Protein 4UWM (pdb70)

InterPro domains:
  IPR011251 Luciferase-like domain [PF00296] (14-339)
  IPR036661 Luciferase-like domain superfamily [G3DSA:3.20.20.30] (1-376)
  IPR036661 Luciferase-like domain superfamily [SSF51679] (3-373)
  IPR050766 Bacterial Luciferase Oxidoreductase [PTHR30137] (14-372)

Solvent-accessible surface area: 28585 Å² total; per-residue (Å²): 210,42,3,79,4,0,0,6,1,27,1,28,1,77,23,80,35,50,8,79,64,0,0,20,2,0,17,104,3,0,57,22,0,16,80,13,53,3,43,5,0,0,0,4,9,22,14,6,34,38,2,7,18,0,4,4,0,7,0,0,0,1,4,0,0,41,67,4,152,114,1,90,0,0,0,9,13,0,21,0,5,5,15,21,0,0,13,0,0,7,4,0,0,2,1,3,36,1,1,86,29,36,14,15,0,0,3,19,23,21,90,83,75,28,3,1,60,9,5,2,1,96,127,30,115,138,70,68,19,99,47,10,12,128,24,0,6,94,0,0,49,69,10,5,150,71,118,69,31,49,42,130,28,158,40,33,40,0,0,16,5,128,80,144,226,107,122,8,104,100,15,10,74,23,10,2,127,67,45,145,47,16,81,8,0,7,50,2,83,60,111,82,1,89,40,0,95,60,0,0,84,106,61,17,22,0,1,1,54,17,16,1,51,50,14,8,90,58,3,25,78,5,2,22,105,8,0,108,159,53,65,57,122,35,66,79,59,54,3,0,0,4,7,16,1,0,2,10,123,74,66,167,71,0,60,89,44,0,63,144,16,36,1,1,91,2,3,102,65,5,12,10,69,47,38,100,193,125,36,52,4,71,27,11,0,132,54,47,68,63,77,51,121,86,0,73,11,85,18,0,3,62,87,16,7,4,6,2,16,21,102,33,0,18,122,62,0,63,65,22,13,153,47,16,25,4,0,4,9,0,0,0,16,1,3,5,10,44,100,92,38,69,40,0,47,93,0,2,52,17,0,14,115,77,0,3,60,128,2,125,40,139,200,37,4,81,4,0,0,2,2,27,0,27,1,60,32,82,41,51,8,80,60,0,0,22,1,0,16,99,0,0,57,23,0,22,79,10,55,4,41,5,0,0,0,8,8,22,14,7,36,37,2,8,19,0,3,4,0,7,0,0,0,1,4,0,0,41,82,11,163,101,1,91,0,0,0,7,11,0,23,0,4,5,16,22,0,0,13,0,0,6,5,0,0,2,0,4,36,0,1,89,28,37,14,14,0,0,4,18,24,21,91,82,77,27,5,1,58,9,4,3,1,94,133,60,143,66,70,27,103,54,9,14,165,25,0,12,94,0,0,39,64,10,6,137,73,112,80,30,51,45,126,26,164,48,34,34,0,0,15,4,129,93,138,223,119,94,10,104,119,14,10,75,23,8,3,129,68,49,152,48,16,84,9,0,8,53,2,96,62,110,78,2,91,38,0,92,60,0,0,86,106,58,11,23,0,0,2,45,20,18,1,48,52,13,8,104,58,4,27,96,2,1,21,97,6,0,115,144,52,66,57,122,31,61,32,52,50,2,0,0,3,7,17,1,0,1,9,116,76,66,153,68,0,62,105,51,0,60,145,17,25,0,1,94,1,3,102,75,6,12,9,47,50,39,126,196,130,35,57,3,73,26,12,1,152,61,45,69,66,80,54,122,89,6,78,7,84,18,0,4,64,88,18,7,4,7,2,16,22,103,30,0,18,115,65,0,66,60,23,14,158,44,17,14,2,0,3,8,0,1,0,15,1,4,4,5,46,102,76,54,57,27,0,43,108,0,0,66,26,0,14,112,78,0,3,66,132,0,116,34,89,147

Radius of gyration: 27.5 Å; Cα contacts (8 Å, |Δi|>4): 1696; chains: 2; bounding box: 65×52×80 Å

Structure (mmCIF, N/CA/C/O backbone):
data_4UWM
#
_entry.id   4UWM
#
_cell.length_a   72.790
_cell.length_b   82.840
_cell.length_c   149.850
_cell.angle_alpha   90.00
_cell.angle_beta   90.00
_cell.angle_gamma   90.00
#
_symmetry.space_group_name_H-M   'P 21 21 21'
#
loop_
_entity.id
_entity.type
_entity.pdbx_description
1 polymer '3,6-DIKETOCAMPHANE 1,6 MONOOXYGENASE'
2 non-polymer 'FLAVIN MONONUCLEOTIDE'
3 non-polymer 'TETRAETHYLENE GLYCOL'
4 non-polymer DI(HYDROXYETHYL)ETHER
5 non-polymer 'TRIETHYLENE GLYCOL'
6 water water
#
loop_
_atom_site.group_PDB
_atom_site.id
_atom_site.type_symbol
_atom_site.label_atom_id
_atom_site.label_alt_id
_atom_site.label_comp_id
_atom_site.label_asym_id
_atom_site.label_entity_id
_atom_site.label_seq_id
_atom_site.pdbx_PDB_ins_code
_atom_site.Cartn_x
_atom_site.Cartn_y
_atom_site.Cartn_z
_atom_site.occupancy
_atom_site.B_iso_or_equiv
_atom_site.auth_seq_id
_atom_site.auth_comp_id
_atom_site.auth_asym_id
_atom_site.auth_atom_id
_atom_site.pdbx_PDB_model_num
ATOM 1 N N . MET A 1 1 ? -23.221 -21.921 71.088 1.00 104.24 1 MET A N 1
ATOM 2 C CA . MET A 1 1 ? -22.795 -23.218 70.482 1.00 94.79 1 MET A CA 1
ATOM 3 C C . MET A 1 1 ? -21.277 -23.235 70.251 1.00 79.57 1 MET A C 1
ATOM 4 O O . MET A 1 1 ? -20.530 -22.481 70.892 1.00 75.66 1 MET A O 1
ATOM 9 N N . ALA A 1 2 ? -20.828 -24.097 69.340 1.00 62.58 2 ALA A N 1
ATOM 10 C CA . ALA A 1 2 ? -19.405 -24.245 69.042 1.00 55.65 2 ALA A CA 1
ATOM 11 C C . ALA A 1 2 ? -18.867 -23.112 68.158 1.00 49.21 2 ALA A C 1
ATOM 12 O O . ALA A 1 2 ? -19.613 -22.499 67.387 1.00 47.86 2 ALA A O 1
ATOM 14 N N . MET A 1 3 ? -17.575 -22.826 68.302 1.00 45.08 3 MET A N 1
ATOM 15 C CA . MET A 1 3 ? -16.838 -21.968 67.370 1.00 43.34 3 MET A CA 1
ATOM 16 C C . MET A 1 3 ? -16.836 -22.664 66.006 1.00 43.58 3 MET A C 1
ATOM 17 O O . MET A 1 3 ? -16.623 -23.883 65.931 1.00 37.65 3 MET A O 1
ATOM 22 N N . GLU A 1 4 ? -17.106 -21.902 64.942 1.00 38.35 4 GLU A N 1
ATOM 23 C CA . GLU A 1 4 ? -17.132 -22.475 63.593 1.00 35.67 4 GLU A CA 1
ATOM 24 C C . GLU A 1 4 ? -15.737 -22.482 62.980 1.00 33.68 4 GLU A C 1
ATOM 25 O O . GLU A 1 4 ? -14.875 -21.696 63.401 1.00 31.77 4 GLU A O 1
ATOM 31 N N . THR A 1 5 ? -15.520 -23.370 61.999 1.00 29.25 5 THR A N 1
ATOM 32 C CA . THR A 1 5 ? -14.312 -23.335 61.176 1.00 24.97 5 THR A CA 1
ATOM 33 C C . THR A 1 5 ? -14.626 -22.625 59.838 1.00 26.77 5 THR A C 1
ATOM 34 O O . THR A 1 5 ? -15.656 -22.894 59.214 1.00 29.22 5 THR A O 1
ATOM 38 N N . GLY A 1 6 ? -13.742 -21.711 59.436 1.00 30.52 6 GLY A N 1
ATOM 39 C CA . GLY A 1 6 ? -13.822 -21.046 58.126 1.00 28.32 6 GLY A CA 1
ATOM 40 C C . GLY A 1 6 ? -12.526 -21.172 57.348 1.00 26.86 6 GLY A C 1
ATOM 41 O O . GLY A 1 6 ? -11.483 -21.534 57.909 1.00 26.27 6 GLY A O 1
ATOM 42 N N . LEU A 1 7 ? -12.594 -20.908 56.043 1.00 24.04 7 LEU A N 1
ATOM 43 C CA . LEU A 1 7 ? -11.406 -20.903 55.202 1.00 21.18 7 LEU A CA 1
ATOM 44 C C . LEU A 1 7 ? -11.292 -19.516 54.592 1.00 25.16 7 LEU A C 1
ATOM 45 O O . LEU A 1 7 ? -12.303 -18.937 54.202 1.00 23.52 7 LEU A O 1
ATOM 50 N N . ILE A 1 8 ? -10.091 -18.940 54.601 1.00 22.10 8 ILE A N 1
ATOM 51 C CA . ILE A 1 8 ? -9.840 -17.726 53.845 1.00 21.62 8 ILE A CA 1
ATOM 52 C C . ILE A 1 8 ? -8.812 -18.006 52.732 1.00 21.10 8 ILE A C 1
ATOM 53 O O . ILE A 1 8 ? -7.726 -18.523 52.980 1.00 21.93 8 ILE A O 1
ATOM 58 N N . PHE A 1 9 ? -9.206 -17.684 51.506 1.00 17.97 9 PHE A N 1
ATOM 59 C CA . PHE A 1 9 ? -8.451 -17.989 50.291 1.00 15.70 9 PHE A CA 1
ATOM 60 C C . PHE A 1 9 ? -8.038 -16.654 49.689 1.00 18.98 9 PHE A C 1
ATOM 61 O O . PHE A 1 9 ? -8.770 -16.050 48.869 1.00 17.53 9 PHE A O 1
ATOM 69 N N . HIS A 1 10 ? -6.861 -16.191 50.089 1.00 17.36 10 HIS A N 1
ATOM 70 C CA . HIS A 1 10 ? -6.352 -14.907 49.618 1.00 20.37 10 HIS A CA 1
ATOM 71 C C . HIS A 1 10 ? -6.203 -14.676 48.113 1.00 22.94 10 HIS A C 1
ATOM 72 O O . HIS A 1 10 ? -6.550 -13.590 47.640 1.00 25.09 10 HIS A O 1
ATOM 79 N N . PRO A 1 11 ? -5.653 -15.627 47.363 1.00 20.43 11 PRO A N 1
ATOM 80 C CA . PRO A 1 11 ? -4.956 -16.805 47.874 1.00 21.74 11 PRO A CA 1
ATOM 81 C C . PRO A 1 11 ? -3.480 -16.472 48.109 1.00 22.09 11 PRO A C 1
ATOM 82 O O . PRO A 1 11 ? -3.092 -15.297 48.014 1.00 20.65 11 PRO A O 1
ATOM 86 N N . TYR A 1 12 ? -2.672 -17.478 48.445 1.00 17.47 12 TYR A N 1
ATOM 87 C CA . TYR A 1 12 ? -1.216 -17.315 48.393 1.00 18.53 12 TYR A CA 1
ATOM 88 C C . TYR A 1 12 ? -0.653 -18.403 47.471 1.00 19.78 12 TYR A C 1
ATOM 89 O O . TYR A 1 12 ? -0.239 -19.475 47.935 1.00 18.47 12 TYR A O 1
ATOM 98 N N . MET A 1 13 ? -0.687 -18.128 46.178 1.00 15.34 13 MET A N 1
ATOM 99 C CA . MET A 1 13 ? -0.248 -19.078 45.161 1.00 19.15 13 MET A CA 1
ATOM 100 C C . MET A 1 13 ? 1.206 -18.788 44.838 1.00 16.98 13 MET A C 1
ATOM 101 O O . MET A 1 13 ? 1.565 -17.631 44.603 1.00 16.61 13 MET A O 1
ATOM 106 N N . ARG A 1 14 ? 2.045 -19.834 44.774 1.00 20.19 14 ARG A N 1
ATOM 107 C CA A ARG A 1 14 ? 3.460 -19.660 44.397 0.70 18.79 14 ARG A CA 1
ATOM 108 C CA B ARG A 1 14 ? 3.450 -19.636 44.428 0.30 18.77 14 ARG A CA 1
ATOM 109 C C . ARG A 1 14 ? 3.598 -18.906 43.087 1.00 17.30 14 ARG A C 1
ATOM 110 O O . ARG A 1 14 ? 2.895 -19.208 42.114 1.00 19.18 14 ARG A O 1
ATOM 125 N N . PRO A 1 15 ? 4.513 -17.919 43.026 1.00 19.84 15 PRO A N 1
ATOM 126 C CA . PRO A 1 15 ? 4.718 -17.234 41.755 1.00 24.65 15 PRO A CA 1
ATOM 127 C C . PRO A 1 15 ? 5.009 -18.217 40.626 1.00 27.14 15 PRO A C 1
ATOM 128 O O . PRO A 1 15 ? 5.761 -19.172 40.820 1.00 24.58 15 PRO A O 1
ATOM 132 N N . GLY A 1 16 ? 4.367 -18.012 39.479 1.00 22.44 16 GLY A N 1
ATOM 133 C CA . GLY A 1 16 ? 4.436 -18.980 38.386 1.00 24.76 16 GLY A CA 1
ATOM 134 C C . GLY A 1 16 ? 3.204 -19.854 38.167 1.00 25.24 16 GLY A C 1
ATOM 135 O O . GLY A 1 16 ? 3.029 -20.416 37.076 1.00 23.68 16 GLY A O 1
ATOM 136 N N . ARG A 1 17 ? 2.365 -20.008 39.195 1.00 22.41 17 ARG A N 1
ATOM 137 C CA . ARG A 1 17 ? 1.091 -20.702 39.031 1.00 20.44 17 ARG A CA 1
ATOM 138 C C . ARG A 1 17 ? 0.253 -20.007 37.946 1.00 18.98 17 ARG A C 1
ATOM 139 O O . ARG A 1 17 ? 0.221 -18.776 37.869 1.00 19.47 17 ARG A O 1
ATOM 147 N N . SER A 1 18 ? -0.427 -20.788 37.110 1.00 18.54 18 SER A N 1
ATOM 148 C CA . SER A 1 18 ? -1.263 -20.186 36.060 1.00 20.44 18 SER A CA 1
ATOM 149 C C . SER A 1 18 ? -2.634 -19.808 36.630 1.00 14.66 18 SER A C 1
ATOM 150 O O . SER A 1 18 ? -2.981 -20.221 37.730 1.00 16.55 18 SER A O 1
ATOM 153 N N . ALA A 1 19 ? -3.386 -19.019 35.881 1.00 15.99 19 ALA A N 1
ATOM 154 C CA . ALA A 1 19 ? -4.777 -18.720 36.244 1.00 16.22 19 ALA A CA 1
ATOM 155 C C . ALA A 1 19 ? -5.602 -20.008 36.314 1.00 17.74 19 ALA A C 1
ATOM 156 O O . ALA A 1 19 ? -6.378 -20.200 37.247 1.00 14.37 19 ALA A O 1
ATOM 158 N N . ARG A 1 20 ? -5.408 -20.936 35.361 1.00 16.24 20 ARG A N 1
ATOM 159 C CA . ARG A 1 20 ? -6.175 -22.179 35.412 1.00 15.49 20 ARG A CA 1
ATOM 160 C C . ARG A 1 20 ? -5.904 -23.016 36.664 1.00 15.94 20 ARG A C 1
ATOM 161 O O . ARG A 1 20 ? -6.837 -23.557 37.262 1.00 18.03 20 ARG A O 1
ATOM 169 N N . GLN A 1 21 ? -4.634 -23.126 37.052 1.00 15.27 21 GLN A N 1
ATOM 170 C CA . GLN A 1 21 ? -4.259 -23.895 38.241 1.00 16.85 21 GLN A CA 1
ATOM 171 C C . GLN A 1 21 ? -4.846 -23.253 39.503 1.00 15.24 21 GLN A C 1
ATOM 172 O O . GLN A 1 21 ? -5.327 -23.944 40.391 1.00 16.96 21 GLN A O 1
ATOM 178 N N . THR A 1 22 ? -4.796 -21.930 39.569 1.00 16.35 22 THR A N 1
ATOM 179 C CA . THR A 1 22 ? -5.302 -21.197 40.732 1.00 14.67 22 THR A CA 1
ATOM 180 C C . THR A 1 22 ? -6.801 -21.452 40.873 1.00 13.49 22 THR A C 1
ATOM 181 O O . THR A 1 22 ? -7.308 -21.705 41.972 1.00 14.63 22 THR A O 1
ATOM 185 N N . PHE A 1 23 ? -7.502 -21.337 39.752 1.00 14.15 23 PHE A N 1
ATOM 186 C CA . PHE A 1 23 ? -8.961 -21.519 39.694 1.00 14.46 23 PHE A CA 1
ATOM 187 C C . PHE A 1 23 ? -9.347 -22.952 40.083 1.00 15.77 23 PHE A C 1
ATOM 188 O O . PHE A 1 23 ? -10.230 -23.164 40.926 1.00 14.30 23 PHE A O 1
ATOM 196 N N . ASP A 1 24 ? -8.619 -23.933 39.541 1.00 16.10 24 ASP A N 1
ATOM 197 C CA . ASP A 1 24 ? -8.804 -25.348 39.892 1.00 15.89 24 ASP A CA 1
ATOM 198 C C . ASP A 1 24 ? -8.609 -25.613 41.393 1.00 16.12 24 ASP A C 1
ATOM 199 O O . ASP A 1 24 ? -9.451 -26.256 42.033 1.00 16.46 24 ASP A O 1
ATOM 204 N N . TRP A 1 25 ? -7.530 -25.080 41.960 1.00 15.39 25 TRP A N 1
ATOM 205 C CA . TRP A 1 25 ? -7.264 -25.199 43.390 1.00 15.81 25 TRP A CA 1
ATOM 206 C C . TRP A 1 25 ? -8.379 -24.569 44.257 1.00 18.10 25 TRP A C 1
ATOM 207 O O . TRP A 1 25 ? -8.810 -25.148 45.275 1.00 17.63 25 TRP A O 1
ATOM 218 N N . GLY A 1 26 ? -8.850 -23.393 43.847 1.00 17.82 26 GLY A N 1
ATOM 219 C CA . GLY A 1 26 ? -9.983 -22.766 44.540 1.00 15.57 26 GLY A CA 1
ATOM 220 C C . GLY A 1 26 ? -11.236 -23.627 44.575 1.00 13.89 26 GLY A C 1
ATOM 221 O O . GLY A 1 26 ? -11.848 -23.768 45.639 1.00 16.40 26 GLY A O 1
ATOM 222 N N . ILE A 1 27 ? -11.611 -24.202 43.436 1.00 15.09 27 ILE A N 1
ATOM 223 C CA . ILE A 1 27 ? -12.815 -25.050 43.353 1.00 17.82 27 ILE A CA 1
ATOM 224 C C . ILE A 1 27 ? -12.624 -26.333 44.193 1.00 18.78 27 ILE A C 1
ATOM 225 O O . ILE A 1 27 ? -13.504 -26.691 44.982 1.00 18.48 27 ILE A O 1
ATOM 230 N N . LYS A 1 28 ? -11.473 -27.001 44.022 1.00 18.46 28 LYS A N 1
ATOM 231 C CA A LYS A 1 28 ? -11.166 -28.190 44.821 0.60 18.57 28 LYS A CA 1
ATOM 232 C CA B LYS A 1 28 ? -11.100 -28.182 44.828 0.40 18.15 28 LYS A CA 1
ATOM 233 C C . LYS A 1 28 ? -11.185 -27.874 46.311 1.00 19.43 28 LYS A C 1
ATOM 234 O O . LYS A 1 28 ? -11.679 -28.682 47.116 1.00 20.60 28 LYS A O 1
ATOM 245 N N . SER A 1 29 ? -10.697 -26.693 46.670 1.00 16.72 29 SER A N 1
ATOM 246 C CA . SER A 1 29 ? -10.681 -26.227 48.050 1.00 17.78 29 SER A CA 1
ATOM 247 C C . SER A 1 29 ? -12.103 -26.026 48.573 1.00 20.81 29 SER A C 1
ATOM 248 O O . SER A 1 29 ? -12.408 -26.447 49.687 1.00 19.64 29 SER A O 1
ATOM 251 N N . ALA A 1 30 ? -12.975 -25.404 47.761 1.00 19.35 30 ALA A N 1
ATOM 252 C CA . ALA A 1 30 ? -14.358 -25.161 48.177 1.00 17.13 30 ALA A CA 1
ATOM 253 C C . ALA A 1 30 ? -15.114 -26.483 48.417 1.00 19.20 30 ALA A C 1
ATOM 254 O O . ALA A 1 30 ? -15.812 -26.628 49.428 1.00 18.27 30 ALA A O 1
ATOM 256 N N . VAL A 1 31 ? -14.978 -27.421 47.483 1.00 17.59 31 VAL A N 1
ATOM 257 C CA . VAL A 1 31 ? -15.605 -28.753 47.598 1.00 22.42 31 VAL A CA 1
ATOM 258 C C . VAL A 1 31 ? -15.126 -29.502 48.866 1.00 22.83 31 VAL A C 1
ATOM 259 O O . VAL A 1 31 ? -15.946 -30.006 49.636 1.00 23.30 31 VAL A O 1
ATOM 263 N N . GLN A 1 32 ? -13.816 -29.528 49.108 1.00 22.00 32 GLN A N 1
ATOM 264 C CA . GLN A 1 32 ? -13.273 -30.278 50.246 1.00 23.60 32 GLN A CA 1
ATOM 265 C C . GLN A 1 32 ? -13.716 -29.632 51.561 1.00 28.89 32 GLN A C 1
ATOM 266 O O . GLN A 1 32 ? -14.069 -30.343 52.500 1.00 25.53 32 GLN A O 1
ATOM 272 N N . ALA A 1 33 ? -13.704 -28.292 51.627 1.00 21.62 33 ALA A N 1
ATOM 273 C CA . ALA A 1 33 ? -14.114 -27.598 52.847 1.00 20.52 33 ALA A CA 1
ATOM 274 C C . ALA A 1 33 ? -15.583 -27.884 53.144 1.00 26.31 33 ALA A C 1
ATOM 275 O O . ALA A 1 33 ? -15.946 -28.161 54.294 1.00 26.66 33 ALA A O 1
ATOM 277 N N . ASP A 1 34 ? -16.422 -27.838 52.102 1.00 22.10 34 ASP A N 1
ATOM 278 C CA . ASP A 1 34 ? -17.827 -28.195 52.225 1.00 28.70 34 ASP A CA 1
ATOM 279 C C . ASP A 1 34 ? -17.979 -29.639 52.766 1.00 29.19 34 ASP A C 1
ATOM 280 O O . ASP A 1 34 ? -18.779 -29.857 53.670 1.00 30.22 34 ASP A O 1
ATOM 285 N N . SER A 1 35 ? -17.206 -30.586 52.217 1.00 27.28 35 SER A N 1
ATOM 286 C CA A SER A 1 35 ? -17.296 -32.010 52.595 0.75 27.40 35 SER A CA 1
ATOM 287 C CA B SER A 1 35 ? -17.273 -32.007 52.599 0.25 28.20 35 SER A CA 1
ATOM 288 C C . SER A 1 35 ? -16.964 -32.284 54.072 1.00 28.71 35 SER A C 1
ATOM 289 O O . SER A 1 35 ? -17.467 -33.241 54.647 1.00 31.96 35 SER A O 1
ATOM 294 N N . VAL A 1 36 ? -16.127 -31.458 54.683 1.00 25.78 36 VAL A N 1
ATOM 295 C CA . VAL A 1 36 ? -15.737 -31.679 56.080 1.00 25.71 36 VAL A CA 1
ATOM 296 C C . VAL A 1 36 ? -16.388 -30.667 57.025 1.00 33.35 36 VAL A C 1
ATOM 297 O O . VAL A 1 36 ? -15.925 -30.486 58.146 1.00 37.08 36 VAL A O 1
ATOM 301 N N . GLY A 1 37 ? -17.446 -29.999 56.546 1.00 28.07 37 GLY A N 1
ATOM 302 C CA . GLY A 1 37 ? -18.286 -29.133 57.376 1.00 27.49 37 GLY A CA 1
ATOM 303 C C . GLY A 1 37 ? -17.708 -27.788 57.753 1.00 30.58 37 GLY A C 1
ATOM 304 O O . GLY A 1 37 ? -18.105 -27.189 58.762 1.00 28.29 37 GLY A O 1
ATOM 305 N N . ILE A 1 38 ? -16.762 -27.295 56.958 1.00 27.09 38 ILE A N 1
ATOM 306 C CA . ILE A 1 38 ? -16.318 -25.915 57.126 1.00 25.38 38 ILE A CA 1
ATOM 307 C C . ILE A 1 38 ? -17.499 -24.979 56.772 1.00 22.01 38 ILE A C 1
ATOM 308 O O . ILE A 1 38 ? -18.229 -25.210 55.815 1.00 25.25 38 ILE A O 1
ATOM 313 N N . ASP A 1 39 ? -17.719 -23.971 57.611 1.00 22.99 39 ASP A N 1
ATOM 314 C CA . ASP A 1 39 ? -18.932 -23.153 57.566 1.00 22.26 39 ASP A CA 1
ATOM 315 C C . ASP A 1 39 ? -18.929 -22.109 56.419 1.00 21.90 39 ASP A C 1
ATOM 316 O O . ASP A 1 39 ? -19.962 -21.835 55.826 1.00 22.72 39 ASP A O 1
ATOM 321 N N . SER A 1 40 ? -17.774 -21.512 56.167 1.00 20.77 40 SER A N 1
ATOM 322 C CA . SER A 1 40 ? -17.678 -20.418 55.201 1.00 21.04 40 SER A CA 1
ATOM 323 C C . SER A 1 40 ? -16.334 -20.434 54.488 1.00 23.92 40 SER A C 1
ATOM 324 O O . SER A 1 40 ? -15.335 -20.897 55.038 1.00 20.10 40 SER A O 1
ATOM 327 N N . MET A 1 41 ? -16.319 -19.935 53.247 1.00 20.29 41 MET A N 1
ATOM 328 C CA . MET A 1 41 ? -15.067 -19.718 52.535 1.00 16.95 41 MET A CA 1
ATOM 329 C C . MET A 1 41 ? -15.031 -18.281 52.044 1.00 17.00 41 MET A C 1
ATOM 330 O O . MET A 1 41 ? -15.909 -17.876 51.304 1.00 17.70 41 MET A O 1
ATOM 335 N N . MET A 1 42 ? -14.047 -17.525 52.515 1.00 15.02 42 MET A N 1
ATOM 336 C CA . MET A 1 42 ? -13.816 -16.136 52.114 1.00 17.53 42 MET A CA 1
ATOM 337 C C . MET A 1 42 ? -12.790 -16.132 50.976 1.00 17.42 42 MET A C 1
ATOM 338 O O . MET A 1 42 ? -11.782 -16.848 51.054 1.00 16.55 42 MET A O 1
ATOM 343 N N . ILE A 1 43 ? -13.033 -15.329 49.930 1.00 15.41 43 ILE A N 1
ATOM 344 C CA . ILE A 1 43 ? -12.095 -15.244 48.787 1.00 13.86 43 ILE A CA 1
ATOM 345 C C . ILE A 1 43 ? -11.767 -13.800 48.515 1.00 14.70 43 ILE A C 1
ATOM 346 O O . ILE A 1 43 ? -12.680 -12.997 48.277 1.00 15.71 43 ILE A O 1
ATOM 351 N N . SER A 1 44 ? -10.481 -13.468 48.546 1.00 13.29 44 SER A N 1
ATOM 352 C CA A SER A 1 44 ? -10.043 -12.080 48.409 0.60 15.67 44 SER A CA 1
ATOM 353 C CA B SER A 1 44 ? -10.033 -12.089 48.407 0.40 15.05 44 SER A CA 1
ATOM 354 C C . SER A 1 44 ? -9.948 -11.603 46.952 1.00 14.43 44 SER A C 1
ATOM 355 O O . SER A 1 44 ? -10.084 -12.389 46.025 1.00 13.49 44 SER A O 1
ATOM 360 N N . GLU A 1 45 ? -9.701 -10.303 46.796 1.00 12.46 45 GLU A N 1
ATOM 361 C CA . GLU A 1 45 ? -9.681 -9.619 45.503 1.00 13.10 45 GLU A CA 1
ATOM 362 C C . GLU A 1 45 ? -8.486 -8.682 45.385 1.00 13.39 45 GLU A C 1
ATOM 363 O O . GLU A 1 45 ? -8.326 -7.752 46.206 1.00 13.83 45 GLU A O 1
ATOM 369 N N . HIS A 1 46 ? -7.641 -8.922 44.378 1.00 11.84 46 HIS A N 1
ATOM 370 C CA . HIS A 1 46 ? -6.484 -8.067 44.091 1.00 13.96 46 HIS A CA 1
ATOM 371 C C . HIS A 1 46 ? -6.265 -8.059 42.588 1.00 14.42 46 HIS A C 1
ATOM 372 O O . HIS A 1 46 ? -6.305 -9.122 41.974 1.00 14.48 46 HIS A O 1
ATOM 379 N N . ALA A 1 47 ? -5.993 -6.884 42.022 1.00 14.50 47 ALA A N 1
ATOM 380 C CA . ALA A 1 47 ? -5.693 -6.736 40.588 1.00 16.53 47 ALA A CA 1
ATOM 381 C C . ALA A 1 47 ? -4.205 -6.553 40.291 1.00 17.92 47 ALA A C 1
ATOM 382 O O . ALA A 1 47 ? -3.792 -6.703 39.141 1.00 17.22 47 ALA A O 1
ATOM 384 N N . SER A 1 48 ? -3.393 -6.244 41.310 1.00 18.42 48 SER A N 1
ATOM 385 C CA . SER A 1 48 ? -1.962 -5.911 41.051 1.00 15.95 48 SER A CA 1
ATOM 386 C C . SER A 1 48 ? -0.915 -6.835 41.679 1.00 19.18 48 SER A C 1
ATOM 387 O O . SER A 1 48 ? 0.287 -6.622 41.462 1.00 18.49 48 SER A O 1
ATOM 390 N N . GLN A 1 49 ? -1.353 -7.852 42.428 1.00 16.12 49 GLN A N 1
ATOM 391 C CA . GLN A 1 49 ? -0.443 -8.707 43.236 1.00 17.68 49 GLN A CA 1
ATOM 392 C C . GLN A 1 49 ? -0.108 -10.045 42.587 1.00 20.80 49 GLN A C 1
ATOM 393 O O . GLN A 1 49 ? -0.880 -10.550 41.786 1.00 26.33 49 GLN A O 1
ATOM 399 N N . ILE A 1 50 ? 1.011 -10.647 42.983 1.00 20.52 50 ILE A N 1
ATOM 400 C CA . ILE A 1 50 ? 1.442 -11.935 42.408 1.00 19.70 50 ILE A CA 1
ATOM 401 C C . ILE A 1 50 ? 0.931 -13.142 43.175 1.00 18.62 50 ILE A C 1
ATOM 402 O O . ILE A 1 50 ? 0.309 -14.020 42.586 1.00 19.80 50 ILE A O 1
ATOM 407 N N . TRP A 1 51 ? 1.238 -13.208 44.469 1.00 16.08 51 TRP A N 1
ATOM 408 C CA . TRP A 1 51 ? 0.780 -14.301 45.309 1.00 19.96 51 TRP A CA 1
ATOM 409 C C . TRP A 1 51 ? -0.740 -14.269 45.469 1.00 18.33 51 TRP A C 1
ATOM 410 O O . TRP A 1 51 ? -1.391 -15.321 45.416 1.00 16.63 51 TRP A O 1
ATOM 421 N N . GLU A 1 52 ? -1.293 -13.065 45.658 1.00 15.56 52 GLU A N 1
ATOM 422 C CA . GLU A 1 52 ? -2.728 -12.915 45.862 1.00 18.97 52 GLU A CA 1
ATOM 423 C C . GLU A 1 52 ? -3.314 -12.608 44.485 1.00 16.34 52 GLU A C 1
ATOM 424 O O . GLU A 1 52 ? -3.459 -11.455 44.100 1.00 15.42 52 GLU A O 1
ATOM 430 N N . ASN A 1 53 ? -3.609 -13.661 43.733 1.00 14.94 53 ASN A N 1
ATOM 431 C CA . ASN A 1 53 ? -3.773 -13.516 42.284 1.00 15.39 53 ASN A CA 1
ATOM 432 C C . ASN A 1 53 ? -5.205 -13.747 41.784 1.00 15.14 53 ASN A C 1
ATOM 433 O O . ASN A 1 53 ? -5.396 -14.264 40.687 1.00 14.31 53 ASN A O 1
ATOM 438 N N . ILE A 1 54 ? -6.207 -13.371 42.585 1.00 12.93 54 ILE A N 1
ATOM 439 C CA . ILE A 1 54 ? -7.593 -13.487 42.134 1.00 11.31 54 ILE A CA 1
ATOM 440 C C . ILE A 1 54 ? -8.211 -12.081 42.058 1.00 11.42 54 ILE A C 1
ATOM 441 O O . ILE A 1 54 ? -8.472 -11.482 43.100 1.00 11.54 54 ILE A O 1
ATOM 446 N N . PRO A 1 55 ? -8.449 -11.558 40.831 1.00 10.81 55 PRO A N 1
ATOM 447 C CA . PRO A 1 55 ? -9.031 -10.216 40.695 1.00 10.59 55 PRO A CA 1
ATOM 448 C C . PRO A 1 55 ? -10.557 -10.234 40.710 1.00 11.14 55 PRO A C 1
ATOM 449 O O . PRO A 1 55 ? -11.195 -9.166 40.738 1.00 10.18 55 PRO A O 1
ATOM 453 N N . ASN A 1 56 ? -11.146 -11.432 40.640 1.00 9.99 56 ASN A N 1
ATOM 454 C CA . ASN A 1 56 ? -12.601 -11.558 40.595 1.00 10.58 56 ASN A CA 1
ATOM 455 C C . ASN A 1 56 ? -13.086 -12.763 41.423 1.00 11.23 56 ASN A C 1
ATOM 456 O O . ASN A 1 56 ? -13.393 -13.810 40.869 1.00 12.33 56 ASN A O 1
ATOM 461 N N . PRO A 1 57 ? -13.154 -12.618 42.761 1.00 12.43 57 PRO A N 1
ATOM 462 C CA . PRO A 1 57 ? -13.547 -13.736 43.616 1.00 10.67 57 PRO A CA 1
ATOM 463 C C . PRO A 1 57 ? -14.924 -14.290 43.261 1.00 12.25 57 PRO A C 1
ATOM 464 O O . PRO A 1 57 ? -15.164 -15.474 43.477 1.00 11.75 57 PRO A O 1
ATOM 468 N N . GLU A 1 58 ? -15.807 -13.454 42.700 1.00 10.71 58 GLU A N 1
ATOM 469 C CA . GLU A 1 58 ? -17.159 -13.907 42.355 1.00 10.68 58 GLU A CA 1
ATOM 470 C C . GLU A 1 58 ? -17.157 -15.014 41.281 1.00 10.84 58 GLU A C 1
ATOM 471 O O . GLU A 1 58 ? -18.089 -15.853 41.240 1.00 10.57 58 GLU A O 1
ATOM 477 N N . LEU A 1 59 ? -16.139 -15.027 40.399 1.00 10.76 59 LEU A N 1
ATOM 478 C CA . LEU A 1 59 ? -16.036 -16.101 39.394 1.00 12.97 59 LEU A CA 1
ATOM 479 C C . LEU A 1 59 ? -15.821 -17.469 40.045 1.00 10.97 59 LEU A C 1
ATOM 480 O O . LEU A 1 59 ? -16.438 -18.477 39.640 1.00 13.48 59 LEU A O 1
ATOM 485 N N . LEU A 1 60 ? -14.970 -17.495 41.054 1.00 10.51 60 LEU A N 1
ATOM 486 C CA . LEU A 1 60 ? -14.672 -18.735 41.756 1.00 13.18 60 LEU A CA 1
ATOM 487 C C . LEU A 1 60 ? -15.881 -19.173 42.587 1.00 14.00 60 LEU A C 1
ATOM 488 O O . LEU A 1 60 ? -16.248 -20.349 42.600 1.00 14.41 60 LEU A O 1
ATOM 493 N N . ILE A 1 61 ? -16.523 -18.209 43.250 1.00 13.39 61 ILE A N 1
ATOM 494 C CA . ILE A 1 61 ? -17.744 -18.498 44.023 1.00 12.62 61 ILE A CA 1
ATOM 495 C C . ILE A 1 61 ? -18.816 -19.103 43.114 1.00 12.98 61 ILE A C 1
ATOM 496 O O . ILE A 1 61 ? -19.417 -20.138 43.437 1.00 13.44 61 ILE A O 1
ATOM 501 N N . ALA A 1 62 ? -19.049 -18.462 41.969 1.00 14.09 62 ALA A N 1
ATOM 502 C CA . ALA A 1 62 ? -20.006 -18.971 40.992 1.00 13.50 62 ALA A CA 1
ATOM 503 C C . ALA A 1 62 ? -19.663 -20.380 40.485 1.00 15.38 62 ALA A C 1
ATOM 504 O O . ALA A 1 62 ? -20.551 -21.242 40.325 1.00 15.30 62 ALA A O 1
ATOM 506 N N . ALA A 1 63 ? -18.377 -20.615 40.229 1.00 12.30 63 ALA A N 1
ATOM 507 C CA . ALA A 1 63 ? -17.918 -21.938 39.776 1.00 14.19 63 ALA A CA 1
ATOM 508 C C . ALA A 1 63 ? -18.058 -23.060 40.822 1.00 15.88 63 ALA A C 1
ATOM 509 O O . ALA A 1 63 ? -18.206 -24.219 40.461 1.00 19.90 63 ALA A O 1
ATOM 511 N N . ALA A 1 64 ? -17.983 -22.706 42.095 1.00 15.90 64 ALA A N 1
ATOM 512 C CA . ALA A 1 64 ? -18.110 -23.654 43.193 1.00 16.57 64 ALA A CA 1
ATOM 513 C C . ALA A 1 64 ? -19.539 -23.786 43.718 1.00 20.1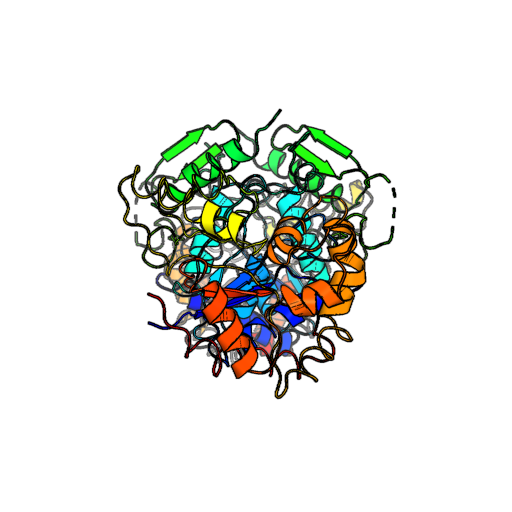5 64 ALA A C 1
ATOM 514 O O . ALA A 1 64 ? -19.810 -24.679 44.534 1.00 18.63 64 ALA A O 1
ATOM 516 N N . ALA A 1 65 ? -20.444 -22.903 43.260 1.00 17.97 65 ALA A N 1
ATOM 517 C CA . ALA A 1 65 ? -21.797 -22.795 43.824 1.00 21.27 65 ALA A CA 1
ATOM 518 C C . ALA A 1 65 ? -22.609 -24.095 43.751 1.00 21.73 65 ALA A C 1
ATOM 519 O O . ALA A 1 65 ? -23.142 -24.555 44.770 1.00 27.13 65 ALA A O 1
ATOM 521 N N . LEU A 1 66 ? -22.708 -24.680 42.561 1.00 19.26 66 LEU A N 1
ATOM 522 C CA . LEU A 1 66 ? -23.539 -25.866 42.402 1.00 25.08 66 LEU A CA 1
ATOM 523 C C . LEU A 1 66 ? -22.747 -27.133 42.733 1.00 27.75 66 LEU A C 1
ATOM 524 O O . LEU A 1 66 ? -23.282 -28.211 42.619 1.00 31.99 66 LEU A O 1
ATOM 529 N N . GLN A 1 67 ? -21.489 -26.975 43.153 1.00 26.97 67 GLN A N 1
ATOM 530 C CA A GLN A 1 67 ? -20.645 -28.124 43.504 0.60 28.13 67 GLN A CA 1
ATOM 531 C CA B GLN A 1 67 ? -20.594 -28.083 43.502 0.40 27.45 67 GLN A CA 1
ATOM 532 C C . GLN A 1 67 ? -20.584 -28.332 45.007 1.00 25.85 67 GLN A C 1
ATOM 533 O O . GLN A 1 67 ? -19.886 -29.217 45.489 1.00 27.06 67 GLN A O 1
ATOM 544 N N . THR A 1 68 ? -21.323 -27.524 45.748 1.00 21.48 68 THR A N 1
ATOM 545 C CA . THR A 1 68 ? -21.275 -27.563 47.196 1.00 20.17 68 THR A CA 1
ATOM 546 C C . THR A 1 68 ? -22.703 -27.498 47.703 1.00 24.58 68 THR A C 1
ATOM 547 O O . THR A 1 68 ? -23.599 -27.043 46.961 1.00 21.42 68 THR A O 1
ATOM 551 N N . LYS A 1 69 ? -22.901 -27.909 48.961 1.00 25.75 69 LYS A N 1
ATOM 552 C CA A LYS A 1 69 ? -24.234 -28.014 49.552 0.60 25.00 69 LYS A CA 1
ATOM 553 C CA B LYS A 1 69 ? -24.238 -28.005 49.545 0.40 23.92 69 LYS A CA 1
ATOM 554 C C . LYS A 1 69 ? -24.476 -27.026 50.687 1.00 23.81 69 LYS A C 1
ATOM 555 O O . LYS A 1 69 ? -25.508 -26.378 50.734 1.00 26.70 69 LYS A O 1
ATOM 566 N N . ASN A 1 70 ? -23.525 -26.918 51.604 1.00 22.74 70 ASN A N 1
ATOM 567 C CA . ASN A 1 70 ? -23.733 -26.128 52.805 1.00 25.16 70 ASN A CA 1
ATOM 568 C C . ASN A 1 70 ? -22.862 -24.917 53.014 1.00 22.83 70 ASN A C 1
ATOM 569 O O . ASN A 1 70 ? -23.287 -23.976 53.672 1.00 23.31 70 ASN A O 1
ATOM 574 N N . ILE A 1 71 ? -21.623 -24.964 52.536 1.00 21.90 71 ILE A N 1
ATOM 575 C CA . ILE A 1 71 ? -20.670 -23.908 52.839 1.00 20.68 71 ILE A CA 1
ATOM 576 C C . ILE A 1 71 ? -21.213 -22.568 52.311 1.00 16.92 71 ILE A C 1
ATOM 577 O O . ILE A 1 71 ? -21.887 -22.539 51.283 1.00 21.62 71 ILE A O 1
ATOM 582 N N . LYS A 1 72 ? -20.950 -21.493 53.053 1.00 19.81 72 LYS A N 1
ATOM 583 C CA . LYS A 1 72 ? -21.307 -20.139 52.659 1.00 21.02 72 LYS A CA 1
ATOM 584 C C . LYS A 1 72 ? -20.077 -19.446 52.043 1.00 20.44 72 LYS A C 1
ATOM 585 O O . LYS A 1 72 ? -18.952 -19.647 52.501 1.00 19.45 72 LYS A O 1
ATOM 591 N N . PHE A 1 73 ? -20.301 -18.607 51.035 1.00 17.83 73 PHE A N 1
ATOM 592 C CA . PHE A 1 73 ? -19.189 -17.898 50.368 1.00 19.62 73 PHE A CA 1
ATOM 593 C C . PHE A 1 73 ? -19.236 -16.401 50.608 1.00 19.24 73 PHE A C 1
ATOM 594 O O . PHE A 1 73 ? -20.317 -15.841 50.733 1.00 16.57 73 PHE A O 1
ATOM 602 N N . ALA A 1 74 ? -18.073 -15.755 50.654 1.00 14.92 74 ALA A N 1
ATOM 603 C CA . ALA A 1 74 ? -18.013 -14.307 50.695 1.00 15.91 74 ALA A CA 1
ATOM 604 C C . ALA A 1 74 ? -16.807 -13.801 49.943 1.00 17.56 74 ALA A C 1
ATOM 605 O O . ALA A 1 74 ? -15.687 -14.266 50.185 1.00 16.30 74 ALA A O 1
ATOM 607 N N . PRO A 1 75 ? -17.014 -12.809 49.056 1.00 14.53 75 PRO A N 1
ATOM 608 C CA . PRO A 1 75 ? -15.855 -12.035 48.644 1.00 14.48 75 PRO A CA 1
ATOM 609 C C . PRO A 1 75 ? -15.339 -11.274 49.856 1.00 16.25 75 PRO A C 1
ATOM 610 O O . PRO A 1 75 ? -16.137 -10.691 50.630 1.00 17.00 75 PRO A O 1
ATOM 614 N N . MET A 1 76 ? -14.027 -11.273 50.044 1.00 14.75 76 MET A N 1
ATOM 615 C CA A MET A 1 76 ? -13.421 -10.640 51.214 0.60 16.29 76 MET A CA 1
ATOM 616 C CA B MET A 1 76 ? -13.436 -10.633 51.217 0.40 16.39 76 MET A CA 1
ATOM 617 C C . MET A 1 76 ? -12.135 -9.910 50.842 1.00 17.35 76 MET A C 1
ATOM 618 O O . MET A 1 76 ? -11.014 -10.407 51.095 1.00 17.72 76 MET A O 1
ATOM 627 N N . ALA A 1 77 ? -12.253 -8.720 50.251 1.00 16.71 77 ALA A N 1
ATOM 628 C CA . ALA A 1 77 ? -13.520 -7.987 50.041 1.00 16.95 77 ALA A CA 1
ATOM 629 C C . ALA A 1 77 ? -13.663 -7.507 48.601 1.00 15.60 77 ALA A C 1
ATOM 630 O O . ALA A 1 77 ? -12.660 -7.251 47.915 1.00 15.25 77 ALA A O 1
ATOM 632 N N . HIS A 1 78 ? -14.896 -7.310 48.142 1.00 15.61 78 HIS A N 1
ATOM 633 C CA . HIS A 1 78 ? -15.064 -6.489 46.933 1.00 13.33 78 HIS A CA 1
ATOM 634 C C . HIS A 1 78 ? -14.579 -5.076 47.213 1.00 13.73 78 HIS A C 1
ATOM 635 O O . HIS A 1 78 ? -14.944 -4.476 48.233 1.00 15.21 78 HIS A O 1
ATOM 642 N N . LEU A 1 79 ? -13.743 -4.553 46.334 1.00 13.77 79 LEU A N 1
ATOM 643 C CA . LEU A 1 79 ? -13.204 -3.215 46.504 1.00 14.33 79 LEU A CA 1
ATOM 644 C C . LEU A 1 79 ? -14.161 -2.235 45.793 1.00 15.63 79 LEU A C 1
ATOM 645 O O . LEU A 1 79 ? -14.116 -2.059 44.580 1.00 14.88 79 LEU A O 1
ATOM 650 N N . LEU A 1 80 ? -15.042 -1.635 46.579 1.00 14.85 80 LEU A N 1
ATOM 651 C CA . LEU A 1 80 ? -16.108 -0.748 46.040 1.00 16.50 80 LEU A CA 1
ATOM 652 C C . LEU A 1 80 ? -15.656 0.397 45.157 1.00 17.44 80 LEU A C 1
ATOM 653 O O . LEU A 1 80 ? -16.359 0.722 44.202 1.00 19.18 80 LEU A O 1
ATOM 658 N N . PRO A 1 81 ? -14.479 1.005 45.434 1.00 18.25 81 PRO A N 1
ATOM 659 C CA . PRO A 1 81 ? -14.037 2.088 44.539 1.00 17.09 81 PRO A CA 1
ATOM 660 C C . PRO A 1 81 ? -13.705 1.667 43.097 1.00 19.79 81 PRO A C 1
ATOM 661 O O . PRO A 1 81 ? -13.552 2.523 42.224 1.00 21.75 81 PRO A O 1
ATOM 665 N N . HIS A 1 82 ? -13.639 0.357 42.828 1.00 16.55 82 HIS A N 1
ATOM 666 C CA . HIS A 1 82 ? -13.140 -0.127 41.542 1.00 14.05 82 HIS A CA 1
ATOM 667 C C . HIS A 1 82 ? -14.242 -0.527 40.521 1.00 15.28 82 HIS A C 1
ATOM 668 O O . HIS A 1 82 ? -13.914 -0.964 39.411 1.00 16.69 82 HIS A O 1
ATOM 675 N N . GLN A 1 83 ? -15.523 -0.408 40.896 1.00 14.60 83 GLN A N 1
ATOM 676 C CA A GLN A 1 83 ? -16.666 -0.907 40.109 0.50 15.62 83 GLN A CA 1
ATOM 677 C CA B GLN A 1 83 ? -16.591 -0.814 39.989 0.50 15.42 83 GLN A CA 1
ATOM 678 C C . GLN A 1 83 ? -17.799 0.103 40.124 1.00 16.53 83 GLN A C 1
ATOM 679 O O . GLN A 1 83 ? -17.971 0.808 41.135 1.00 15.92 83 GLN A O 1
ATOM 690 N N . HIS A 1 84 ? -18.606 0.123 39.063 1.00 15.45 84 HIS A N 1
ATOM 691 C CA . HIS A 1 84 ? -19.882 0.828 39.128 1.00 16.08 84 HIS A CA 1
ATOM 692 C C . HIS A 1 84 ? -20.780 0.125 40.134 1.00 15.30 84 HIS A C 1
ATOM 693 O O . HIS A 1 84 ? -20.997 -1.081 40.028 1.00 16.16 84 HIS A O 1
ATOM 700 N N . PRO A 1 85 ? -21.328 0.868 41.119 1.00 17.64 85 PRO A N 1
ATOM 701 C CA . PRO A 1 85 ? -22.119 0.253 42.179 1.00 14.37 85 PRO A CA 1
ATOM 702 C C . PRO A 1 85 ? -23.402 -0.429 41.731 1.00 15.96 85 PRO A C 1
ATOM 703 O O . PRO A 1 85 ? -23.836 -1.351 42.401 1.00 14.14 85 PRO A O 1
ATOM 707 N N . ALA A 1 86 ? -24.064 0.056 40.674 1.00 16.08 86 ALA A N 1
ATOM 708 C CA . ALA A 1 86 ? -25.257 -0.649 40.168 1.00 14.98 86 ALA A CA 1
ATOM 709 C C . ALA A 1 86 ? -24.893 -2.013 39.544 1.00 13.91 86 ALA A C 1
ATOM 710 O O . ALA A 1 86 ? -25.588 -2.990 39.750 1.00 13.90 86 ALA A O 1
ATOM 712 N N . LYS A 1 87 ? -23.837 -2.038 38.758 1.00 13.92 87 LYS A N 1
ATOM 713 C CA . LYS A 1 87 ? -23.333 -3.308 38.185 1.00 14.10 87 LYS A CA 1
ATOM 714 C C . LYS A 1 87 ? -22.972 -4.301 39.304 1.00 11.83 87 LYS A C 1
ATOM 715 O O . LYS A 1 87 ? -23.324 -5.479 39.239 1.00 14.24 87 LYS A O 1
ATOM 721 N N . LEU A 1 88 ? -22.232 -3.821 40.298 1.00 12.75 88 LEU A N 1
ATOM 722 C CA . LEU A 1 88 ? -21.824 -4.650 41.439 1.00 13.74 88 LEU A CA 1
ATOM 723 C C . LEU A 1 88 ? -23.033 -5.121 42.263 1.00 14.41 88 LEU A C 1
ATOM 724 O O . LEU A 1 88 ? -23.185 -6.313 42.579 1.00 10.97 88 LEU A O 1
ATOM 729 N N . ALA A 1 89 ? -23.949 -4.202 42.565 1.00 13.88 89 ALA A N 1
ATOM 730 C CA . ALA A 1 89 ? -25.143 -4.589 43.333 1.00 12.28 89 ALA A CA 1
ATOM 731 C C . ALA A 1 89 ? -25.940 -5.689 42.647 1.00 12.20 89 ALA A C 1
ATOM 732 O O . ALA A 1 89 ? -26.410 -6.617 43.303 1.00 14.24 89 ALA A O 1
ATOM 734 N N . THR A 1 90 ? -26.115 -5.576 41.329 1.00 13.82 90 THR A N 1
ATOM 735 C CA . THR A 1 90 ? -26.879 -6.556 40.548 1.00 12.54 90 THR A CA 1
ATOM 736 C C . THR A 1 90 ? -26.208 -7.951 40.601 1.00 14.37 90 THR A C 1
ATOM 737 O O . THR A 1 90 ? -26.888 -8.957 40.792 1.00 12.63 90 THR A O 1
ATOM 741 N N . MET A 1 91 ? -24.890 -7.976 40.431 1.00 10.93 91 MET A N 1
ATOM 742 C CA . MET A 1 91 ? -24.119 -9.240 40.461 1.00 12.04 91 MET A CA 1
ATOM 743 C C . MET A 1 91 ? -24.231 -9.891 41.838 1.00 12.57 91 MET A C 1
ATOM 744 O O . MET A 1 91 ? -24.476 -11.094 41.944 1.00 14.86 91 MET A O 1
ATOM 749 N N . ILE A 1 92 ? -24.059 -9.099 42.888 1.00 13.36 92 ILE A N 1
ATOM 750 C CA . ILE A 1 92 ? -24.163 -9.607 44.270 1.00 13.51 92 ILE A CA 1
ATOM 751 C C . ILE A 1 92 ? -25.540 -10.235 44.532 1.00 14.72 92 ILE A C 1
ATOM 752 O O . ILE A 1 92 ? -25.641 -11.334 45.073 1.00 12.72 92 ILE A O 1
ATOM 757 N N . GLY A 1 93 ? -26.606 -9.524 44.159 1.00 14.52 93 GLY A N 1
ATOM 758 C CA . GLY A 1 93 ? -27.957 -10.070 44.338 1.00 14.44 93 GLY A CA 1
ATOM 759 C C . GLY A 1 93 ? -28.199 -11.363 43.566 1.00 16.96 93 GLY A C 1
ATOM 760 O O . GLY A 1 93 ? -28.812 -12.315 44.072 1.00 15.58 93 GLY A O 1
ATOM 761 N N . TRP A 1 94 ? -27.713 -11.416 42.329 1.00 12.22 94 TRP A N 1
ATOM 762 C CA . TRP A 1 94 ? -27.972 -12.568 41.500 1.00 11.92 94 TRP A CA 1
ATOM 763 C C . TRP A 1 94 ? -27.184 -13.775 42.037 1.00 13.14 94 TRP A C 1
ATOM 764 O O . TRP A 1 94 ? -27.701 -14.881 42.083 1.00 14.34 94 TRP A O 1
ATOM 775 N N . LEU A 1 95 ? -25.939 -13.532 42.421 1.00 14.07 95 LEU A N 1
ATOM 776 C CA . LEU A 1 95 ? -25.069 -14.607 42.946 1.00 12.68 95 LEU A CA 1
ATOM 777 C C . LEU A 1 95 ? -25.618 -15.116 44.291 1.00 14.72 95 LEU A C 1
ATOM 778 O O . LEU A 1 95 ? -25.649 -16.319 44.518 1.00 15.41 95 LEU A O 1
ATOM 783 N N . SER A 1 96 ? -26.072 -14.196 45.151 1.00 16.85 96 SER A N 1
ATOM 784 C CA . SER A 1 96 ? -26.783 -14.553 46.398 1.00 15.87 96 SER A CA 1
ATOM 785 C C . SER A 1 96 ? -27.975 -15.448 46.089 1.00 17.08 96 SER A C 1
ATOM 786 O O . SER A 1 96 ? -28.172 -16.470 46.772 1.00 18.07 96 SER A O 1
ATOM 789 N N . GLN A 1 97 ? -28.754 -15.102 45.052 1.00 16.21 97 GLN A N 1
ATOM 790 C CA . GLN A 1 97 ? -29.861 -15.961 44.616 1.00 15.15 97 GLN A CA 1
ATOM 791 C C . GLN A 1 97 ? -29.409 -17.353 44.165 1.00 18.02 97 GLN A C 1
ATOM 792 O O . GLN A 1 97 ? -30.078 -18.347 44.489 1.00 17.74 97 GLN A O 1
ATOM 798 N N . ILE A 1 98 ? -28.332 -17.419 43.363 1.00 14.57 98 ILE A N 1
ATOM 799 C CA A ILE A 1 98 ? -27.845 -18.706 42.837 0.70 14.22 98 ILE A CA 1
ATOM 800 C CA B ILE A 1 98 ? -27.791 -18.690 42.849 0.30 14.82 98 ILE A CA 1
ATOM 801 C C . ILE A 1 98 ? -27.470 -19.621 44.010 1.00 14.34 98 ILE A C 1
ATOM 802 O O . ILE A 1 98 ? -27.745 -20.820 43.971 1.00 18.69 98 ILE A O 1
ATOM 811 N N . LEU A 1 99 ? -26.857 -19.036 45.033 1.00 14.97 99 LEU A N 1
ATOM 812 C CA . LEU A 1 99 ? -26.421 -19.741 46.234 1.00 16.77 99 LEU A CA 1
ATOM 813 C C . LEU A 1 99 ? -27.558 -19.963 47.267 1.00 19.71 99 LEU A C 1
ATOM 814 O O . LEU A 1 99 ? -27.324 -20.521 48.333 1.00 20.07 99 LEU A O 1
ATOM 819 N N . GLU A 1 100 ? -28.754 -19.475 46.966 1.00 20.00 100 GLU A N 1
ATOM 820 C CA . GLU A 1 100 ? -29.880 -19.555 47.904 1.00 23.47 100 GLU A CA 1
ATOM 821 C C . GLU A 1 100 ? -29.509 -19.012 49.284 1.00 22.56 100 GLU A C 1
ATOM 822 O O . GLU A 1 100 ? -29.845 -19.594 50.303 1.00 23.73 100 GLU A O 1
ATOM 828 N N . GLY A 1 101 ? -28.789 -17.892 49.286 1.00 22.02 101 GLY A N 1
ATOM 829 C CA . GLY A 1 101 ? -28.419 -17.186 50.508 1.00 21.85 101 GLY A CA 1
ATOM 830 C C . GLY A 1 101 ? -27.213 -17.703 51.270 1.00 23.04 101 GLY A C 1
ATOM 831 O O . GLY A 1 101 ? -26.891 -17.163 52.332 1.00 24.55 101 GLY A O 1
ATOM 832 N N . ARG A 1 102 ? -26.534 -18.731 50.741 1.00 20.13 102 ARG A N 1
ATOM 833 C CA . ARG A 1 102 ? -25.257 -19.184 51.310 1.00 19.67 102 ARG A CA 1
ATOM 834 C C . ARG A 1 102 ? -24.179 -18.216 50.891 1.00 20.12 102 ARG A C 1
ATOM 835 O O . ARG A 1 102 ? -23.224 -18.611 50.201 1.00 20.67 102 ARG A O 1
ATOM 843 N N . TYR A 1 103 ? -24.308 -16.963 51.331 1.00 19.77 103 TYR A N 1
ATOM 844 C CA . TYR A 1 103 ? -23.501 -15.879 50.787 1.00 18.79 103 TYR A CA 1
ATOM 845 C C . TYR A 1 103 ? -23.455 -14.776 51.807 1.00 20.04 103 TYR A C 1
ATOM 846 O O . TYR A 1 103 ? -24.442 -14.541 52.487 1.00 23.13 103 TYR A O 1
ATOM 855 N N . PHE A 1 104 ? -22.312 -14.111 51.945 1.00 17.71 104 PHE A N 1
ATOM 856 C CA . PHE A 1 104 ? -22.292 -12.798 52.573 1.00 18.50 104 PHE A CA 1
ATOM 857 C C . PHE A 1 104 ? -21.258 -11.936 51.887 1.00 19.25 104 PHE A C 1
ATOM 858 O O . PHE A 1 104 ? -20.456 -12.442 51.100 1.00 17.54 104 PHE A O 1
ATOM 866 N N . LEU A 1 105 ? -21.284 -10.639 52.170 1.00 18.50 105 LEU A N 1
ATOM 867 C CA . LEU A 1 105 ? -20.537 -9.661 51.390 1.00 17.60 105 LEU A CA 1
ATOM 868 C C . LEU A 1 105 ? -19.486 -8.904 52.189 1.00 18.00 105 LEU A C 1
ATOM 869 O O . LEU A 1 105 ? -19.809 -8.095 53.076 1.00 18.44 105 LEU A O 1
ATOM 874 N N . GLY A 1 106 ? -18.219 -9.115 51.837 1.00 16.62 106 GLY A N 1
ATOM 875 C CA . GLY A 1 106 ? -17.154 -8.272 52.363 1.00 15.17 106 GLY A CA 1
ATOM 876 C C . GLY A 1 106 ? -16.981 -7.058 51.480 1.00 16.96 106 GLY A C 1
ATOM 877 O O . GLY A 1 106 ? -16.924 -7.190 50.256 1.00 13.36 106 GLY A O 1
ATOM 878 N N . ILE A 1 107 ? -16.898 -5.873 52.093 1.00 14.92 107 ILE A N 1
ATOM 879 C CA . ILE A 1 107 ? -16.584 -4.636 51.338 1.00 15.35 107 ILE A CA 1
ATOM 880 C C . ILE A 1 107 ? -15.316 -3.982 51.848 1.00 14.39 107 ILE A C 1
ATOM 881 O O . ILE A 1 107 ? -14.971 -4.145 53.007 1.00 21.27 107 ILE A O 1
ATOM 886 N N . GLY A 1 108 ? -14.597 -3.269 50.988 1.00 14.45 108 GLY A N 1
ATOM 887 C CA . GLY A 1 108 ? -13.423 -2.543 51.434 1.00 15.34 108 GLY A CA 1
ATOM 888 C C . GLY A 1 108 ? -12.975 -1.517 50.432 1.00 21.28 108 GLY A C 1
ATOM 889 O O . GLY A 1 108 ? -13.538 -1.428 49.343 1.00 18.79 108 GLY A O 1
ATOM 890 N N . ALA A 1 109 ? -11.947 -0.756 50.804 1.00 18.96 109 ALA A N 1
ATOM 891 C CA . ALA A 1 109 ? -11.410 0.348 50.008 1.00 20.41 109 ALA A CA 1
ATOM 892 C C . ALA A 1 109 ? -10.299 -0.094 49.093 1.00 17.13 109 ALA A C 1
ATOM 893 O O . ALA A 1 109 ? -10.129 0.463 48.015 1.00 21.00 109 ALA A O 1
ATOM 895 N N . GLY A 1 110 ? -9.505 -1.063 49.551 1.00 18.40 110 GLY A N 1
ATOM 896 C CA . GLY A 1 110 ? -8.295 -1.486 48.837 1.00 18.39 110 GLY A CA 1
ATOM 897 C C . GLY A 1 110 ? -7.039 -0.828 49.415 1.00 21.51 110 GLY A C 1
ATOM 898 O O . GLY A 1 110 ? -6.949 0.399 49.498 1.00 23.30 110 GLY A O 1
ATOM 899 N N . ALA A 1 111 ? -6.065 -1.656 49.762 1.00 21.11 111 ALA A N 1
ATOM 900 C CA . ALA A 1 111 ? -4.818 -1.231 50.401 1.00 23.26 111 ALA A CA 1
ATOM 901 C C . ALA A 1 111 ? -3.627 -1.188 49.449 1.00 23.38 111 ALA A C 1
ATOM 902 O O . ALA A 1 111 ? -2.506 -0.948 49.888 1.00 24.17 111 ALA A O 1
ATOM 904 N N . TYR A 1 112 ? -3.850 -1.407 48.151 1.00 19.33 112 TYR A N 1
ATOM 905 C CA . TYR A 1 112 ? -2.747 -1.449 47.190 1.00 17.94 112 TYR A CA 1
ATOM 906 C C . TYR A 1 112 ? -2.852 -0.289 46.194 1.00 22.48 112 TYR A C 1
ATOM 907 O O . TYR A 1 112 ? -3.700 -0.313 45.294 1.00 22.63 112 TYR A O 1
ATOM 916 N N . PRO A 1 113 ? -1.998 0.736 46.343 1.00 22.75 113 PRO A N 1
ATOM 917 C CA A PRO A 1 113 ? -2.063 1.902 45.447 0.50 21.95 113 PRO A CA 1
ATOM 918 C CA B PRO A 1 113 ? -2.117 1.884 45.440 0.50 22.02 113 PRO A CA 1
ATOM 919 C C . PRO A 1 113 ? -1.884 1.601 43.957 1.00 18.88 113 PRO A C 1
ATOM 920 O O . PRO A 1 113 ? -2.415 2.333 43.124 1.00 20.11 113 PRO A O 1
ATOM 927 N N . GLN A 1 114 ? -1.110 0.566 43.612 1.00 19.27 114 GLN A N 1
ATOM 928 C CA A GLN A 1 114 ? -0.922 0.198 42.204 0.60 19.09 114 GLN A CA 1
ATOM 929 C CA B GLN A 1 114 ? -0.927 0.231 42.200 0.40 18.87 114 GLN A CA 1
ATOM 930 C C . GLN A 1 114 ? -2.272 -0.175 41.577 1.00 20.87 114 GLN A C 1
ATOM 931 O O . GLN A 1 114 ? -2.557 0.170 40.436 1.00 20.81 114 GLN A O 1
ATOM 942 N N . ALA A 1 115 ? -3.100 -0.884 42.342 1.00 21.15 115 ALA A N 1
ATOM 943 C CA . ALA A 1 115 ? -4.448 -1.266 41.877 1.00 20.29 115 ALA A CA 1
ATOM 944 C C . ALA A 1 115 ? -5.421 -0.079 41.889 1.00 19.84 115 ALA A C 1
ATOM 945 O O . ALA A 1 115 ? -6.222 0.080 40.969 1.00 17.53 115 ALA A O 1
ATOM 947 N N . SER A 1 116 ? -5.369 0.741 42.941 1.00 18.57 116 SER A N 1
ATOM 948 C CA . SER A 1 116 ? -6.142 1.999 42.987 1.00 17.36 116 SER A CA 1
ATOM 949 C C . SER A 1 116 ? -5.907 2.869 41.744 1.00 19.39 116 SER A C 1
ATOM 950 O O . SER A 1 116 ? -6.864 3.380 41.132 1.00 19.95 116 SER A O 1
ATOM 953 N N . TYR A 1 117 ? -4.627 3.019 41.381 1.00 19.81 117 TYR A N 1
ATOM 954 C CA . TYR A 1 117 ? -4.187 3.764 40.197 1.00 18.35 117 TYR A CA 1
ATOM 955 C C . TYR A 1 117 ? -4.852 3.211 38.907 1.00 19.31 117 TYR A C 1
ATOM 956 O O . TYR A 1 117 ? -5.337 3.980 38.085 1.00 17.68 117 TYR A O 1
ATOM 965 N N . MET A 1 118 ? -4.846 1.891 38.739 1.00 19.99 118 MET A N 1
ATOM 966 C CA A MET A 1 118 ? -5.473 1.252 37.573 0.40 18.31 118 MET A CA 1
ATOM 967 C CA B MET A 1 118 ? -5.471 1.246 37.565 0.60 17.40 118 MET A CA 1
ATOM 968 C C . MET A 1 118 ? -6.920 1.693 37.400 1.00 15.22 118 MET A C 1
ATOM 969 O O . MET A 1 118 ? -7.401 1.884 36.272 1.00 20.17 118 MET A O 1
ATOM 978 N N . HIS A 1 119 ? -7.605 1.852 38.520 1.00 16.06 119 HIS A N 1
ATOM 979 C CA . HIS A 1 119 ? -8.999 2.202 38.534 1.00 16.27 119 HIS A CA 1
ATOM 980 C C . HIS A 1 119 ? -9.251 3.720 38.638 1.00 18.62 119 HIS A C 1
ATOM 981 O O . HIS A 1 119 ? -10.359 4.153 38.946 1.00 16.89 119 HIS A O 1
ATOM 988 N N . GLY A 1 120 ? -8.222 4.511 38.330 1.00 19.28 120 GLY A N 1
ATOM 989 C CA . GLY A 1 120 ? -8.386 5.959 38.204 1.00 18.87 120 GLY A CA 1
ATOM 990 C C . GLY A 1 120 ? -8.218 6.772 39.463 1.00 23.39 120 GLY A C 1
ATOM 991 O O . GLY A 1 120 ? -8.561 7.954 39.468 1.00 25.77 120 GLY A O 1
ATOM 992 N N . ILE A 1 121 ? -7.715 6.144 40.534 1.00 20.45 121 ILE A N 1
ATOM 993 C CA . ILE A 1 121 ? -7.552 6.816 41.812 1.00 22.43 121 ILE A CA 1
ATOM 994 C C . ILE A 1 121 ? -6.061 7.010 42.064 1.00 27.48 121 ILE A C 1
ATOM 995 O O . ILE A 1 121 ? -5.349 6.047 42.367 1.00 28.85 121 ILE A O 1
ATOM 1000 N N . ARG A 1 122 ? -5.590 8.246 41.910 1.00 33.69 122 ARG A N 1
ATOM 1001 C CA A ARG A 1 122 ? -4.167 8.557 42.067 0.60 36.12 122 ARG A CA 1
ATOM 1002 C CA B ARG A 1 122 ? -4.164 8.555 42.069 0.40 36.97 122 ARG A CA 1
ATOM 1003 C C . ARG A 1 122 ? -3.877 9.087 43.466 1.00 38.61 122 ARG A C 1
ATOM 1004 O O . ARG A 1 122 ? -4.744 9.706 44.089 1.00 45.59 122 ARG A O 1
ATOM 1019 N N . ASN A 1 123 ? -2.656 8.844 43.948 1.00 46.17 123 ASN A N 1
ATOM 1020 C CA . ASN A 1 123 ? -2.226 9.231 45.316 1.00 61.83 123 ASN A CA 1
ATOM 1021 C C . ASN A 1 123 ? -3.090 8.597 46.414 1.00 73.15 123 ASN A C 1
ATOM 1022 O O . ASN A 1 123 ? -3.549 9.289 47.332 1.00 80.13 123 ASN A O 1
ATOM 1027 N N . ALA A 1 124 ? -3.289 7.280 46.308 1.00 80.70 124 ALA A N 1
ATOM 1028 C CA . ALA A 1 124 ? -4.256 6.527 47.122 1.00 72.32 124 ALA A CA 1
ATOM 1029 C C . ALA A 1 124 ? -4.068 6.619 48.642 1.00 91.00 124 ALA A C 1
ATOM 1030 O O . ALA A 1 124 ? -5.048 6.772 49.378 1.00 93.98 124 ALA A O 1
ATOM 1032 N N . GLY A 1 125 ? -2.820 6.509 49.100 1.00 88.29 125 GLY A N 1
ATOM 1033 C CA . GLY A 1 125 ? -2.504 6.558 50.528 1.00 95.07 125 GLY A CA 1
ATOM 1034 C C . GLY A 1 125 ? -1.292 7.411 50.842 1.00 92.41 125 GLY A C 1
ATOM 1035 O O . GLY A 1 125 ? -1.314 8.626 50.656 1.00 93.98 125 GLY A O 1
ATOM 1036 N N . THR A 1 136 ? -7.892 15.371 44.605 1.00 80.06 136 THR A N 1
ATOM 1037 C CA . THR A 1 136 ? -7.674 13.936 44.778 1.00 83.40 136 THR A CA 1
ATOM 1038 C C . THR A 1 136 ? -8.969 13.246 45.203 1.00 75.19 136 THR A C 1
ATOM 1039 O O . THR A 1 136 ? -9.840 13.864 45.820 1.00 84.38 136 THR A O 1
ATOM 1043 N N . LYS A 1 137 ? -9.081 11.964 44.871 1.00 51.36 137 LYS A N 1
ATOM 1044 C CA . LYS A 1 137 ? -10.223 11.147 45.264 1.00 44.56 137 LYS A CA 1
ATOM 1045 C C . LYS A 1 137 ? -9.982 10.481 46.622 1.00 36.64 137 LYS A C 1
ATOM 1046 O O . LYS A 1 137 ? -8.851 10.138 46.960 1.00 44.08 137 LYS A O 1
ATOM 1052 N N . ASN A 1 138 ? -11.041 10.278 47.391 1.00 30.07 138 ASN A N 1
ATOM 1053 C CA . ASN A 1 138 ? -10.904 9.640 48.689 1.00 24.61 138 ASN A CA 1
ATOM 1054 C C . ASN A 1 138 ? -11.533 8.241 48.693 1.00 26.26 138 ASN A C 1
ATOM 1055 O O . ASN A 1 138 ? -12.752 8.101 48.549 1.00 24.11 138 ASN A O 1
ATOM 1060 N N . LEU A 1 139 ? -10.714 7.212 48.900 1.00 24.71 139 LEU A N 1
ATOM 1061 C CA . LEU A 1 139 ? -11.199 5.822 48.813 1.00 23.51 139 LEU A CA 1
ATOM 1062 C C . LEU A 1 139 ? -12.326 5.517 49.796 1.00 22.34 139 LEU A C 1
ATOM 1063 O O . LEU A 1 139 ? -13.299 4.889 49.421 1.00 24.88 139 LEU A O 1
ATOM 1068 N N . ASN A 1 140 ? -12.220 5.980 51.039 1.00 20.72 140 ASN A N 1
ATOM 1069 C CA . ASN A 1 140 ? -13.283 5.723 52.038 1.00 21.39 140 ASN A CA 1
ATOM 1070 C C . ASN A 1 140 ? -14.615 6.399 51.703 1.00 25.40 140 ASN A C 1
ATOM 1071 O O . ASN A 1 140 ? -15.683 5.828 51.947 1.00 23.28 140 ASN A O 1
ATOM 1076 N N . ASP A 1 141 ? -14.548 7.608 51.145 1.00 24.46 141 ASP A N 1
ATOM 1077 C CA . ASP A 1 141 ? -15.748 8.298 50.660 1.00 26.59 141 ASP A CA 1
ATOM 1078 C C . ASP A 1 141 ? -16.367 7.529 49.481 1.00 23.24 141 ASP A C 1
ATOM 1079 O O . ASP A 1 141 ? -17.590 7.408 49.383 1.00 22.63 141 ASP A O 1
ATOM 1084 N N . MET A 1 142 ? -15.506 7.025 48.594 1.00 22.83 142 MET A N 1
ATOM 1085 C CA . MET A 1 142 ? -15.936 6.121 47.515 1.00 19.06 142 MET A CA 1
ATOM 1086 C C . MET A 1 142 ? -16.668 4.891 48.049 1.00 21.70 142 MET A C 1
ATOM 1087 O O . MET A 1 142 ? -17.744 4.554 47.543 1.00 20.57 142 MET A O 1
ATOM 1092 N N . VAL A 1 143 ? -16.123 4.250 49.088 1.00 20.83 143 VAL A N 1
ATOM 1093 C CA . VAL A 1 143 ? -16.804 3.108 49.731 1.00 16.78 143 VAL A CA 1
ATOM 1094 C C . VAL A 1 143 ? -18.190 3.481 50.232 1.00 18.77 143 VAL A C 1
ATOM 1095 O O . VAL A 1 143 ? -19.156 2.744 50.023 1.00 19.26 143 VAL A O 1
ATOM 1099 N N . ARG A 1 144 ? -18.299 4.638 50.892 1.00 23.12 144 ARG A N 1
ATOM 1100 C CA A ARG A 1 144 ? -19.574 5.113 51.437 0.50 23.83 144 ARG A CA 1
ATOM 1101 C CA B ARG A 1 144 ? -19.590 5.087 51.436 0.50 23.30 144 ARG A CA 1
ATOM 1102 C C . ARG A 1 144 ? -20.637 5.354 50.357 1.00 20.25 144 ARG A C 1
ATOM 1103 O O . ARG A 1 144 ? -21.778 4.949 50.503 1.00 22.19 144 ARG A O 1
ATOM 1118 N N . GLU A 1 145 ? -20.254 6.037 49.286 1.00 19.51 145 GLU A N 1
ATOM 1119 C CA . GLU A 1 145 ? -21.198 6.358 48.214 1.00 22.11 145 GLU A CA 1
ATOM 1120 C C . GLU A 1 145 ? -21.635 5.081 47.506 1.00 22.24 145 GLU A C 1
ATOM 1121 O O . GLU A 1 145 ? -22.809 4.916 47.191 1.00 20.16 145 GLU A O 1
ATOM 1127 N N . SER A 1 146 ? -20.688 4.170 47.265 1.00 21.95 146 SER A N 1
ATOM 1128 C CA . SER A 1 146 ? -21.056 2.909 46.607 1.00 16.48 146 SER A CA 1
ATOM 1129 C C . SER A 1 146 ? -22.072 2.147 47.447 1.00 14.83 146 SER A C 1
ATOM 1130 O O . SER A 1 146 ? -23.105 1.710 46.953 1.00 18.64 146 SER A O 1
ATOM 1133 N N . LEU A 1 147 ? -21.789 1.991 48.733 1.00 19.26 147 LEU A N 1
ATOM 1134 C CA . LEU A 1 147 ? -22.687 1.237 49.602 1.00 19.62 147 LEU A CA 1
ATOM 1135 C C . LEU A 1 147 ? -24.067 1.913 49.671 1.00 24.31 147 LEU A C 1
ATOM 1136 O O . LEU A 1 147 ? -25.095 1.242 49.642 1.00 21.11 147 LEU A O 1
ATOM 1141 N N . PHE A 1 148 ? -24.068 3.240 49.752 1.00 22.02 148 PHE A N 1
ATOM 1142 C CA . PHE A 1 148 ? -25.325 4.022 49.732 1.00 22.59 148 PHE A CA 1
ATOM 1143 C C . PHE A 1 148 ? -26.156 3.628 48.516 1.00 23.05 148 PHE A C 1
ATOM 1144 O O . PHE A 1 148 ? -27.327 3.282 48.660 1.00 21.92 148 PHE A O 1
ATOM 1152 N N . ILE A 1 149 ? -25.532 3.647 47.330 1.00 20.87 149 ILE A N 1
ATOM 1153 C CA . ILE A 1 149 ? -26.188 3.237 46.072 1.00 19.47 149 ILE A CA 1
ATOM 1154 C C . ILE A 1 149 ? -26.638 1.778 46.055 1.00 22.74 149 ILE A C 1
ATOM 1155 O O . ILE A 1 149 ? -27.796 1.487 45.729 1.00 18.23 149 ILE A O 1
ATOM 1160 N N . MET A 1 150 ? -25.733 0.845 46.402 1.00 20.09 150 MET A N 1
ATOM 1161 C CA . MET A 1 150 ? -26.070 -0.567 46.319 1.00 16.86 150 MET A CA 1
ATOM 1162 C C . MET A 1 150 ? -27.261 -0.949 47.190 1.00 16.03 150 MET A C 1
ATOM 1163 O O . MET A 1 150 ? -28.125 -1.717 46.765 1.00 17.41 150 MET A O 1
ATOM 1168 N N . GLU A 1 151 ? -27.299 -0.447 48.420 1.00 19.63 151 GLU A N 1
ATOM 1169 C CA . GLU A 1 151 ? -28.431 -0.738 49.312 1.00 20.81 151 GLU A CA 1
ATOM 1170 C C . GLU A 1 151 ? -29.758 -0.279 48.699 1.00 20.82 151 GLU A C 1
ATOM 1171 O O . GLU A 1 151 ? -30.782 -0.925 48.881 1.00 19.32 151 GLU A O 1
ATOM 1177 N N . LYS A 1 152 ? -29.733 0.838 47.981 1.00 22.52 152 LYS A N 1
ATOM 1178 C CA . LYS A 1 152 ? -30.968 1.328 47.331 1.00 24.37 152 LYS A CA 1
ATOM 1179 C C . LYS A 1 152 ? -31.342 0.482 46.099 1.00 24.63 152 LYS A C 1
ATOM 1180 O O . LYS A 1 152 ? -32.528 0.212 45.844 1.00 24.29 152 LYS A O 1
ATOM 1186 N N . ILE A 1 153 ? -30.341 0.007 45.359 1.00 20.68 153 ILE A N 1
ATOM 1187 C CA A ILE A 1 153 ? -30.629 -0.893 44.250 0.60 21.83 153 ILE A CA 1
ATOM 1188 C CA B ILE A 1 153 ? -30.583 -0.908 44.242 0.40 21.13 153 ILE A CA 1
ATOM 1189 C C . ILE A 1 153 ? -31.262 -2.182 44.765 1.00 21.46 153 ILE A C 1
ATOM 1190 O O . ILE A 1 153 ? -32.231 -2.657 44.183 1.00 20.32 153 ILE A O 1
ATOM 1199 N N . TRP A 1 154 ? -30.740 -2.728 45.872 1.00 22.07 154 TRP A N 1
ATOM 1200 C CA . TRP A 1 154 ? -31.302 -3.969 46.437 1.00 19.96 154 TRP A CA 1
ATOM 1201 C C . TRP A 1 154 ? -32.754 -3.809 46.892 1.00 24.54 154 TRP A C 1
ATOM 1202 O O . TRP A 1 154 ? -33.523 -4.781 46.862 1.00 24.50 154 TRP A O 1
ATOM 1213 N N . LYS A 1 155 ? -33.102 -2.599 47.345 1.00 25.00 155 LYS A N 1
ATOM 1214 C CA . LYS A 1 155 ? -34.484 -2.277 47.764 1.00 28.97 155 LYS A CA 1
ATOM 1215 C C . LYS A 1 155 ? -35.483 -2.190 46.605 1.00 24.63 155 LYS A C 1
ATOM 1216 O O . LYS A 1 155 ? -36.680 -2.378 46.796 1.00 28.84 155 LYS A O 1
ATOM 1222 N N . ARG A 1 156 ? -34.986 -1.923 45.407 1.00 21.67 156 ARG A N 1
ATOM 1223 C CA . ARG A 1 156 ? -35.819 -1.893 44.204 1.00 23.81 156 ARG A CA 1
ATOM 1224 C C . ARG A 1 156 ? -36.939 -0.824 44.275 1.00 24.23 156 ARG A C 1
ATOM 1225 O O . ARG A 1 156 ? -38.048 -1.057 43.798 1.00 26.18 156 ARG A O 1
ATOM 1233 N N . GLU A 1 157 ? -36.646 0.298 44.924 1.00 26.85 157 GLU A N 1
ATOM 1234 C CA A GLU A 1 157 ? -37.533 1.461 44.913 0.60 26.37 157 GLU A CA 1
ATOM 1235 C CA B GLU A 1 157 ? -37.532 1.452 44.897 0.40 27.13 157 GLU A CA 1
ATOM 1236 C C . GLU A 1 157 ? -36.902 2.523 44.015 1.00 29.19 157 GLU A C 1
ATOM 1237 O O . GLU A 1 157 ? -35.696 2.777 44.108 1.00 26.02 157 GLU A O 1
ATOM 1248 N N . PRO A 1 158 ? -37.714 3.162 43.145 1.00 28.57 158 PRO A N 1
ATOM 1249 C CA . PRO A 1 158 ? -37.128 4.132 42.223 1.00 23.80 158 PRO A CA 1
ATOM 1250 C C . PRO A 1 158 ? -36.360 5.266 42.894 1.00 21.18 158 PRO A C 1
ATOM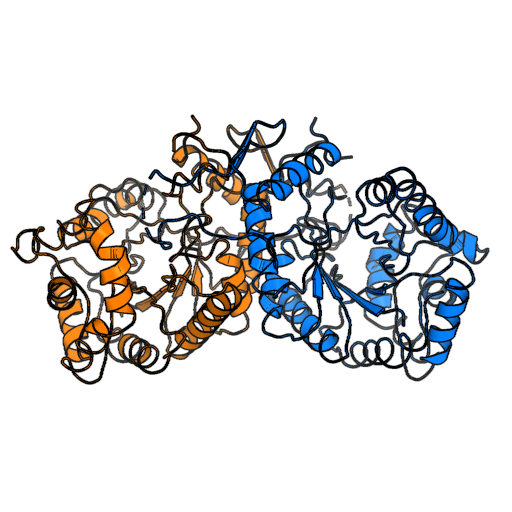 1251 O O . PRO A 1 158 ? -36.768 5.764 43.932 1.00 33.51 158 PRO A O 1
ATOM 1255 N N . PHE A 1 159 ? -35.222 5.616 42.308 1.00 19.21 159 PHE A N 1
ATOM 1256 C CA . PHE A 1 159 ? -34.419 6.772 42.691 1.00 19.12 159 PHE A CA 1
ATOM 1257 C C . PHE A 1 159 ? -33.461 7.058 41.554 1.00 19.97 159 PHE A C 1
ATOM 1258 O O . PHE A 1 159 ? -33.265 6.224 40.654 1.00 26.06 159 PHE A O 1
ATOM 1266 N N . PHE A 1 160 ? -32.862 8.238 41.569 1.00 22.11 160 PHE A N 1
ATOM 1267 C CA . PHE A 1 160 ? -31.683 8.483 40.762 1.00 24.96 160 PHE A CA 1
ATOM 1268 C C . PHE A 1 160 ? -30.713 9.273 41.604 1.00 28.79 160 PHE A C 1
ATOM 1269 O O . PHE A 1 160 ? -31.120 10.156 42.348 1.00 29.46 160 PHE A O 1
ATOM 1277 N N . HIS A 1 161 ? -29.427 8.944 41.502 1.00 25.60 161 HIS A N 1
ATOM 1278 C CA . HIS A 1 161 ? -28.434 9.544 42.361 1.00 25.41 161 HIS A CA 1
ATOM 1279 C C . HIS A 1 161 ? -27.318 10.109 41.510 1.00 29.37 161 HIS A C 1
ATOM 1280 O O . HIS A 1 161 ? -26.716 9.398 40.712 1.00 26.63 161 HIS A O 1
ATOM 1287 N N . GLU A 1 162 ? -27.059 11.404 41.673 1.00 29.46 162 GLU A N 1
ATOM 1288 C CA . GLU A 1 162 ? -25.966 12.080 40.980 1.00 31.33 162 GLU A CA 1
ATOM 1289 C C . GLU A 1 162 ? -24.899 12.342 42.015 1.00 33.76 162 GLU A C 1
ATOM 1290 O O . GLU A 1 162 ? -24.964 13.331 42.730 1.00 32.74 162 GLU A O 1
ATOM 1296 N N . GLY A 1 163 ? -23.931 11.439 42.127 1.00 28.13 163 GLY A N 1
ATOM 1297 C CA . GLY A 1 163 ? -22.997 11.512 43.228 1.00 24.67 163 GLY A CA 1
ATOM 1298 C C . GLY A 1 163 ? -21.690 12.152 42.849 1.00 27.01 163 GLY A C 1
ATOM 1299 O O . GLY A 1 163 ? -21.504 12.586 41.707 1.00 28.36 163 GLY A O 1
ATOM 1300 N N . LYS A 1 164 ? -20.764 12.183 43.801 1.00 26.79 164 LYS A N 1
ATOM 1301 C CA A LYS A 1 164 ? -19.428 12.707 43.551 0.60 29.18 164 LYS A CA 1
ATOM 1302 C CA B LYS A 1 164 ? -19.427 12.712 43.547 0.40 28.88 164 LYS A CA 1
ATOM 1303 C C . LYS A 1 164 ? -18.630 11.755 42.660 1.00 29.09 164 LYS A C 1
ATOM 1304 O O . LYS A 1 164 ? -17.778 12.181 41.853 1.00 24.78 164 LYS A O 1
ATOM 1315 N N . TYR A 1 165 ? -18.909 10.463 42.798 1.00 25.41 165 TYR A N 1
ATOM 1316 C CA . TYR A 1 165 ? -18.108 9.451 42.118 1.00 19.97 165 TYR A CA 1
ATOM 1317 C C . TYR A 1 165 ? -18.867 8.667 41.053 1.00 21.82 165 TYR A C 1
ATOM 1318 O O . TYR A 1 165 ? -18.272 8.236 40.052 1.00 22.13 165 TYR A O 1
ATOM 1327 N N . TRP A 1 166 ? -20.161 8.458 41.267 1.00 20.09 166 TRP A N 1
ATOM 1328 C CA . TRP A 1 166 ? -20.971 7.761 40.265 1.00 21.66 166 TRP A CA 1
ATOM 1329 C C . TRP A 1 166 ? -22.347 8.372 40.064 1.00 19.29 166 TRP A C 1
ATOM 1330 O O . TRP A 1 166 ? -22.914 8.951 40.983 1.00 22.66 166 TRP A O 1
ATOM 1341 N N . ASP A 1 167 ? -22.899 8.159 38.875 1.00 21.83 167 ASP A N 1
ATOM 1342 C CA . ASP A 1 167 ? -24.343 8.290 38.675 1.00 21.73 167 ASP A CA 1
ATOM 1343 C C . ASP A 1 167 ? -24.966 6.894 38.660 1.00 22.35 167 ASP A C 1
ATOM 1344 O O . ASP A 1 167 ? -24.433 5.981 38.031 1.00 20.35 167 ASP A O 1
ATOM 1349 N N . ALA A 1 168 ? -26.092 6.730 39.339 1.00 18.60 168 ALA A N 1
ATOM 1350 C CA . ALA A 1 168 ? -26.763 5.443 39.400 1.00 18.97 168 ALA A CA 1
ATOM 1351 C C . ALA A 1 168 ? -28.214 5.631 39.781 1.00 21.31 168 ALA A C 1
ATOM 1352 O O . ALA A 1 168 ? -28.591 6.671 40.296 1.00 23.66 168 ALA A O 1
ATOM 1354 N N . GLY A 1 169 ? -29.046 4.631 39.528 1.00 22.41 169 GLY A N 1
ATOM 1355 C CA . GLY A 1 169 ? -30.417 4.703 39.984 1.00 23.72 169 GLY A CA 1
ATOM 1356 C C . GLY A 1 169 ? -31.210 3.434 39.813 1.00 27.01 169 GLY A C 1
ATOM 1357 O O . GLY A 1 169 ? -30.662 2.388 39.466 1.00 22.98 169 GLY A O 1
ATOM 1358 N N . TYR A 1 170 ? -32.502 3.511 40.108 1.00 21.24 170 TYR A N 1
ATOM 1359 C CA . TYR A 1 170 ? -33.394 2.375 39.887 1.00 21.96 170 TYR A CA 1
ATOM 1360 C C . TYR A 1 170 ? -34.635 2.906 39.165 1.00 29.07 170 TYR A C 1
ATOM 1361 O O . TYR A 1 170 ? -35.238 3.859 39.646 1.00 25.00 170 TYR A O 1
ATOM 1370 N N . PRO A 1 171 ? -34.995 2.314 37.999 1.00 27.16 171 PRO A N 1
ATOM 1371 C CA . PRO A 1 171 ? -36.042 2.905 37.160 1.00 30.93 171 PRO A CA 1
ATOM 1372 C C . PRO A 1 171 ? -37.461 2.577 37.603 1.00 29.04 171 PRO A C 1
ATOM 1373 O O . PRO A 1 171 ? -37.688 1.604 38.335 1.00 24.00 171 PRO A O 1
ATOM 1377 N N . GLU A 1 172 ? -38.394 3.414 37.162 1.00 30.09 172 GLU A N 1
ATOM 1378 C CA A GLU A 1 172 ? -39.809 3.137 37.346 0.60 31.17 172 GLU A CA 1
ATOM 1379 C CA B GLU A 1 172 ? -39.820 3.168 37.318 0.40 30.87 172 GLU A CA 1
ATOM 1380 C C . GLU A 1 172 ? -40.215 2.090 36.322 1.00 26.61 172 GLU A C 1
ATOM 1381 O O . GLU A 1 172 ? -39.639 2.024 35.231 1.00 29.06 172 GLU A O 1
ATOM 1392 N N . GLU A 1 173 ? -41.187 1.251 36.679 1.00 27.95 173 GLU A N 1
ATOM 1393 C CA . GLU A 1 173 ? -41.772 0.307 35.717 1.00 31.68 173 GLU A CA 1
ATOM 1394 C C . GLU A 1 173 ? -42.370 1.083 34.538 1.00 40.51 173 GLU A C 1
ATOM 1395 O O . GLU A 1 173 ? -42.869 2.196 34.719 1.00 39.97 173 GLU A O 1
ATOM 1401 N N . LEU A 1 174 ? -42.321 0.505 33.338 1.00 50.34 174 LEU A N 1
ATOM 1402 C CA . LEU A 1 174 ? -42.881 1.161 32.151 1.00 54.30 174 LEU A CA 1
ATOM 1403 C C . LEU A 1 174 ? -44.416 1.139 32.166 1.00 56.60 174 LEU A C 1
ATOM 1404 O O . LEU A 1 174 ? -45.024 0.212 32.700 1.00 53.08 174 LEU A O 1
ATOM 1409 N N . GLU A 1 175 ? -45.030 2.172 31.591 1.00 72.33 175 GLU A N 1
ATOM 1410 C CA . GLU A 1 175 ? -46.490 2.316 31.600 1.00 76.90 175 GLU A CA 1
ATOM 1411 C C . GLU A 1 175 ? -47.095 2.026 30.235 1.00 69.81 175 GLU A C 1
ATOM 1412 O O . GLU A 1 175 ? -46.943 0.927 29.712 1.00 70.49 175 GLU A O 1
ATOM 1418 N N . ASP A 1 180 ? -49.099 -8.085 32.818 1.00 99.83 180 ASP A N 1
ATOM 1419 C CA . ASP A 1 180 ? -48.293 -9.196 32.322 1.00 97.32 180 ASP A CA 1
ATOM 1420 C C . ASP A 1 180 ? -46.919 -9.189 32.990 1.00 87.69 180 ASP A C 1
ATOM 1421 O O . ASP A 1 180 ? -46.076 -8.336 32.687 1.00 86.24 180 ASP A O 1
ATOM 1426 N N . GLU A 1 181 ? -46.715 -10.153 33.891 1.00 78.15 181 GLU A N 1
ATOM 1427 C CA A GLU A 1 181 ? -45.477 -10.276 34.672 0.60 73.54 181 GLU A CA 1
ATOM 1428 C CA B GLU A 1 181 ? -45.477 -10.256 34.670 0.40 71.58 181 GLU A CA 1
ATOM 1429 C C . GLU A 1 181 ? -44.208 -10.192 33.813 1.00 64.03 181 GLU A C 1
ATOM 1430 O O . GLU A 1 181 ? -43.231 -9.561 34.206 1.00 64.34 181 GLU A O 1
ATOM 1441 N N . GLN A 1 182 ? -44.242 -10.822 32.638 1.00 56.42 182 GLN A N 1
ATOM 1442 C CA . GLN A 1 182 ? -43.087 -10.914 31.724 1.00 45.95 182 GLN A CA 1
ATOM 1443 C C . GLN A 1 182 ? -42.490 -9.581 31.256 1.00 46.22 182 GLN A C 1
ATOM 1444 O O . GLN A 1 182 ? -41.386 -9.560 30.694 1.00 41.09 182 GLN A O 1
ATOM 1450 N N . HIS A 1 183 ? -43.212 -8.481 31.482 1.00 48.45 183 HIS A N 1
ATOM 1451 C CA . HIS A 1 183 ? -42.739 -7.151 31.075 1.00 51.29 183 HIS A CA 1
ATOM 1452 C C . HIS A 1 183 ? -42.322 -6.236 32.228 1.00 40.15 183 HIS A C 1
ATOM 1453 O O . HIS A 1 183 ? -41.752 -5.173 31.993 1.00 46.18 183 HIS A O 1
ATOM 1460 N N . LYS A 1 184 ? -42.617 -6.647 33.459 1.00 34.97 184 LYS A N 1
ATOM 1461 C CA A LYS A 1 184 ? -42.124 -5.971 34.655 0.60 34.15 184 LYS A CA 1
ATOM 1462 C CA B LYS A 1 184 ? -42.117 -5.951 34.642 0.40 34.20 184 LYS A CA 1
ATOM 1463 C C . LYS A 1 184 ? -40.586 -6.052 34.723 1.00 32.79 184 LYS A C 1
ATOM 1464 O O . LYS A 1 184 ? -39.964 -6.863 34.038 1.00 29.89 184 LYS A O 1
ATOM 1475 N N . LEU A 1 185 ? -39.976 -5.234 35.569 1.00 28.91 185 LEU A N 1
ATOM 1476 C CA . LEU A 1 185 ? -38.519 -5.293 35.770 1.00 23.06 185 LEU A CA 1
ATOM 1477 C C . LEU A 1 185 ? -38.042 -6.621 36.390 1.00 23.89 185 LEU A C 1
ATOM 1478 O O . LEU A 1 185 ? -38.719 -7.194 37.238 1.00 21.68 185 LEU A O 1
ATOM 1483 N N . ALA A 1 186 ? -36.866 -7.097 35.968 1.00 23.37 186 ALA A N 1
ATOM 1484 C CA . ALA A 1 186 ? -36.182 -8.220 36.639 1.00 22.83 186 ALA A CA 1
ATOM 1485 C C . ALA A 1 186 ? -36.005 -7.983 38.136 1.00 22.40 186 ALA A C 1
ATOM 1486 O O . ALA A 1 186 ? -35.902 -6.830 38.600 1.00 23.33 186 ALA A O 1
ATOM 1488 N N . ASP A 1 187 ? -35.955 -9.072 38.897 1.00 20.67 187 ASP A N 1
ATOM 1489 C CA . ASP A 1 187 ? -35.665 -8.971 40.311 1.00 21.41 187 ASP A CA 1
ATOM 1490 C C . ASP A 1 187 ? -34.327 -9.648 40.598 1.00 21.27 187 ASP A C 1
ATOM 1491 O O . ASP A 1 187 ? -34.276 -10.864 40.694 1.00 18.88 187 ASP A O 1
ATOM 1496 N N . PHE A 1 188 ? -33.261 -8.847 40.729 1.00 19.17 188 PHE A N 1
ATOM 1497 C CA . PHE A 1 188 ? -31.936 -9.359 41.132 1.00 21.59 188 PHE A CA 1
ATOM 1498 C C . PHE A 1 188 ? -31.560 -8.957 42.560 1.00 17.42 188 PHE A C 1
ATOM 1499 O O . PHE A 1 188 ? -30.392 -8.695 42.846 1.00 19.25 188 PHE A O 1
ATOM 1507 N N . SER A 1 189 ? -32.565 -8.839 43.447 1.00 19.44 189 SER A N 1
ATOM 1508 C CA . SER A 1 189 ? -32.313 -8.494 44.844 1.00 20.25 189 SER A CA 1
ATOM 1509 C C . SER A 1 189 ? -31.675 -9.740 45.486 1.00 16.13 189 SER A C 1
ATOM 1510 O O . SER A 1 189 ? -31.923 -10.841 45.021 1.00 19.30 189 SER A O 1
ATOM 1513 N N . PRO A 1 190 ? -30.873 -9.558 46.557 1.00 18.75 190 PRO A N 1
ATOM 1514 C CA . PRO A 1 190 ? -30.237 -10.718 47.186 1.00 18.29 190 PRO A CA 1
ATOM 1515 C C . PRO A 1 190 ? -31.294 -11.635 47.826 1.00 22.90 190 PRO A C 1
ATOM 1516 O O . PRO A 1 190 ? -32.452 -11.227 47.970 1.00 24.15 190 PRO A O 1
ATOM 1520 N N . TRP A 1 191 ? -30.898 -12.850 48.194 1.00 22.35 191 TRP A N 1
ATOM 1521 C CA . TRP A 1 191 ? -31.814 -13.887 48.723 1.00 24.08 191 TRP A CA 1
ATOM 1522 C C . TRP A 1 191 ? -32.747 -13.330 49.814 1.00 21.52 191 TRP A C 1
ATOM 1523 O O . TRP A 1 191 ? -32.288 -12.651 50.721 1.00 23.90 191 TRP A O 1
ATOM 1534 N N . GLY A 1 192 ? -34.046 -13.586 49.683 1.00 32.42 192 GLY A N 1
ATOM 1535 C CA . GLY A 1 192 ? -35.056 -13.051 50.615 1.00 34.72 192 GLY A CA 1
ATOM 1536 C C . GLY A 1 192 ? -35.390 -11.576 50.413 1.00 35.90 192 GLY A C 1
ATOM 1537 O O . GLY A 1 192 ? -36.111 -10.982 51.211 1.00 34.11 192 GLY A O 1
ATOM 1538 N N . GLY A 1 193 ? -34.846 -10.971 49.360 1.00 28.24 193 GLY A N 1
ATOM 1539 C CA . GLY A 1 193 ? -35.191 -9.600 48.989 1.00 27.02 193 GLY A CA 1
ATOM 1540 C C . GLY A 1 193 ? -34.533 -8.517 49.812 1.00 32.25 193 GLY A C 1
ATOM 1541 O O . GLY A 1 193 ? -34.902 -7.353 49.703 1.00 41.05 193 GLY A O 1
ATOM 1542 N N . LYS A 1 194 ? -33.559 -8.899 50.630 1.00 30.46 194 LYS A N 1
ATOM 1543 C CA A LYS A 1 194 ? -32.904 -7.975 51.551 0.60 33.16 194 LYS A CA 1
ATOM 1544 C CA B LYS A 1 194 ? -32.903 -7.969 51.546 0.40 32.18 194 LYS A CA 1
ATOM 1545 C C . LYS A 1 194 ? -31.400 -7.945 51.294 1.00 29.77 194 LYS A C 1
ATOM 1546 O O . LYS A 1 194 ? -30.864 -8.875 50.707 1.00 24.87 194 LYS A O 1
ATOM 1557 N N . ALA A 1 195 ? -30.737 -6.877 51.739 1.00 24.09 195 ALA A N 1
ATOM 1558 C CA . ALA A 1 195 ? -29.283 -6.775 51.640 1.00 22.93 195 ALA A CA 1
ATOM 1559 C C . ALA A 1 195 ? -28.637 -8.031 52.232 1.00 23.68 195 ALA A C 1
ATOM 1560 O O . ALA A 1 195 ? -29.189 -8.643 53.162 1.00 23.04 195 ALA A O 1
ATOM 1562 N N . PRO A 1 196 ? -27.479 -8.455 51.676 1.00 24.22 196 PRO A N 1
ATOM 1563 C CA . PRO A 1 196 ? -26.794 -9.556 52.359 1.00 21.73 196 PRO A CA 1
ATOM 1564 C C . PRO A 1 196 ? -26.183 -9.039 53.651 1.00 18.78 196 PRO A C 1
ATOM 1565 O O . PRO A 1 196 ? -25.995 -7.815 53.814 1.00 17.60 196 PRO A O 1
ATOM 1569 N N . GLU A 1 197 ? -25.833 -9.945 54.561 1.00 18.44 197 GLU A N 1
ATOM 1570 C CA . GLU A 1 197 ? -24.998 -9.541 55.679 1.00 20.57 197 GLU A CA 1
ATOM 1571 C C . GLU A 1 197 ? -23.675 -9.009 55.128 1.00 21.23 197 GLU A C 1
ATOM 1572 O O . GLU A 1 197 ? -23.120 -9.604 54.200 1.00 20.70 197 GLU A O 1
ATOM 1578 N N . ILE A 1 198 ? -23.196 -7.900 55.688 1.00 18.84 198 ILE A N 1
ATOM 1579 C CA . ILE A 1 198 ? -22.008 -7.203 55.191 1.00 18.70 198 ILE A CA 1
ATOM 1580 C C . ILE A 1 198 ? -20.884 -7.329 56.216 1.00 26.92 198 ILE A C 1
ATOM 1581 O O . ILE A 1 198 ? -21.128 -7.192 57.421 1.00 24.71 198 ILE A O 1
ATOM 1586 N N . ALA A 1 199 ? -19.674 -7.640 55.732 1.00 22.08 199 ALA A N 1
ATOM 1587 C CA . ALA A 1 199 ? -18.485 -7.763 56.567 1.00 20.16 199 ALA A CA 1
ATOM 1588 C C . ALA A 1 199 ? -17.410 -6.772 56.175 1.00 22.09 199 ALA A C 1
ATOM 1589 O O . ALA A 1 199 ? -17.359 -6.320 55.031 1.00 20.05 199 ALA A O 1
ATOM 1591 N N . VAL A 1 200 ? -16.574 -6.390 57.144 1.00 21.09 200 VAL A N 1
ATOM 1592 C CA A VAL A 1 200 ? -15.397 -5.567 56.857 0.60 23.36 200 VAL A CA 1
ATOM 1593 C CA B VAL A 1 200 ? -15.420 -5.518 56.910 0.40 23.35 200 VAL A CA 1
ATOM 1594 C C . VAL A 1 200 ? -14.213 -6.140 57.637 1.00 25.80 200 VAL A C 1
ATOM 1595 O O . VAL A 1 200 ? -14.390 -6.777 58.670 1.00 30.21 200 VAL A O 1
ATOM 1602 N N . THR A 1 201 ? -13.006 -5.959 57.104 1.00 26.24 201 THR A N 1
ATOM 1603 C CA A THR A 1 201 ? -11.796 -6.465 57.744 0.50 27.83 201 THR A CA 1
ATOM 1604 C CA B THR A 1 201 ? -11.790 -6.473 57.726 0.50 27.41 201 THR A CA 1
ATOM 1605 C C . THR A 1 201 ? -11.040 -5.309 58.364 1.00 28.89 201 THR A C 1
ATOM 1606 O O . THR A 1 201 ? -10.957 -4.238 57.777 1.00 28.60 201 THR A O 1
ATOM 1613 N N . GLY A 1 202 ? -10.503 -5.535 59.561 1.00 32.74 202 GLY A N 1
ATOM 1614 C CA . GLY A 1 202 ? -9.625 -4.559 60.212 1.00 35.96 202 GLY A CA 1
ATOM 1615 C C . GLY A 1 202 ? -8.216 -5.114 60.417 1.00 39.30 202 GLY A C 1
ATOM 1616 O O . GLY A 1 202 ? -8.037 -6.319 60.674 1.00 36.48 202 GLY A O 1
ATOM 1617 N N . PHE A 1 203 ? -7.210 -4.252 60.262 1.00 45.88 203 PHE A N 1
ATOM 1618 C CA A PHE A 1 203 ? -5.848 -4.659 60.606 0.70 53.76 203 PHE A CA 1
ATOM 1619 C CA B PHE A 1 203 ? -5.811 -4.605 60.514 0.30 51.43 203 PHE A CA 1
ATOM 1620 C C . PHE A 1 203 ? -5.186 -3.774 61.652 1.00 55.30 203 PHE A C 1
ATOM 1621 O O . PHE A 1 203 ? -4.565 -4.308 62.577 1.00 53.88 203 PHE A O 1
ATOM 1636 N N . SER A 1 204 ? -5.341 -2.453 61.548 1.00 44.48 204 SER A N 1
ATOM 1637 C CA . SER A 1 204 ? -4.676 -1.541 62.478 1.00 45.08 204 SER A CA 1
ATOM 1638 C C . SER A 1 204 ? -5.216 -1.658 63.910 1.00 44.72 204 SER A C 1
ATOM 1639 O O . SER A 1 204 ? -6.319 -2.172 64.126 1.00 36.76 204 SER A O 1
ATOM 1642 N N . TYR A 1 205 ? -4.403 -1.216 64.875 1.00 47.52 205 TYR A N 1
ATOM 1643 C CA . TYR A 1 205 ? -4.699 -1.342 66.305 1.00 43.76 205 TYR A CA 1
ATOM 1644 C C . TYR A 1 205 ? -6.005 -0.637 66.679 1.00 42.39 205 TYR A C 1
ATOM 1645 O O . TYR A 1 205 ? -6.945 -1.270 67.183 1.00 41.46 205 TYR A O 1
ATOM 1654 N N . ASN A 1 206 ? -6.040 0.673 66.431 1.00 41.65 206 ASN A N 1
ATOM 1655 C CA A ASN A 1 206 ? -7.251 1.471 66.594 0.60 45.77 206 ASN A CA 1
ATOM 1656 C CA B ASN A 1 206 ? -7.249 1.468 66.599 0.40 45.38 206 ASN A CA 1
ATOM 1657 C C . ASN A 1 206 ? -7.977 1.538 65.256 1.00 46.28 206 ASN A C 1
ATOM 1658 O O . ASN A 1 206 ? -7.811 2.490 64.498 1.00 50.73 206 ASN A O 1
ATOM 1667 N N . SER A 1 207 ? -8.776 0.512 64.974 1.00 50.67 207 SER A N 1
ATOM 1668 C CA . SER A 1 207 ? -9.349 0.289 63.639 1.00 45.63 207 SER A CA 1
ATOM 1669 C C . SER A 1 207 ? -10.615 1.092 63.272 1.00 40.21 207 SER A C 1
ATOM 1670 O O . SER A 1 207 ? -11.704 0.846 63.827 1.00 37.03 207 SER A O 1
ATOM 1673 N N . PRO A 1 208 ? -10.485 2.030 62.307 1.00 37.79 208 PRO A N 1
ATOM 1674 C CA . PRO A 1 208 ? -11.643 2.749 61.766 1.00 36.95 208 PRO A CA 1
ATOM 1675 C C . PRO A 1 208 ? -12.657 1.799 61.133 1.00 34.84 208 PRO A C 1
ATOM 1676 O O . PRO A 1 208 ? -13.867 2.056 61.192 1.00 36.79 208 PRO A O 1
ATOM 1680 N N . SER A 1 209 ? -12.160 0.707 60.540 1.00 37.24 209 SER A N 1
ATOM 1681 C CA . SER A 1 209 ? -13.019 -0.343 59.984 1.00 32.70 209 SER A CA 1
ATOM 1682 C C . SER A 1 209 ? -13.832 -1.031 61.076 1.00 29.31 209 SER A C 1
ATOM 1683 O O . SER A 1 209 ? -15.017 -1.298 60.892 1.00 28.51 209 SER A O 1
ATOM 1686 N N . MET A 1 210 ? -13.194 -1.313 62.216 1.00 30.96 210 MET A N 1
ATOM 1687 C CA . MET A 1 210 ? -13.904 -1.903 63.353 1.00 32.45 210 MET A CA 1
ATOM 1688 C C . MET A 1 210 ? -14.991 -0.974 63.889 1.00 29.92 210 MET A C 1
ATOM 1689 O O . MET A 1 210 ? -16.076 -1.439 64.248 1.00 31.23 210 MET A O 1
ATOM 1694 N N . ARG A 1 211 ? -14.704 0.332 63.905 1.00 36.53 211 ARG A N 1
ATOM 1695 C CA A ARG A 1 211 ? -15.666 1.347 64.339 0.50 40.28 211 ARG A CA 1
ATOM 1696 C CA B ARG A 1 211 ? -15.688 1.325 64.349 0.50 39.83 211 ARG A CA 1
ATOM 1697 C C . ARG A 1 211 ? -16.849 1.419 63.368 1.00 37.37 211 ARG A C 1
ATOM 1698 O O . ARG A 1 211 ? -18.003 1.414 63.779 1.00 35.65 211 ARG A O 1
ATOM 1713 N N . LEU A 1 212 ? -16.550 1.481 62.069 1.00 41.50 212 LEU A N 1
ATOM 1714 C CA . LEU A 1 212 ? -17.607 1.520 61.054 1.00 30.42 212 LEU A CA 1
ATOM 1715 C C . LEU A 1 212 ? -18.489 0.276 61.112 1.00 27.84 212 LEU A C 1
ATOM 1716 O O . LEU A 1 212 ? -19.701 0.372 60.953 1.00 37.52 212 LEU A O 1
ATOM 1721 N N . ALA A 1 213 ? -17.870 -0.887 61.319 1.00 29.31 213 ALA A N 1
ATOM 1722 C CA . ALA A 1 213 ? -18.603 -2.149 61.378 1.00 25.94 213 ALA A CA 1
ATOM 1723 C C . ALA A 1 213 ? -19.564 -2.127 62.566 1.00 28.90 213 ALA A C 1
ATOM 1724 O O . ALA A 1 213 ? -20.725 -2.529 62.441 1.00 27.35 213 ALA A O 1
ATOM 1726 N N . GLY A 1 214 ? -19.059 -1.669 63.717 1.00 36.87 214 GLY A N 1
ATOM 1727 C CA . GLY A 1 214 ? -19.871 -1.493 64.934 1.00 32.03 214 GLY A CA 1
ATOM 1728 C C . GLY A 1 214 ? -21.073 -0.590 64.704 1.00 31.51 214 GLY A C 1
ATOM 1729 O O . GLY A 1 214 ? -22.212 -1.000 64.954 1.00 33.97 214 GLY A O 1
ATOM 1730 N N . GLU A 1 215 ? -20.801 0.613 64.184 1.00 35.41 215 GLU A N 1
ATOM 1731 C CA A GLU A 1 215 ? -21.844 1.604 63.885 0.60 36.06 215 GLU A CA 1
ATOM 1732 C CA B GLU A 1 215 ? -21.833 1.610 63.867 0.40 36.40 215 GLU A CA 1
ATOM 1733 C C . GLU A 1 215 ? -22.964 1.025 63.026 1.00 36.01 215 GLU A C 1
ATOM 1734 O O . GLU A 1 215 ? -24.138 1.285 63.288 1.00 34.28 215 GLU A O 1
ATOM 1745 N N . ARG A 1 216 ? -22.593 0.239 62.005 1.00 32.48 216 ARG A N 1
ATOM 1746 C CA A ARG A 1 216 ? -23.555 -0.249 61.009 0.50 31.41 216 ARG A CA 1
ATOM 1747 C CA B ARG A 1 216 ? -23.543 -0.259 61.004 0.50 30.59 216 ARG A CA 1
ATOM 1748 C C . ARG A 1 216 ? -24.046 -1.676 61.282 1.00 27.47 216 ARG A C 1
ATOM 1749 O O . ARG A 1 216 ? -24.854 -2.214 60.537 1.00 29.75 216 ARG A O 1
ATOM 1764 N N . ASN A 1 217 ? -23.562 -2.285 62.354 1.00 28.50 217 ASN A N 1
ATOM 1765 C CA . ASN A 1 217 ? -23.937 -3.645 62.694 1.00 31.19 217 ASN A CA 1
ATOM 1766 C C . ASN A 1 217 ? -23.424 -4.667 61.649 1.00 31.33 217 ASN A C 1
ATOM 1767 O O . ASN A 1 217 ? -24.045 -5.711 61.421 1.00 27.70 217 ASN A O 1
ATOM 1772 N N . PHE A 1 218 ? -22.295 -4.342 61.021 1.00 29.09 218 PHE A N 1
ATOM 1773 C CA . PHE A 1 218 ? -21.622 -5.270 60.091 1.00 29.13 218 PHE A CA 1
ATOM 1774 C C . PHE A 1 218 ? -20.879 -6.381 60.842 1.00 31.53 218 PHE A C 1
ATOM 1775 O O . PHE A 1 218 ? -20.637 -6.276 62.048 1.00 28.31 218 PHE A O 1
ATOM 1783 N N . LYS A 1 219 ? -20.507 -7.437 60.121 1.00 28.02 219 LYS A N 1
ATOM 1784 C CA . LYS A 1 219 ? -19.698 -8.520 60.664 1.00 25.53 219 LYS A CA 1
ATOM 1785 C C . LYS A 1 219 ? -18.228 -8.094 60.708 1.00 29.44 219 LYS A C 1
ATOM 1786 O O . LYS A 1 219 ? -17.675 -7.690 59.686 1.00 26.73 219 LYS A O 1
ATOM 1792 N N . PRO A 1 220 ? -17.582 -8.153 61.902 1.00 27.41 220 PRO A N 1
ATOM 1793 C CA . PRO A 1 220 ? -16.172 -7.785 61.952 1.00 24.77 220 PRO A CA 1
ATOM 1794 C C . PRO A 1 220 ? -15.245 -8.982 61.609 1.00 22.91 220 PRO A C 1
ATOM 1795 O O . PRO A 1 220 ? -15.493 -10.110 62.029 1.00 27.12 220 PRO A O 1
ATOM 1799 N N . VAL A 1 221 ? -14.192 -8.724 60.840 1.00 23.22 221 VAL A N 1
ATOM 1800 C CA . VAL A 1 221 ? -13.211 -9.758 60.479 1.00 20.42 221 VAL A CA 1
ATOM 1801 C C . VAL A 1 221 ? -11.850 -9.190 60.858 1.00 22.19 221 VAL A C 1
ATOM 1802 O O . VAL A 1 221 ? -11.488 -8.110 60.429 1.00 26.20 221 VAL A O 1
ATOM 1806 N N . SER A 1 222 ? -11.098 -9.920 61.679 1.00 25.05 222 SER A N 1
ATOM 1807 C CA . SER A 1 222 ? -9.781 -9.472 62.100 1.00 25.77 222 SER A CA 1
ATOM 1808 C C . SER A 1 222 ? -8.719 -10.461 61.642 1.00 26.85 222 SER A C 1
ATOM 1809 O O . SER A 1 222 ? -8.951 -11.669 61.638 1.00 30.23 222 SER A O 1
ATOM 1812 N N . ILE A 1 223 ?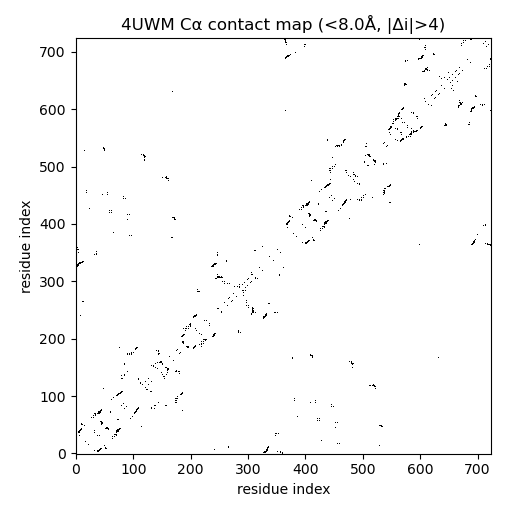 -7.567 -9.938 61.249 1.00 27.30 223 ILE A N 1
ATOM 1813 C CA A ILE A 1 223 ? -6.386 -10.765 61.004 0.25 32.89 223 ILE A CA 1
ATOM 1814 C CA B ILE A 1 223 ? -6.393 -10.768 61.003 0.75 32.85 223 ILE A CA 1
ATOM 1815 C C . ILE A 1 223 ? -5.603 -10.812 62.313 1.00 34.50 223 ILE A C 1
ATOM 1816 O O . ILE A 1 223 ? -5.238 -9.770 62.852 1.00 37.09 223 ILE A O 1
ATOM 1825 N N . PHE A 1 224 ? -5.353 -12.010 62.841 1.00 34.20 224 PHE A N 1
ATOM 1826 C CA . PHE A 1 224 ? -4.683 -12.085 64.149 1.00 36.21 224 PHE A CA 1
ATOM 1827 C C . PHE A 1 224 ? -3.286 -11.517 64.079 1.00 36.89 224 PHE A C 1
ATOM 1828 O O . PHE A 1 224 ? -2.467 -11.972 63.276 1.00 32.17 224 PHE A O 1
ATOM 1836 N N . SER A 1 225 ? -3.032 -10.511 64.913 1.00 35.66 225 SER A N 1
ATOM 1837 C CA . SER A 1 225 ? -1.755 -9.810 64.911 1.00 34.05 225 SER A CA 1
ATOM 1838 C C . SER A 1 225 ? -1.194 -9.595 66.324 1.00 33.25 225 SER A C 1
ATOM 1839 O O . SER A 1 225 ? -0.290 -8.784 66.514 1.00 38.76 225 SER A O 1
ATOM 1842 N N . GLY A 1 226 ? -1.725 -10.338 67.298 1.00 36.77 226 GLY A N 1
ATOM 1843 C CA . GLY A 1 226 ? -1.343 -10.185 68.708 1.00 43.09 226 GLY A CA 1
ATOM 1844 C C . GLY A 1 226 ? -2.549 -9.993 69.619 1.00 51.04 226 GLY A C 1
ATOM 1845 O O . GLY A 1 226 ? -3.625 -9.584 69.161 1.00 40.31 226 GLY A O 1
ATOM 1846 N N . LEU A 1 227 ? -2.371 -10.285 70.910 1.00 48.88 227 LEU A N 1
ATOM 1847 C CA . LEU A 1 227 ? -3.467 -10.252 71.889 1.00 46.09 227 LEU A CA 1
ATOM 1848 C C . LEU A 1 227 ? -4.060 -8.858 72.095 1.00 43.07 227 LEU A C 1
ATOM 1849 O O . LEU A 1 227 ? -5.277 -8.708 72.217 1.00 38.45 227 LEU A O 1
ATOM 1854 N N . ASP A 1 228 ? -3.198 -7.845 72.135 1.00 41.65 228 ASP A N 1
ATOM 1855 C CA . ASP A 1 228 ? -3.637 -6.479 72.400 1.00 48.72 228 ASP A CA 1
ATOM 1856 C C . ASP A 1 228 ? -4.542 -5.957 71.290 1.00 48.45 228 ASP A C 1
ATOM 1857 O O . ASP A 1 228 ? -5.645 -5.471 71.564 1.00 43.21 228 ASP A O 1
ATOM 1862 N N . ALA A 1 229 ? -4.078 -6.082 70.044 1.00 47.40 229 ALA A N 1
ATOM 1863 C CA . ALA A 1 229 ? -4.858 -5.658 68.876 1.00 40.36 229 ALA A CA 1
ATOM 1864 C C . ALA A 1 229 ? -6.178 -6.399 68.808 1.00 32.20 229 ALA A C 1
ATOM 1865 O O . ALA A 1 229 ? -7.201 -5.793 68.499 1.00 41.53 229 ALA A O 1
ATOM 1867 N N . LEU A 1 230 ? -6.171 -7.696 69.112 1.00 30.03 230 LEU A N 1
ATOM 1868 C CA . LEU A 1 230 ? -7.405 -8.458 69.053 1.00 30.96 230 LEU A CA 1
ATOM 1869 C C . LEU A 1 230 ? -8.418 -7.903 70.053 1.00 41.74 230 LEU A C 1
ATOM 1870 O O . LEU A 1 230 ? -9.600 -7.720 69.739 1.00 38.51 230 LEU A O 1
ATOM 1875 N N . LYS A 1 231 ? -7.942 -7.601 71.256 1.00 46.03 231 LYS A N 1
ATOM 1876 C CA . LYS A 1 231 ? -8.807 -7.020 72.272 1.00 41.56 231 LYS A CA 1
ATOM 1877 C C . LYS A 1 231 ? -9.218 -5.597 71.900 1.00 35.16 231 LYS A C 1
ATOM 1878 O O . LYS A 1 231 ? -10.389 -5.248 72.019 1.00 35.97 231 LYS A O 1
ATOM 1884 N N . ARG A 1 232 ? -8.268 -4.788 71.425 1.00 33.52 232 ARG A N 1
ATOM 1885 C CA . ARG A 1 232 ? -8.591 -3.429 70.956 1.00 33.38 232 ARG A CA 1
ATOM 1886 C C . ARG A 1 232 ? -9.656 -3.426 69.844 1.00 38.47 232 ARG A C 1
ATOM 1887 O O . ARG A 1 232 ? -10.547 -2.572 69.820 1.00 42.39 232 ARG A O 1
ATOM 1895 N N . HIS A 1 233 ? -9.560 -4.385 68.925 1.00 43.63 233 HIS A N 1
ATOM 1896 C CA . HIS A 1 233 ? -10.550 -4.536 67.854 1.00 38.11 233 HIS A CA 1
ATOM 1897 C C . HIS A 1 233 ? -11.946 -4.705 68.428 1.00 33.56 233 HIS A C 1
ATOM 1898 O O . HIS A 1 233 ? -12.870 -3.992 68.023 1.00 32.31 233 HIS A O 1
ATOM 1905 N N . TRP A 1 234 ? -12.098 -5.629 69.377 1.00 35.61 234 TRP A N 1
ATOM 1906 C CA . TRP A 1 234 ? -13.409 -5.854 69.977 1.00 36.76 234 TRP A CA 1
ATOM 1907 C C . TRP A 1 234 ? -13.902 -4.660 70.821 1.00 35.88 234 TRP A C 1
ATOM 1908 O O . TRP A 1 234 ? -15.091 -4.351 70.787 1.00 36.44 234 TRP A O 1
ATOM 1919 N N . GLU A 1 235 ? -12.988 -4.003 71.546 1.00 37.32 235 GLU A N 1
ATOM 1920 C CA A GLU A 1 235 ? -13.298 -2.758 72.259 0.70 40.92 235 GLU A CA 1
ATOM 1921 C CA B GLU A 1 235 ? -13.301 -2.763 72.257 0.30 40.94 235 GLU A CA 1
ATOM 1922 C C . GLU A 1 235 ? -13.925 -1.731 71.315 1.00 44.56 235 GLU A C 1
ATOM 1923 O O . GLU A 1 235 ? -15.027 -1.245 71.568 1.00 37.23 235 GLU A O 1
ATOM 1934 N N . VAL A 1 236 ? -13.213 -1.415 70.224 1.00 38.14 236 VAL A N 1
ATOM 1935 C CA . VAL A 1 236 ? -13.640 -0.394 69.271 1.00 33.88 236 VAL A CA 1
ATOM 1936 C C . VAL A 1 236 ? -14.980 -0.758 68.636 1.00 33.82 236 VAL A C 1
ATOM 1937 O O . VAL A 1 236 ? -15.873 0.084 68.545 1.00 40.32 236 VAL A O 1
ATOM 1941 N N . TYR A 1 237 ? -15.122 -2.021 68.233 1.00 34.99 237 TYR A N 1
ATOM 1942 C CA . TYR A 1 237 ? -16.352 -2.512 67.604 1.00 35.79 237 TYR A CA 1
ATOM 1943 C C . TYR A 1 237 ? -17.558 -2.425 68.523 1.00 34.67 237 TYR A C 1
ATOM 1944 O O . TYR A 1 237 ? -18.609 -1.933 68.105 1.00 32.07 237 TYR A O 1
ATOM 1953 N N . SER A 1 238 ? -17.415 -2.965 69.740 1.00 35.12 238 SER A N 1
ATOM 1954 C CA A SER A 1 238 ? -18.531 -3.024 70.688 0.60 36.05 238 SER A CA 1
ATOM 1955 C CA B SER A 1 238 ? -18.524 -3.019 70.701 0.40 36.34 238 SER A CA 1
ATOM 1956 C C . SER A 1 238 ? -18.977 -1.633 71.123 1.00 33.14 238 SER A C 1
ATOM 1957 O O . SER A 1 238 ? -20.171 -1.384 71.241 1.00 35.98 238 SER A O 1
ATOM 1962 N N . GLU A 1 239 ? -18.010 -0.736 71.344 1.00 40.69 239 GLU A N 1
ATOM 1963 C CA A GLU A 1 239 ? -18.323 0.628 71.754 0.60 45.04 239 GLU A CA 1
ATOM 1964 C CA B GLU A 1 239 ? -18.288 0.654 71.732 0.40 45.14 239 GLU A CA 1
ATOM 1965 C C . GLU A 1 239 ? -19.125 1.354 70.666 1.00 48.60 239 GLU A C 1
ATOM 1966 O O . GLU A 1 239 ? -20.124 2.019 70.968 1.00 44.66 239 GLU A O 1
ATOM 1977 N N . ALA A 1 240 ? -18.707 1.199 69.407 1.00 46.25 240 ALA A N 1
ATOM 1978 C CA . ALA A 1 240 ? -19.447 1.753 68.268 1.00 41.93 240 ALA A CA 1
ATOM 1979 C C . ALA A 1 240 ? -20.823 1.118 68.150 1.00 34.37 240 ALA A C 1
ATOM 1980 O O . ALA A 1 240 ? -21.812 1.820 67.969 1.00 38.59 240 ALA A O 1
ATOM 1982 N N . ALA A 1 241 ? -20.894 -0.204 68.302 1.00 32.63 241 ALA A N 1
ATOM 1983 C CA . ALA A 1 241 ? -22.175 -0.916 68.246 1.00 32.23 241 ALA A CA 1
ATOM 1984 C C . ALA A 1 241 ? -23.181 -0.451 69.317 1.00 40.62 241 ALA A C 1
ATOM 1985 O O . ALA A 1 241 ? -24.322 -0.119 68.997 1.00 35.64 241 ALA A O 1
ATOM 1987 N N . ILE A 1 242 ? -22.755 -0.433 70.584 1.00 43.84 242 ILE A N 1
ATOM 1988 C CA A ILE A 1 242 ? -23.628 -0.003 71.684 0.40 41.47 242 ILE A CA 1
ATOM 1989 C CA B ILE A 1 242 ? -23.631 -0.005 71.682 0.60 41.59 242 ILE A CA 1
ATOM 1990 C C . ILE A 1 242 ? -24.077 1.451 71.480 1.00 37.76 242 ILE A C 1
ATOM 1991 O O . ILE A 1 242 ? -25.255 1.771 71.607 1.00 44.87 242 ILE A O 1
ATOM 2000 N N . GLU A 1 243 ? -23.137 2.322 71.129 1.00 37.26 243 GLU A N 1
ATOM 2001 C CA . GLU A 1 243 ? -23.428 3.729 70.880 1.00 42.11 243 GLU A CA 1
ATOM 2002 C C . GLU A 1 243 ? -24.475 3.947 69.775 1.00 55.22 243 GLU A C 1
ATOM 2003 O O . GLU A 1 243 ? -25.312 4.845 69.878 1.00 54.57 243 GLU A O 1
ATOM 2009 N N . ALA A 1 244 ? -24.421 3.125 68.727 1.00 52.54 244 ALA A N 1
ATOM 2010 C CA . ALA A 1 244 ? -25.395 3.176 67.636 1.00 40.83 244 ALA A CA 1
ATOM 2011 C C . ALA A 1 244 ? -26.662 2.398 67.973 1.00 46.45 244 ALA A C 1
ATOM 2012 O O . ALA A 1 244 ? -27.645 2.451 67.235 1.00 49.34 244 ALA A O 1
ATOM 2014 N N . GLY A 1 245 ? -26.637 1.664 69.082 1.00 49.83 245 GLY A N 1
ATOM 2015 C CA . GLY A 1 245 ? -27.828 0.980 69.564 1.00 47.14 245 GLY A CA 1
ATOM 2016 C C . GLY A 1 245 ? -28.022 -0.454 69.118 1.00 46.51 245 GLY A C 1
ATOM 2017 O O . GLY A 1 245 ? -29.152 -0.918 69.048 1.00 45.00 245 GLY A O 1
ATOM 2018 N N . HIS A 1 246 ? -26.932 -1.160 68.820 1.00 44.90 246 HIS A N 1
ATOM 2019 C CA . HIS A 1 246 ? -27.005 -2.596 68.513 1.00 40.62 246 HIS A CA 1
ATOM 2020 C C . HIS A 1 246 ? -26.381 -3.382 69.655 1.00 40.67 246 HIS A C 1
ATOM 2021 O O . HIS A 1 246 ? -25.557 -2.859 70.408 1.00 45.49 246 HIS A O 1
ATOM 2028 N N . THR A 1 247 ? -26.750 -4.649 69.767 1.00 43.69 247 THR A N 1
ATOM 2029 C CA A THR A 1 247 ? -26.127 -5.530 70.746 0.50 48.54 247 THR A CA 1
ATOM 2030 C CA B THR A 1 247 ? -26.122 -5.523 70.746 0.50 48.00 247 THR A CA 1
ATOM 2031 C C . THR A 1 247 ? -24.952 -6.282 70.102 1.00 47.13 247 THR A C 1
ATOM 2032 O O . THR A 1 247 ? -25.160 -7.140 69.235 1.00 50.54 247 THR A O 1
ATOM 2039 N N . PRO A 1 248 ? -23.703 -5.968 70.522 1.00 47.27 248 PRO A N 1
ATOM 2040 C CA . PRO A 1 248 ? -22.569 -6.648 69.876 1.00 47.00 248 PRO A CA 1
ATOM 2041 C C . PRO A 1 248 ? -22.582 -8.154 70.155 1.00 48.22 248 PRO A C 1
ATOM 2042 O O . PRO A 1 248 ? -22.791 -8.562 71.298 1.00 50.12 248 PRO A O 1
ATOM 2046 N N . ASP A 1 249 ? -22.364 -8.956 69.112 1.00 40.40 249 ASP A N 1
ATOM 2047 C CA . ASP A 1 249 ? -22.387 -10.417 69.186 1.00 33.03 249 ASP A CA 1
ATOM 2048 C C . ASP A 1 249 ? -21.021 -11.014 68.796 1.00 42.54 249 ASP A C 1
ATOM 2049 O O . ASP A 1 249 ? -20.640 -10.992 67.619 1.00 39.10 249 ASP A O 1
ATOM 2054 N N . ARG A 1 250 ? -20.306 -11.555 69.786 1.00 39.75 250 ARG A N 1
ATOM 2055 C CA A ARG A 1 250 ? -18.975 -12.127 69.572 0.60 38.83 250 ARG A CA 1
ATOM 2056 C CA B ARG A 1 250 ? -18.977 -12.124 69.580 0.40 38.97 250 ARG A CA 1
ATOM 2057 C C . ARG A 1 250 ? -18.956 -13.258 68.557 1.00 38.17 250 ARG A C 1
ATOM 2058 O O . ARG A 1 250 ? -17.951 -13.453 67.874 1.00 41.57 250 ARG A O 1
ATOM 2073 N N . SER A 1 251 ? -20.057 -14.004 68.460 1.00 35.52 251 SER A N 1
ATOM 2074 C CA . SER A 1 251 ? -20.110 -15.153 67.555 1.00 35.68 251 SER A CA 1
ATOM 2075 C C . SER A 1 251 ? -20.062 -14.751 66.067 1.00 35.68 251 SER A C 1
ATOM 2076 O O . SER A 1 251 ? -19.843 -15.587 65.206 1.00 29.19 251 SER A O 1
ATOM 2079 N N . ARG A 1 252 ? -20.264 -13.470 65.783 1.00 38.40 252 ARG A N 1
ATOM 2080 C CA . ARG A 1 252 ? -20.176 -12.953 64.420 1.00 38.61 252 ARG A CA 1
ATOM 2081 C C . ARG A 1 252 ? -18.734 -12.558 64.074 1.00 39.02 252 ARG A C 1
ATOM 2082 O O . ARG A 1 252 ? -18.386 -12.419 62.896 1.00 37.57 252 ARG A O 1
ATOM 2090 N N . HIS A 1 253 ? -17.900 -12.379 65.100 1.00 32.45 253 HIS A N 1
ATOM 2091 C CA . HIS A 1 253 ? -16.496 -12.035 64.909 1.00 30.21 253 HIS A CA 1
ATOM 2092 C C . HIS A 1 253 ? -15.739 -13.201 64.270 1.00 29.55 253 HIS A C 1
ATOM 2093 O O . HIS A 1 253 ? -15.802 -14.331 64.759 1.00 31.55 253 HIS A O 1
ATOM 2100 N N . ALA A 1 254 ? -15.071 -12.927 63.147 1.00 26.25 254 ALA A N 1
ATOM 2101 C CA . ALA A 1 254 ? -14.223 -13.920 62.482 1.00 25.26 254 ALA A CA 1
ATOM 2102 C C . ALA A 1 254 ? -12.775 -13.492 62.590 1.00 23.45 254 ALA A C 1
ATOM 2103 O O . ALA A 1 254 ? -12.446 -12.319 62.395 1.00 24.55 254 ALA A O 1
ATOM 2105 N N . VAL A 1 255 ? -11.912 -14.435 62.952 1.00 26.44 255 VAL A N 1
ATOM 2106 C CA . VAL A 1 255 ? -10.508 -14.123 63.190 1.00 25.67 255 VAL A CA 1
ATOM 2107 C C . VAL A 1 255 ? -9.658 -15.079 62.376 1.00 25.11 255 VAL A C 1
ATOM 2108 O O . VAL A 1 255 ? -9.794 -16.301 62.497 1.00 28.14 255 VAL A O 1
ATOM 2112 N N . SER A 1 256 ? -8.782 -14.509 61.551 1.00 24.22 256 SER A N 1
ATOM 2113 C CA A SER A 1 256 ? -7.926 -15.276 60.653 0.50 25.41 256 SER A CA 1
ATOM 2114 C CA B SER A 1 256 ? -7.955 -15.333 60.686 0.50 24.79 256 SER A CA 1
ATOM 2115 C C . SER A 1 256 ? -6.609 -15.660 61.337 1.00 24.99 256 SER A C 1
ATOM 2116 O O . SER A 1 256 ? -5.939 -14.797 61.912 1.00 30.31 256 SER A O 1
ATOM 2121 N N . HIS A 1 257 ? -6.256 -16.935 61.259 1.00 27.08 257 HIS A N 1
ATOM 2122 C CA . HIS A 1 257 ? -5.049 -17.489 61.862 1.00 30.35 257 HIS A CA 1
ATOM 2123 C C . HIS A 1 257 ? -4.396 -18.409 60.847 1.00 28.71 257 HIS A C 1
ATOM 2124 O O . HIS A 1 257 ? -5.087 -19.012 60.010 1.00 28.51 257 HIS A O 1
ATOM 2131 N N . THR A 1 258 ? -3.078 -18.546 60.954 1.00 26.46 258 THR A N 1
ATOM 2132 C CA . THR A 1 258 ? -2.352 -19.617 60.282 1.00 27.03 258 THR A CA 1
ATOM 2133 C C . THR A 1 258 ? -2.471 -20.856 61.182 1.00 34.62 258 THR A C 1
ATOM 2134 O O . THR A 1 258 ? -2.104 -20.806 62.361 1.00 30.89 258 THR A O 1
ATOM 2138 N N . VAL A 1 259 ? -3.031 -21.934 60.633 1.00 29.75 259 VAL A N 1
ATOM 2139 C CA . VAL A 1 259 ? -3.469 -23.093 61.407 1.00 31.33 259 VAL A CA 1
ATOM 2140 C C . VAL A 1 259 ? -3.075 -24.361 60.676 1.00 34.32 259 VAL A C 1
ATOM 2141 O O . VAL A 1 259 ? -3.391 -24.533 59.502 1.00 32.47 259 VAL A O 1
ATOM 2145 N N . PHE A 1 260 ? -2.370 -25.254 61.371 1.00 40.48 260 PHE A N 1
ATOM 2146 C CA . PHE A 1 260 ? -2.071 -26.564 60.804 1.00 32.40 260 PHE A CA 1
ATOM 2147 C C . PHE A 1 260 ? -2.113 -27.653 61.878 1.00 39.54 260 PHE A C 1
ATOM 2148 O O . PHE A 1 260 ? -1.551 -27.497 62.971 1.00 39.19 260 PHE A O 1
ATOM 2156 N N . CYS A 1 261 ? -2.806 -28.737 61.546 1.00 39.58 261 CYS A N 1
ATOM 2157 C CA A CYS A 1 261 ? -3.039 -29.834 62.472 0.60 44.97 261 CYS A CA 1
ATOM 2158 C CA B CYS A 1 261 ? -3.010 -29.848 62.474 0.40 43.06 261 CYS A CA 1
ATOM 2159 C C . CYS A 1 261 ? -2.572 -31.171 61.893 1.00 44.87 261 CYS A C 1
ATOM 2160 O O . CYS A 1 261 ? -2.758 -31.430 60.711 1.00 40.09 261 CYS A O 1
ATOM 2165 N N . ALA A 1 262 ? -1.975 -32.003 62.742 1.00 43.49 262 ALA A N 1
ATOM 2166 C CA . ALA A 1 262 ? -1.568 -33.352 62.372 1.00 44.46 262 ALA A CA 1
ATOM 2167 C C . ALA A 1 262 ? -1.709 -34.275 63.592 1.00 53.43 262 ALA A C 1
ATOM 2168 O O . ALA A 1 262 ? -2.153 -33.830 64.663 1.00 53.03 262 ALA A O 1
ATOM 2170 N N . ASP A 1 263 ? -1.347 -35.549 63.422 1.00 53.26 263 ASP A N 1
ATOM 2171 C CA A ASP A 1 263 ? -1.458 -36.541 64.498 0.50 51.31 263 ASP A CA 1
ATOM 2172 C CA B ASP A 1 263 ? -1.440 -36.554 64.492 0.50 51.10 263 ASP A CA 1
ATOM 2173 C C . ASP A 1 263 ? -0.641 -36.183 65.742 1.00 46.15 263 ASP A C 1
ATOM 2174 O O . ASP A 1 263 ? -1.121 -36.342 66.864 1.00 53.64 263 ASP A O 1
ATOM 2183 N N . THR A 1 264 ? 0.577 -35.679 65.538 1.00 48.24 264 THR A N 1
ATOM 2184 C CA . THR A 1 264 ? 1.455 -35.266 66.640 1.00 53.08 264 THR A CA 1
ATOM 2185 C C . THR A 1 264 ? 2.012 -33.858 66.441 1.00 52.11 264 THR A C 1
ATOM 2186 O O . THR A 1 264 ? 2.140 -33.384 65.313 1.00 56.33 264 THR A O 1
ATOM 2190 N N . ASP A 1 265 ? 2.367 -33.215 67.549 1.00 51.32 265 ASP A N 1
ATOM 2191 C CA . ASP A 1 265 ? 3.007 -31.902 67.543 1.00 50.84 265 ASP A CA 1
ATOM 2192 C C . ASP A 1 265 ? 4.266 -31.854 66.692 1.00 55.96 265 ASP A C 1
ATOM 2193 O O . ASP A 1 265 ? 4.545 -30.842 66.040 1.00 56.72 265 ASP A O 1
ATOM 2198 N N . LYS A 1 266 ? 5.006 -32.957 66.697 1.00 56.57 266 LYS A N 1
ATOM 2199 C CA A LYS A 1 266 ? 6.273 -33.034 65.988 0.50 57.30 266 LYS A CA 1
ATOM 2200 C CA B LYS A 1 266 ? 6.276 -33.050 65.983 0.50 56.88 266 LYS A CA 1
ATOM 2201 C C . LYS A 1 266 ? 6.071 -32.981 64.471 1.00 49.17 266 LYS A C 1
ATOM 2202 O O . LYS A 1 266 ? 6.770 -32.247 63.779 1.00 47.20 266 LYS A O 1
ATOM 2213 N N . GLU A 1 267 ? 5.116 -33.746 63.946 1.00 45.71 267 GLU A N 1
ATOM 2214 C CA A GLU A 1 267 ? 4.929 -33.737 62.498 0.70 49.52 267 GLU A CA 1
ATOM 2215 C CA B GLU A 1 267 ? 4.896 -33.759 62.497 0.30 45.68 267 GLU A CA 1
ATOM 2216 C C . GLU A 1 267 ? 4.160 -32.504 61.995 1.00 44.71 267 GLU A C 1
ATOM 2217 O O . GLU A 1 267 ? 4.393 -32.047 60.882 1.00 44.56 267 GLU A O 1
ATOM 2228 N N . ALA A 1 268 ? 3.279 -31.957 62.823 1.00 40.74 268 ALA A N 1
ATOM 2229 C CA . ALA A 1 268 ? 2.587 -30.709 62.482 1.00 41.84 268 ALA A CA 1
ATOM 2230 C C . ALA A 1 268 ? 3.599 -29.578 62.292 1.00 45.80 268 ALA A C 1
ATOM 2231 O O . ALA A 1 268 ? 3.593 -28.901 61.264 1.00 52.61 268 ALA A O 1
ATOM 2233 N N . LYS A 1 269 ? 4.482 -29.390 63.272 1.00 44.86 269 LYS A N 1
ATOM 2234 C CA . LYS A 1 269 ? 5.546 -28.398 63.159 1.00 39.77 269 LYS A CA 1
ATOM 2235 C C . LYS A 1 269 ? 6.417 -28.638 61.924 1.00 37.95 269 LYS A C 1
ATOM 2236 O O . LYS A 1 269 ? 6.733 -27.690 61.203 1.00 40.71 269 LYS A O 1
ATOM 2242 N N . ARG A 1 270 ? 6.796 -29.897 61.689 1.00 42.34 270 ARG A N 1
ATOM 2243 C CA A ARG A 1 270 ? 7.663 -30.274 60.567 0.30 39.95 270 ARG A CA 1
ATOM 2244 C CA B ARG A 1 270 ? 7.679 -30.231 60.571 0.70 41.84 270 ARG A CA 1
ATOM 2245 C C . ARG A 1 270 ? 7.014 -29.943 59.223 1.00 37.68 270 ARG A C 1
ATOM 2246 O O . ARG A 1 270 ? 7.649 -29.401 58.323 1.00 36.99 270 ARG A O 1
ATOM 2261 N N . LEU A 1 271 ? 5.740 -30.298 59.095 1.00 38.84 271 LEU A N 1
ATOM 2262 C CA . LEU A 1 271 ? 4.991 -30.057 57.864 1.00 38.56 271 LEU A CA 1
ATOM 2263 C C . LEU A 1 271 ? 4.859 -28.559 57.544 1.00 35.79 271 LEU A C 1
ATOM 2264 O O . LEU A 1 271 ? 4.928 -28.161 56.378 1.00 31.18 271 LEU A O 1
ATOM 2269 N N . VAL A 1 272 ? 4.694 -27.749 58.589 1.00 33.95 272 VAL A N 1
ATOM 2270 C CA . VAL A 1 272 ? 4.674 -26.292 58.463 1.00 31.20 272 VAL A CA 1
ATOM 2271 C C . VAL A 1 272 ? 6.043 -25.773 58.052 1.00 34.57 272 VAL A C 1
ATOM 2272 O O . VAL A 1 272 ? 6.167 -25.064 57.056 1.00 32.35 272 VAL A O 1
ATOM 2276 N N . MET A 1 273 ? 7.076 -26.135 58.813 1.00 38.30 273 MET A N 1
ATOM 2277 C CA A MET A 1 273 ? 8.436 -25.655 58.553 0.70 33.48 273 MET A CA 1
ATOM 2278 C CA B MET A 1 273 ? 8.433 -25.661 58.561 0.30 34.78 273 MET A CA 1
ATOM 2279 C C . MET A 1 273 ? 8.932 -26.036 57.165 1.00 32.01 273 MET A C 1
ATOM 2280 O O . MET A 1 273 ? 9.608 -25.244 56.492 1.00 34.16 273 MET A O 1
ATOM 2289 N N . GLU A 1 274 ? 8.616 -27.252 56.743 1.00 38.66 274 GLU A N 1
ATOM 2290 C CA . GLU A 1 274 ? 9.164 -27.795 55.505 1.00 35.26 274 GLU A CA 1
ATOM 2291 C C . GLU A 1 274 ? 8.207 -27.724 54.319 1.00 42.26 274 GLU A C 1
ATOM 2292 O O . GLU A 1 274 ? 8.607 -28.034 53.197 1.00 42.23 274 GLU A O 1
ATOM 2298 N N . GLY A 1 275 ? 6.960 -27.307 54.552 1.00 36.19 275 GLY A N 1
ATOM 2299 C CA . GLY A 1 275 ? 5.955 -27.280 53.481 1.00 36.46 275 GLY A CA 1
ATOM 2300 C C . GLY A 1 275 ? 5.590 -25.906 52.911 1.00 34.12 275 GLY A C 1
ATOM 2301 O O . GLY A 1 275 ? 6.316 -24.933 53.117 1.00 30.59 275 GLY A O 1
ATOM 2302 N N . PRO A 1 276 ? 4.468 -25.833 52.163 1.00 34.95 276 PRO A N 1
ATOM 2303 C CA . PRO A 1 276 ? 3.948 -24.607 51.525 1.00 27.21 276 PRO A CA 1
ATOM 2304 C C . PRO A 1 276 ? 3.852 -23.393 52.461 1.00 23.37 276 PRO A C 1
ATOM 2305 O O . PRO A 1 276 ? 4.189 -22.293 52.048 1.00 25.01 276 PRO A O 1
ATOM 2309 N N . ILE A 1 277 ? 3.395 -23.600 53.691 1.00 24.63 277 ILE A N 1
ATOM 2310 C CA . ILE A 1 277 ? 3.245 -22.505 54.670 1.00 24.98 277 ILE A CA 1
ATOM 2311 C C . ILE A 1 277 ? 4.597 -21.872 55.011 1.00 29.83 277 ILE A C 1
ATOM 2312 O O . ILE A 1 277 ? 4.791 -20.673 54.831 1.00 24.65 277 ILE A O 1
ATOM 2317 N N . GLY A 1 278 ? 5.557 -22.691 55.448 1.00 31.40 278 GLY A N 1
ATOM 2318 C CA . GLY A 1 278 ? 6.891 -22.182 55.737 1.00 23.48 278 GLY A CA 1
ATOM 2319 C C . GLY A 1 278 ? 7.534 -21.529 54.542 1.00 21.64 278 GLY A C 1
ATOM 2320 O O . GLY A 1 278 ? 8.224 -20.528 54.692 1.00 25.62 278 GLY A O 1
ATOM 2321 N N . TYR A 1 279 ? 7.306 -22.089 53.350 1.00 24.02 279 TYR A N 1
ATOM 2322 C CA . TYR A 1 279 ? 7.835 -21.516 52.108 1.00 24.55 279 TYR A CA 1
ATOM 2323 C C . TYR A 1 279 ? 7.316 -20.087 51.840 1.00 27.59 279 TYR A C 1
ATOM 2324 O O . TYR A 1 279 ? 8.090 -19.169 51.526 1.00 26.51 279 TYR A O 1
ATOM 2333 N N . CYS A 1 280 ? 6.001 -19.916 51.959 1.00 27.25 280 CYS A N 1
ATOM 2334 C CA . CYS A 1 280 ? 5.366 -18.615 51.695 1.00 23.80 280 CYS A CA 1
ATOM 2335 C C . CYS A 1 280 ? 5.871 -17.581 52.705 1.00 22.62 280 CYS A C 1
ATOM 2336 O O . CYS A 1 280 ? 6.316 -16.495 52.330 1.00 25.30 280 CYS A O 1
ATOM 2339 N N . PHE A 1 281 ? 5.826 -17.942 53.984 1.00 26.13 281 PHE A N 1
ATOM 2340 C CA . PHE A 1 281 ? 6.316 -17.059 55.049 1.00 27.91 281 PHE A CA 1
ATOM 2341 C C . PHE A 1 281 ? 7.770 -16.667 54.896 1.00 28.02 281 PHE A C 1
ATOM 2342 O O . PHE A 1 281 ? 8.094 -15.491 54.975 1.00 29.48 281 PHE A O 1
ATOM 2350 N N . GLU A 1 282 ? 8.639 -17.644 54.654 1.00 35.76 282 GLU A N 1
ATOM 2351 C CA . GLU A 1 282 ? 10.074 -17.381 54.464 1.00 32.54 282 GLU A CA 1
ATOM 2352 C C . GLU A 1 282 ? 10.370 -16.516 53.254 1.00 30.98 282 GLU A C 1
ATOM 2353 O O . GLU A 1 282 ? 11.189 -15.596 53.329 1.00 30.52 282 GLU A O 1
ATOM 2359 N N . ARG A 1 283 ? 9.726 -16.813 52.125 1.00 27.52 283 ARG A N 1
ATOM 2360 C CA . ARG A 1 283 ? 10.046 -16.108 50.890 1.00 25.80 283 ARG A CA 1
ATOM 2361 C C . ARG A 1 283 ? 9.356 -14.761 50.755 1.00 26.72 283 ARG A C 1
ATOM 2362 O O . ARG A 1 283 ? 9.915 -13.830 50.163 1.00 30.32 283 ARG A O 1
ATOM 2370 N N . TYR A 1 284 ? 8.139 -14.667 51.283 1.00 26.69 284 TYR A N 1
ATOM 2371 C CA . TYR A 1 284 ? 7.246 -13.561 50.935 1.00 26.64 284 TYR A CA 1
ATOM 2372 C C . TYR A 1 284 ? 6.807 -12.759 52.154 1.00 23.54 284 TYR A C 1
ATOM 2373 O O . TYR A 1 284 ? 7.088 -11.569 52.240 1.00 30.01 284 TYR A O 1
ATOM 2382 N N . LEU A 1 285 ? 6.119 -13.409 53.088 1.00 24.05 285 LEU A N 1
ATOM 2383 C CA . LEU A 1 285 ? 5.452 -12.683 54.171 1.00 24.56 285 LEU A CA 1
ATOM 2384 C C . LEU A 1 285 ? 6.374 -12.096 55.240 1.00 27.83 285 LEU A C 1
ATOM 2385 O O . LEU A 1 285 ? 6.189 -10.942 55.649 1.00 29.97 285 LEU A O 1
ATOM 2390 N N . ILE A 1 286 ? 7.327 -12.897 55.721 1.00 30.01 286 ILE A N 1
ATOM 2391 C CA . ILE A 1 286 ? 8.194 -12.449 56.816 1.00 31.46 286 ILE A CA 1
ATOM 2392 C C . ILE A 1 286 ? 8.964 -11.189 56.433 1.00 30.83 286 ILE A C 1
ATOM 2393 O O . ILE A 1 286 ? 8.903 -10.215 57.182 1.00 36.17 286 ILE A O 1
ATOM 2398 N N . PRO A 1 287 ? 9.635 -11.165 55.255 1.00 32.45 287 PRO A N 1
ATOM 2399 C CA . PRO A 1 287 ? 10.353 -9.933 54.912 1.00 28.35 287 PRO A CA 1
ATOM 2400 C C . PRO A 1 287 ? 9.457 -8.686 54.890 1.00 39.35 287 PRO A C 1
ATOM 2401 O O . PRO A 1 287 ? 9.912 -7.606 55.265 1.00 32.72 287 PRO A O 1
ATOM 2405 N N . ILE A 1 288 ? 8.198 -8.838 54.458 1.00 34.92 288 ILE A N 1
ATOM 2406 C CA . ILE A 1 288 ? 7.242 -7.734 54.454 1.00 34.57 288 ILE A CA 1
ATOM 2407 C C . ILE A 1 288 ? 6.868 -7.346 55.885 1.00 32.35 288 ILE A C 1
ATOM 2408 O O . ILE A 1 288 ? 6.979 -6.182 56.268 1.00 37.73 288 ILE A O 1
ATOM 2413 N N . TRP A 1 289 ? 6.427 -8.333 56.665 1.00 32.85 289 TRP A N 1
ATOM 2414 C CA . TRP A 1 289 ? 6.009 -8.117 58.038 1.00 34.11 289 TRP A CA 1
ATOM 2415 C C . TRP A 1 289 ? 7.120 -7.470 58.873 1.00 42.73 289 TRP A C 1
ATOM 2416 O O . TRP A 1 289 ? 6.851 -6.568 59.676 1.00 39.46 289 TRP A O 1
ATOM 2427 N N . ARG A 1 290 ? 8.358 -7.923 58.675 1.00 45.33 290 ARG A N 1
ATOM 2428 C CA A ARG A 1 290 ? 9.493 -7.341 59.385 0.60 47.02 290 ARG A CA 1
ATOM 2429 C CA B ARG A 1 290 ? 9.519 -7.356 59.361 0.40 47.27 290 ARG A CA 1
ATOM 2430 C C . ARG A 1 290 ? 9.732 -5.891 58.973 1.00 45.96 290 ARG A C 1
ATOM 2431 O O . ARG A 1 290 ? 9.958 -5.039 59.829 1.00 52.85 290 ARG A O 1
ATOM 2446 N N . ARG A 1 291 ? 9.659 -5.605 57.674 1.00 45.72 291 ARG A N 1
ATOM 2447 C CA . ARG A 1 291 ? 9.865 -4.244 57.176 1.00 43.70 291 ARG A CA 1
ATOM 2448 C C . ARG A 1 291 ? 8.867 -3.228 57.751 1.00 52.02 291 ARG A C 1
ATOM 2449 O O . ARG A 1 291 ? 9.217 -2.068 57.959 1.00 60.66 291 ARG A O 1
ATOM 2457 N N . PHE A 1 292 ? 7.635 -3.663 58.003 1.00 44.30 292 PHE A N 1
ATOM 2458 C CA . PHE A 1 292 ? 6.591 -2.760 58.480 1.00 44.25 292 PHE A CA 1
ATOM 2459 C C . PHE A 1 292 ? 6.222 -3.027 59.937 1.00 45.81 292 PHE A C 1
ATOM 2460 O O . PHE A 1 292 ? 5.111 -2.711 60.375 1.00 41.97 292 PHE A O 1
ATOM 2468 N N . GLY A 1 293 ? 7.159 -3.626 60.671 1.00 46.56 293 GLY A N 1
ATOM 2469 C CA . GLY A 1 293 ? 7.013 -3.910 62.097 1.00 49.14 293 GLY A CA 1
ATOM 2470 C C . GLY A 1 293 ? 5.736 -4.618 62.479 1.00 50.35 293 GLY A C 1
ATOM 2471 O O . GLY A 1 293 ? 5.194 -4.396 63.559 1.00 52.41 293 GLY A O 1
ATOM 2472 N N . MET A 1 294 ? 5.259 -5.488 61.596 1.00 45.26 294 MET A N 1
ATOM 2473 C CA . MET A 1 294 ? 3.985 -6.167 61.807 1.00 39.23 294 MET A CA 1
ATOM 2474 C C . MET A 1 294 ? 4.048 -7.362 62.754 1.00 40.50 294 MET A C 1
ATOM 2475 O O . MET A 1 294 ? 3.019 -7.960 63.077 1.00 41.69 294 MET A O 1
ATOM 2480 N N . MET A 1 295 ? 5.249 -7.706 63.212 1.00 40.62 295 MET A N 1
ATOM 2481 C CA . MET A 1 295 ? 5.385 -8.784 64.202 1.00 44.79 295 MET A CA 1
ATOM 2482 C C . MET A 1 295 ? 5.622 -8.288 65.639 1.00 42.13 295 MET A C 1
ATOM 2483 O O . MET A 1 295 ? 5.945 -9.074 66.531 1.00 45.47 295 MET A O 1
ATOM 2488 N N . ASP A 1 296 ? 5.433 -6.988 65.848 1.00 46.97 296 ASP A N 1
ATOM 2489 C CA . ASP A 1 296 ? 5.637 -6.351 67.153 1.00 47.26 296 ASP A CA 1
ATOM 2490 C C . ASP A 1 296 ? 4.641 -6.810 68.211 1.00 49.17 296 ASP A C 1
ATOM 2491 O O . ASP A 1 296 ? 5.006 -6.986 69.373 1.00 55.08 296 ASP A O 1
ATOM 2496 N N . GLY A 1 297 ? 3.386 -7.001 67.814 1.00 40.81 297 GLY A N 1
ATOM 2497 C CA . GLY A 1 297 ? 2.375 -7.561 68.703 1.00 34.69 297 GLY A CA 1
ATOM 2498 C C . GLY A 1 297 ? 2.739 -8.969 69.135 1.00 43.41 297 GLY A C 1
ATOM 2499 O O . GLY A 1 297 ? 2.588 -9.327 70.307 1.00 42.78 297 GLY A O 1
ATOM 2500 N N . TYR A 1 298 ? 3.226 -9.771 68.187 1.00 40.46 298 TYR A N 1
ATOM 2501 C CA . TYR A 1 298 ? 3.651 -11.142 68.485 1.00 44.06 298 TYR A CA 1
ATOM 2502 C C . TYR A 1 298 ? 4.874 -11.150 69.417 1.00 43.94 298 TYR A C 1
ATOM 2503 O O . TYR A 1 298 ? 4.953 -11.968 70.327 1.00 44.06 298 TYR A O 1
ATOM 2512 N N . ALA A 1 299 ? 5.819 -10.246 69.155 1.00 39.10 299 ALA A N 1
ATOM 2513 C CA . ALA A 1 299 ? 7.039 -10.112 69.944 1.00 48.05 299 ALA A CA 1
ATOM 2514 C C . ALA A 1 299 ? 6.717 -9.653 71.365 1.00 54.87 299 ALA A C 1
ATOM 2515 O O . ALA A 1 299 ? 7.191 -10.247 72.341 1.00 55.87 299 ALA A O 1
ATOM 2517 N N . LYS A 1 300 ? 5.892 -8.611 71.467 1.00 50.28 300 LYS A N 1
ATOM 2518 C CA . LYS A 1 300 ? 5.402 -8.124 72.751 1.00 50.94 300 LYS A CA 1
ATOM 2519 C C . LYS A 1 300 ? 4.776 -9.266 73.538 1.00 53.68 300 LYS A C 1
ATOM 2520 O O . LYS A 1 300 ? 5.064 -9.434 74.717 1.00 57.11 300 LYS A O 1
ATOM 2526 N N . ASP A 1 301 ? 3.944 -10.063 72.871 1.00 53.22 301 ASP A N 1
ATOM 2527 C CA . ASP A 1 301 ? 3.225 -11.167 73.514 1.00 50.75 301 ASP A CA 1
ATOM 2528 C C . ASP A 1 301 ? 4.138 -12.227 74.116 1.00 51.17 301 ASP A C 1
ATOM 2529 O O . ASP A 1 301 ? 3.867 -12.721 75.205 1.00 55.97 301 ASP A O 1
ATOM 2534 N N . ALA A 1 302 ? 5.203 -12.583 73.403 1.00 52.18 302 ALA A N 1
ATOM 2535 C CA . ALA A 1 302 ? 6.080 -13.666 73.834 1.00 56.31 302 ALA A CA 1
ATOM 2536 C C . ALA A 1 302 ? 7.322 -13.147 74.572 1.00 57.66 302 ALA A C 1
ATOM 2537 O O . ALA A 1 302 ? 8.168 -13.925 75.007 1.00 55.02 302 ALA A O 1
ATOM 2539 N N . GLY A 1 303 ? 7.420 -11.828 74.692 1.00 55.10 303 GLY A N 1
ATOM 2540 C CA . GLY A 1 303 ? 8.467 -11.187 75.477 1.00 60.33 303 GLY A CA 1
ATOM 2541 C C . GLY A 1 303 ? 9.805 -11.052 74.779 1.00 66.47 303 GLY A C 1
ATOM 2542 O O . GLY A 1 303 ? 10.753 -10.528 75.365 1.00 75.30 303 GLY A O 1
ATOM 2543 N N . ILE A 1 304 ? 9.892 -11.522 73.534 1.00 59.64 304 ILE A N 1
ATOM 2544 C CA . ILE A 1 304 ? 11.128 -11.413 72.762 1.00 50.29 304 ILE A CA 1
ATOM 2545 C C . ILE A 1 304 ? 11.222 -10.056 72.066 1.00 47.26 304 ILE A C 1
ATOM 2546 O O . ILE A 1 304 ? 10.296 -9.247 72.133 1.00 54.54 304 ILE A O 1
ATOM 2551 N N . ASP A 1 305 ? 1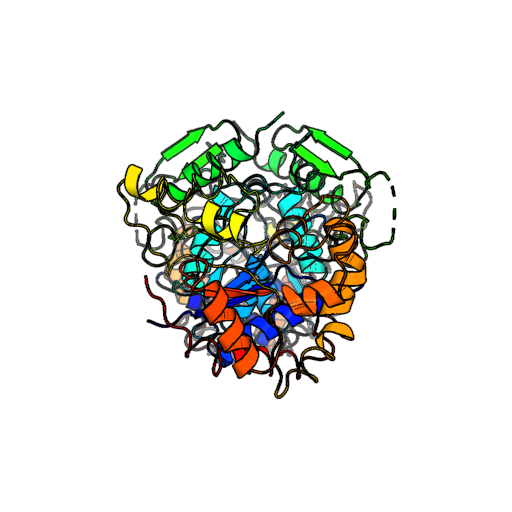2.350 -9.820 71.408 1.00 50.66 305 ASP A N 1
ATOM 2552 C CA . ASP A 1 305 ? 12.555 -8.636 70.583 1.00 58.38 305 ASP A CA 1
ATOM 2553 C C . ASP A 1 305 ? 12.108 -8.950 69.154 1.00 62.87 305 ASP A C 1
ATOM 2554 O O . ASP A 1 305 ? 12.410 -10.030 68.646 1.00 61.39 305 ASP A O 1
ATOM 2559 N N . PRO A 1 306 ? 11.389 -8.012 68.501 1.00 63.24 306 PRO A N 1
ATOM 2560 C CA . PRO A 1 306 ? 10.937 -8.151 67.103 1.00 59.41 306 PRO A CA 1
ATOM 2561 C C . PRO A 1 306 ? 12.029 -8.598 66.122 1.00 60.32 306 PRO A C 1
ATOM 2562 O O . PRO A 1 306 ? 11.752 -9.390 65.217 1.00 56.87 306 PRO A O 1
ATOM 2566 N N . VAL A 1 307 ? 13.252 -8.098 66.319 1.00 60.17 307 VAL A N 1
ATOM 2567 C CA A VAL A 1 307 ? 14.398 -8.467 65.481 0.50 56.77 307 VAL A CA 1
ATOM 2568 C CA B VAL A 1 307 ? 14.398 -8.468 65.487 0.50 56.28 307 VAL A CA 1
ATOM 2569 C C . VAL A 1 307 ? 14.633 -9.986 65.488 1.00 50.06 307 VAL A C 1
ATOM 2570 O O . VAL A 1 307 ? 15.207 -10.535 64.548 1.00 55.30 307 VAL A O 1
ATOM 2577 N N . ASP A 1 308 ? 14.166 -10.662 66.539 1.00 53.17 308 ASP A N 1
ATOM 2578 C CA A ASP A 1 308 ? 14.340 -12.109 66.692 0.50 55.33 308 ASP A CA 1
ATOM 2579 C CA B ASP A 1 308 ? 14.335 -12.113 66.663 0.50 56.07 308 ASP A CA 1
ATOM 2580 C C . ASP A 1 308 ? 13.130 -12.916 66.185 1.00 56.65 308 ASP A C 1
ATOM 2581 O O . ASP A 1 308 ? 13.074 -14.141 66.360 1.00 60.22 308 ASP A O 1
ATOM 2590 N N . ALA A 1 309 ? 12.163 -12.236 65.568 1.00 57.17 309 ALA A N 1
ATOM 2591 C CA . ALA A 1 309 ? 10.983 -12.923 65.030 1.00 51.67 309 ALA A CA 1
ATOM 2592 C C . ALA A 1 309 ? 11.295 -13.547 63.669 1.00 47.64 309 ALA A C 1
ATOM 2593 O O . ALA A 1 309 ? 11.468 -12.842 62.670 1.00 48.98 309 ALA A O 1
ATOM 2595 N N . ASP A 1 310 ? 11.387 -14.872 63.651 1.00 42.07 310 ASP A N 1
ATOM 2596 C CA . ASP A 1 310 ? 11.615 -15.622 62.422 1.00 42.08 310 ASP A CA 1
ATOM 2597 C C . ASP A 1 310 ? 10.574 -16.736 62.312 1.00 37.30 310 ASP A C 1
ATOM 2598 O O . ASP A 1 310 ? 9.652 -16.814 63.126 1.00 41.25 310 ASP A O 1
ATOM 2603 N N . LEU A 1 311 ? 10.730 -17.599 61.316 1.00 37.78 311 LEU A N 1
ATOM 2604 C CA . LEU A 1 311 ? 9.736 -18.626 61.029 1.00 40.67 311 LEU A CA 1
ATOM 2605 C C . LEU A 1 311 ? 9.442 -19.511 62.237 1.00 45.32 311 LEU A C 1
ATOM 2606 O O . LEU A 1 311 ? 8.284 -19.672 62.622 1.00 38.30 311 LEU A O 1
ATOM 2611 N N . GLU A 1 312 ? 10.493 -20.064 62.844 1.00 45.04 312 GLU A N 1
ATOM 2612 C CA . GLU A 1 312 ? 10.327 -20.962 63.978 1.00 36.80 312 GLU A CA 1
ATOM 2613 C C . GLU A 1 312 ? 9.667 -20.279 65.169 1.00 32.03 312 GLU A C 1
ATOM 2614 O O . GLU A 1 312 ? 8.852 -20.890 65.862 1.00 37.57 312 GLU A O 1
ATOM 2620 N N . PHE A 1 313 ? 9.998 -19.010 65.397 1.00 34.89 313 PHE A N 1
ATOM 2621 C CA . PHE A 1 313 ? 9.304 -18.248 66.422 1.00 36.42 313 PHE A CA 1
ATOM 2622 C C . PHE A 1 313 ? 7.788 -18.235 66.172 1.00 39.55 313 PHE A C 1
ATOM 2623 O O . PHE A 1 313 ? 6.992 -18.485 67.086 1.00 40.71 313 PHE A O 1
ATOM 2631 N N . LEU A 1 314 ? 7.405 -17.935 64.931 1.00 42.45 314 LEU A N 1
ATOM 2632 C CA . LEU A 1 314 ? 5.994 -17.890 64.531 1.00 36.82 314 LEU A CA 1
ATOM 2633 C C . LEU A 1 314 ? 5.340 -19.256 64.703 1.00 33.26 314 LEU A C 1
ATOM 2634 O O . LEU A 1 314 ? 4.273 -19.367 65.297 1.00 35.59 314 LEU A O 1
ATOM 2639 N N . VAL A 1 315 ? 6.003 -20.300 64.220 1.00 36.95 315 VAL A N 1
ATOM 2640 C CA . VAL A 1 315 ? 5.476 -21.661 64.352 1.00 36.59 315 VAL A CA 1
ATOM 2641 C C . VAL A 1 315 ? 5.276 -22.079 65.810 1.00 40.95 315 VAL A C 1
ATOM 2642 O O . VAL A 1 315 ? 4.274 -22.718 66.144 1.00 41.71 315 VAL A O 1
ATOM 2646 N N . ASP A 1 316 ? 6.210 -21.689 66.677 1.00 46.84 316 ASP A N 1
ATOM 2647 C CA . ASP A 1 316 ? 6.181 -22.082 68.093 1.00 46.71 316 ASP A CA 1
ATOM 2648 C C . ASP A 1 316 ? 5.233 -21.271 68.988 1.00 48.49 316 ASP A C 1
ATOM 2649 O O . ASP A 1 316 ? 4.671 -21.804 69.947 1.00 57.47 316 ASP A O 1
ATOM 2654 N N . ASN A 1 317 ? 5.063 -19.989 68.683 1.00 41.13 317 ASN A N 1
ATOM 2655 C CA . ASN A 1 317 ? 4.397 -19.065 69.607 1.00 40.90 317 ASN A CA 1
ATOM 2656 C C . ASN A 1 317 ? 3.160 -18.346 69.061 1.00 41.50 317 ASN A C 1
ATOM 2657 O O . ASN A 1 317 ? 2.360 -17.823 69.835 1.00 41.76 317 ASN A O 1
ATOM 2662 N N . VAL A 1 318 ? 3.023 -18.301 67.735 1.00 41.66 318 VAL A N 1
ATOM 2663 C CA . VAL A 1 318 ? 1.943 -17.536 67.084 1.00 39.00 318 VAL A CA 1
ATOM 2664 C C . VAL A 1 318 ? 0.944 -18.449 66.364 1.00 41.00 318 VAL A C 1
ATOM 2665 O O . VAL A 1 318 ? -0.244 -18.471 66.712 1.00 39.60 318 VAL A O 1
ATOM 2669 N N . PHE A 1 319 ? 1.430 -19.215 65.388 1.00 34.43 319 PHE A N 1
ATOM 2670 C CA . PHE A 1 319 ? 0.566 -20.087 64.593 1.00 32.84 319 PHE A CA 1
ATOM 2671 C C . PHE A 1 319 ? -0.126 -21.072 65.490 1.00 40.20 319 PHE A C 1
ATOM 2672 O O . PHE A 1 319 ? 0.412 -21.466 66.518 1.00 45.73 319 PHE A O 1
ATOM 2680 N N . LEU A 1 320 ? -1.322 -21.473 65.094 1.00 34.88 320 LEU A N 1
ATOM 2681 C CA . LEU A 1 320 ? -2.059 -22.477 65.820 1.00 35.12 320 LEU A CA 1
ATOM 2682 C C . LEU A 1 320 ? -1.708 -23.832 65.215 1.00 35.00 320 LEU A C 1
ATOM 2683 O O . LEU A 1 320 ? -2.451 -24.362 64.392 1.00 37.04 320 LEU A O 1
ATOM 2688 N N . VAL A 1 321 ? -0.561 -24.376 65.639 1.00 36.88 321 VAL A N 1
ATOM 2689 C CA . VAL A 1 321 ? 0.025 -25.610 65.087 1.00 36.30 321 VAL A CA 1
ATOM 2690 C C . VAL A 1 321 ? 0.249 -26.707 66.155 1.00 43.14 321 VAL A C 1
ATOM 2691 O O . VAL A 1 321 ? 0.634 -26.414 67.287 1.00 47.65 321 VAL A O 1
ATOM 2695 N N . GLY A 1 322 ? 0.005 -27.962 65.782 1.00 44.50 322 GLY A N 1
ATOM 2696 C CA . GLY A 1 322 ? 0.214 -29.102 66.677 1.00 48.99 322 GLY A CA 1
ATOM 2697 C C . GLY A 1 322 ? -0.765 -30.231 66.423 1.00 54.06 322 GLY A C 1
ATOM 2698 O O . GLY A 1 322 ? -1.349 -30.326 65.349 1.00 49.80 322 GLY A O 1
ATOM 2699 N N . SER A 1 323 ? -0.936 -31.097 67.417 1.00 47.83 323 SER A N 1
ATOM 2700 C CA . SER A 1 323 ? -1.936 -32.157 67.363 1.00 43.67 323 SER A CA 1
ATOM 2701 C C . SER A 1 323 ? -3.290 -31.542 67.685 1.00 36.41 323 SER A C 1
ATOM 2702 O O . SER A 1 323 ? -3.341 -30.417 68.181 1.00 45.24 323 SER A O 1
ATOM 2705 N N . PRO A 1 324 ? -4.388 -32.281 67.436 1.00 35.60 324 PRO A N 1
ATOM 2706 C CA . PRO A 1 324 ? -5.709 -31.784 67.798 1.00 41.76 324 PRO A CA 1
ATOM 2707 C C . PRO A 1 324 ? -5.811 -31.240 69.223 1.00 51.81 324 PRO A C 1
ATOM 2708 O O . PRO A 1 324 ? -6.419 -30.185 69.424 1.00 49.23 324 PRO A O 1
ATOM 2712 N N . ASP A 1 325 ? -5.213 -31.937 70.194 1.00 54.60 325 ASP A N 1
ATOM 2713 C CA . ASP A 1 325 ? -5.253 -31.488 71.589 1.00 46.29 325 ASP A CA 1
ATOM 2714 C C . ASP A 1 325 ? -4.426 -30.224 71.815 1.00 36.47 325 ASP A C 1
ATOM 2715 O O . ASP A 1 325 ? -4.901 -29.278 72.452 1.00 45.30 325 ASP A O 1
ATOM 2720 N N . THR A 1 326 ? -3.200 -30.202 71.290 1.00 38.50 326 THR A N 1
ATOM 2721 C CA . THR A 1 326 ? -2.331 -29.014 71.375 1.00 44.04 326 THR A CA 1
ATOM 2722 C C . THR A 1 326 ? -3.000 -27.755 70.793 1.00 49.73 326 THR A C 1
ATOM 2723 O O . THR A 1 326 ? -2.944 -26.670 71.385 1.00 50.84 326 THR A O 1
ATOM 2727 N N . VAL A 1 327 ? -3.639 -27.909 69.635 1.00 50.58 327 VAL A N 1
ATOM 2728 C CA . VAL A 1 327 ? -4.332 -26.790 68.999 1.00 46.13 327 VAL A CA 1
ATOM 2729 C C . VAL A 1 327 ? -5.556 -26.373 69.816 1.00 43.63 327 VAL A C 1
ATOM 2730 O O . VAL A 1 327 ? -5.780 -25.171 70.026 1.00 41.21 327 VAL A O 1
ATOM 2734 N N . THR A 1 328 ? -6.314 -27.357 70.305 1.00 46.01 328 THR A N 1
ATOM 2735 C CA . THR A 1 328 ? -7.477 -27.089 71.159 1.00 47.14 328 THR A CA 1
ATOM 2736 C C . THR A 1 328 ? -7.088 -26.287 72.410 1.00 51.29 328 THR A C 1
ATOM 2737 O O . THR A 1 328 ? -7.763 -25.316 72.776 1.00 49.35 328 THR A O 1
ATOM 2741 N N . GLU A 1 329 ? -5.991 -26.685 73.048 1.00 49.67 329 GLU A N 1
ATOM 2742 C CA . GLU A 1 329 ? -5.530 -25.996 74.247 1.00 56.25 329 GLU A CA 1
ATOM 2743 C C . GLU A 1 329 ? -5.042 -24.593 73.922 1.00 49.50 329 GLU A C 1
ATOM 2744 O O . GLU A 1 329 ? -5.351 -23.648 74.653 1.00 49.10 329 GLU A O 1
ATOM 2750 N N . LYS A 1 330 ? -4.305 -24.458 72.816 1.00 46.12 330 LYS A N 1
ATOM 2751 C CA . LYS A 1 330 ? -3.847 -23.146 72.332 1.00 45.44 330 LYS A CA 1
ATOM 2752 C C . LYS A 1 330 ? -5.003 -22.174 72.056 1.00 40.83 330 LYS A C 1
ATOM 2753 O O . LYS A 1 330 ? -4.891 -20.976 72.333 1.00 42.20 330 LYS A O 1
ATOM 2759 N N . ILE A 1 331 ? -6.112 -22.690 71.531 1.00 40.88 331 ILE A N 1
ATOM 2760 C CA . ILE A 1 331 ? -7.288 -21.854 71.271 1.00 41.15 331 ILE A CA 1
ATOM 2761 C C . ILE A 1 331 ? -7.935 -21.428 72.591 1.00 45.80 331 ILE A C 1
ATOM 2762 O O . ILE A 1 331 ? -8.314 -20.258 72.757 1.00 43.92 331 ILE A O 1
ATOM 2767 N N . ASN A 1 332 ? -8.028 -22.369 73.531 1.00 49.41 332 ASN A N 1
ATOM 2768 C CA . ASN A 1 332 ? -8.565 -22.092 74.871 1.00 46.07 332 ASN A CA 1
ATOM 2769 C C . ASN A 1 332 ? -7.818 -20.973 75.603 1.00 42.34 332 ASN A C 1
ATOM 2770 O O . ASN A 1 332 ? -8.452 -20.058 76.149 1.00 43.80 332 ASN A O 1
ATOM 2775 N N . ALA A 1 333 ? -6.484 -21.039 75.583 1.00 38.32 333 ALA A N 1
ATOM 2776 C CA . ALA A 1 333 ? -5.637 -19.972 76.114 1.00 39.87 333 ALA A CA 1
ATOM 2777 C C . ALA A 1 333 ? -5.973 -18.611 75.506 1.00 44.19 333 ALA A C 1
ATOM 2778 O O . ALA A 1 333 ? -6.093 -17.620 76.228 1.00 42.96 333 ALA A O 1
ATOM 2780 N N . LEU A 1 334 ? -6.142 -18.562 74.182 1.00 50.87 334 LEU A N 1
ATOM 2781 C CA . LEU A 1 334 ? -6.518 -17.316 73.509 1.00 38.46 334 LEU A CA 1
ATOM 2782 C C . LEU A 1 334 ? -7.891 -16.843 73.933 1.00 34.33 334 LEU A C 1
ATOM 2783 O O . LEU A 1 334 ? -8.086 -15.647 74.169 1.00 40.40 334 LEU A O 1
ATOM 2788 N N . PHE A 1 335 ? -8.830 -17.784 74.029 1.00 37.02 335 PHE A N 1
ATOM 2789 C CA . PHE A 1 335 ? -10.201 -17.493 74.452 1.00 42.64 335 PHE A CA 1
ATOM 2790 C C . PHE A 1 335 ? -10.257 -16.924 75.862 1.00 49.55 335 PHE A C 1
ATOM 2791 O O . PHE A 1 335 ? -10.977 -15.954 76.111 1.00 49.36 335 PHE A O 1
ATOM 2799 N N . GLU A 1 336 ? -9.498 -17.530 76.775 1.00 55.21 336 GLU A N 1
ATOM 2800 C CA A GLU A 1 336 ? -9.392 -17.016 78.140 0.50 54.34 336 GLU A CA 1
ATOM 2801 C CA B GLU A 1 336 ? -9.375 -17.027 78.145 0.50 53.42 336 GLU A CA 1
ATOM 2802 C C . GLU A 1 336 ? -8.768 -15.624 78.148 1.00 50.74 336 GLU A C 1
ATOM 2803 O O . GLU A 1 336 ? -9.188 -14.755 78.911 1.00 53.64 336 GLU A O 1
ATOM 2814 N N . ALA A 1 337 ? -7.786 -15.402 77.276 1.00 44.93 337 ALA A N 1
ATOM 2815 C CA . ALA A 1 337 ? -7.083 -14.122 77.233 1.00 44.22 337 ALA A CA 1
ATOM 2816 C C . ALA A 1 337 ? -7.849 -12.967 76.566 1.00 52.04 337 ALA A C 1
ATOM 2817 O O . ALA A 1 337 ? -7.612 -11.805 76.904 1.00 54.59 337 ALA A O 1
ATOM 2819 N N . THR A 1 338 ? -8.761 -13.277 75.639 1.00 49.49 338 THR A N 1
ATOM 2820 C CA . THR A 1 338 ? -9.422 -12.235 74.820 1.00 44.62 338 THR A CA 1
ATOM 2821 C C . THR A 1 338 ? -10.952 -12.242 74.875 1.00 37.95 338 THR A C 1
ATOM 2822 O O . THR A 1 338 ? -11.589 -11.247 74.528 1.00 45.87 338 THR A O 1
ATOM 2826 N N . GLY A 1 339 ? -11.537 -13.370 75.265 1.00 41.83 339 GLY A N 1
ATOM 2827 C CA . GLY A 1 339 ? -12.991 -13.550 75.226 1.00 40.84 339 GLY A CA 1
ATOM 2828 C C . GLY A 1 339 ? -13.430 -14.458 74.087 1.00 46.16 339 GLY A C 1
ATOM 2829 O O . GLY A 1 339 ? -14.531 -15.014 74.113 1.00 53.01 339 GLY A O 1
ATOM 2830 N N . GLY A 1 340 ? -12.573 -14.598 73.077 1.00 46.60 340 GLY A N 1
ATOM 2831 C CA . GLY A 1 340 ? -12.848 -15.483 71.940 1.00 51.87 340 GLY A CA 1
ATOM 2832 C C . GLY A 1 340 ? -13.489 -14.823 70.722 1.00 43.54 340 GLY A C 1
ATOM 2833 O O . GLY A 1 340 ? -13.506 -13.593 70.593 1.00 44.62 340 GLY A O 1
ATOM 2834 N N . TRP A 1 341 ? -14.012 -15.661 69.829 1.00 42.40 341 TRP A N 1
ATOM 2835 C CA . TRP A 1 341 ? -14.581 -15.231 68.546 1.00 37.76 341 TRP A CA 1
ATOM 2836 C C . TRP A 1 341 ? -15.483 -16.335 68.042 1.00 34.34 341 TRP A C 1
ATOM 2837 O O . TRP A 1 341 ? -15.441 -17.455 68.551 1.00 36.36 341 TRP A O 1
ATOM 2848 N N . GLY A 1 342 ? -16.290 -16.028 67.031 1.00 31.14 342 GLY A N 1
ATOM 2849 C CA . GLY A 1 342 ? -17.212 -17.008 66.485 1.00 31.89 342 GLY A CA 1
ATOM 2850 C C . GLY A 1 342 ? -16.665 -17.949 65.416 1.00 31.38 342 GLY A C 1
ATOM 2851 O O . GLY A 1 342 ? -17.104 -19.094 65.329 1.00 29.15 342 GLY A O 1
ATOM 2852 N N . THR A 1 343 ? -15.745 -17.462 64.574 1.00 29.69 343 THR A N 1
ATOM 2853 C CA . THR A 1 343 ? -15.213 -18.290 63.470 1.00 25.35 343 THR A CA 1
ATOM 2854 C C . THR A 1 343 ? -13.704 -18.226 63.420 1.00 23.57 343 THR A C 1
ATOM 2855 O O . THR A 1 343 ? -13.109 -17.130 63.405 1.00 28.12 343 THR A O 1
ATOM 2859 N N . LEU A 1 344 ? -13.086 -19.400 63.385 1.00 24.97 344 LEU A N 1
ATOM 2860 C CA . LEU A 1 344 ? -11.653 -19.485 63.198 1.00 28.62 344 LEU A CA 1
ATOM 2861 C C . LEU A 1 344 ? -11.425 -19.562 61.689 1.00 25.33 344 LEU A C 1
ATOM 2862 O O . LEU A 1 344 ? -11.741 -20.583 61.051 1.00 25.95 344 LEU A O 1
ATOM 2867 N N . GLN A 1 345 ? -10.885 -18.483 61.130 1.00 24.21 345 GLN A N 1
ATOM 2868 C CA . GLN A 1 345 ? -10.794 -18.383 59.679 1.00 24.03 345 GLN A CA 1
ATOM 2869 C C . GLN A 1 345 ? -9.419 -18.856 59.268 1.00 20.68 345 GLN A C 1
ATOM 2870 O O . GLN A 1 345 ? -8.445 -18.132 59.404 1.00 25.62 345 GLN A O 1
ATOM 2876 N N . VAL A 1 346 ? -9.352 -20.079 58.758 1.00 19.68 346 VAL A N 1
ATOM 2877 C CA . VAL A 1 346 ? -8.069 -20.697 58.425 1.00 20.80 346 VAL A CA 1
ATOM 2878 C C . VAL A 1 346 ? -7.500 -20.234 57.083 1.00 22.50 346 VAL A C 1
ATOM 2879 O O . VAL A 1 346 ? -8.160 -20.358 56.052 1.00 25.65 346 VAL A O 1
ATOM 2883 N N . GLU A 1 347 ? -6.275 -19.718 57.104 1.00 22.45 347 GLU A N 1
ATOM 2884 C CA . GLU A 1 347 ? -5.604 -19.237 55.891 1.00 23.78 347 GLU A CA 1
ATOM 2885 C C . GLU A 1 347 ? -5.222 -20.395 54.982 1.00 30.07 347 GLU A C 1
ATOM 2886 O O . GLU A 1 347 ? -4.499 -21.308 55.399 1.00 28.05 347 GLU A O 1
ATOM 2892 N N . ALA A 1 348 ? -5.702 -20.363 53.738 1.00 25.87 348 ALA A N 1
ATOM 2893 C CA . ALA A 1 348 ? -5.395 -21.422 52.783 1.00 23.94 348 ALA A CA 1
ATOM 2894 C C . ALA A 1 348 ? -4.046 -21.163 52.130 1.00 29.55 348 ALA A C 1
ATOM 2895 O O . ALA A 1 348 ? -3.734 -20.026 51.742 1.00 30.49 348 ALA A O 1
ATOM 2897 N N . HIS A 1 349 ? -3.224 -22.208 52.033 1.00 24.04 349 HIS A N 1
ATOM 2898 C CA . HIS A 1 349 ? -1.935 -22.072 51.362 1.00 21.30 349 HIS A CA 1
ATOM 2899 C C . HIS A 1 349 ? -1.811 -22.953 50.119 1.00 18.43 349 HIS A C 1
ATOM 2900 O O . HIS A 1 349 ? -2.679 -23.762 49.849 1.00 20.69 349 HIS A O 1
ATOM 2907 N N . ASP A 1 350 ? -0.741 -22.779 49.355 1.00 18.13 350 ASP A N 1
ATOM 2908 C CA . ASP A 1 350 ? -0.629 -23.450 48.068 1.00 17.05 350 ASP A CA 1
ATOM 2909 C C . ASP A 1 350 ? -0.219 -24.925 48.228 1.00 23.93 350 ASP A C 1
ATOM 2910 O O . ASP A 1 350 ? 0.964 -25.262 48.104 1.00 23.00 350 ASP A O 1
ATOM 2915 N N . TYR A 1 351 ? -1.222 -25.763 48.479 1.00 22.02 351 TYR A N 1
ATOM 2916 C CA . TYR A 1 351 ? -1.097 -27.217 48.574 1.00 27.15 351 TYR A CA 1
ATOM 2917 C C . TYR A 1 351 ? -1.660 -27.937 47.358 1.00 25.50 351 TYR A C 1
ATOM 2918 O O . TYR A 1 351 ? -1.953 -29.148 47.395 1.00 24.40 351 TYR A O 1
ATOM 2927 N N . TYR A 1 352 ? -1.792 -27.193 46.268 1.00 21.08 352 TYR A N 1
ATOM 2928 C CA . TYR A 1 352 ? -2.402 -27.710 45.060 1.00 20.63 352 TYR A CA 1
ATOM 2929 C C . TYR A 1 352 ? -1.691 -28.972 44.533 1.00 22.98 352 TYR A C 1
ATOM 2930 O O . TYR A 1 352 ? -2.366 -29.881 44.049 1.00 22.07 352 TYR A O 1
ATOM 2939 N N . ASP A 1 353 ? -0.357 -29.015 44.630 1.00 25.82 353 ASP A N 1
ATOM 2940 C CA . ASP A 1 353 ? 0.420 -30.200 44.133 1.00 26.00 353 ASP A CA 1
ATOM 2941 C C . ASP A 1 353 ? 0.222 -31.471 44.938 1.00 23.87 353 ASP A C 1
ATOM 2942 O O . ASP A 1 353 ? 0.308 -32.574 44.389 1.00 30.52 353 ASP A O 1
ATOM 2947 N N . ASP A 1 354 ? -0.038 -31.332 46.231 1.00 24.23 354 ASP A N 1
ATOM 2948 C CA . ASP A 1 354 ? -0.061 -32.459 47.120 1.00 28.71 354 ASP A CA 1
ATOM 2949 C C . ASP A 1 354 ? -0.942 -32.109 48.314 1.00 28.89 354 ASP A C 1
ATOM 2950 O O . ASP A 1 354 ? -0.445 -31.789 49.388 1.00 26.12 354 ASP A O 1
ATOM 2955 N N . PRO A 1 355 ? -2.270 -32.162 48.121 1.00 29.29 355 PRO A N 1
ATOM 2956 C CA . PRO A 1 355 ? -3.167 -31.637 49.160 1.00 33.30 355 PRO A CA 1
ATOM 2957 C C . PRO A 1 355 ? -3.506 -32.545 50.331 1.00 32.34 355 PRO A C 1
ATOM 2958 O O . PRO A 1 355 ? -4.061 -32.056 51.315 1.00 32.04 355 PRO A O 1
ATOM 2962 N N . ALA A 1 356 ? -3.156 -33.833 50.250 1.00 31.74 356 ALA A N 1
ATOM 2963 C CA . ALA A 1 356 ? -3.500 -34.794 51.312 1.00 29.75 356 ALA A CA 1
ATOM 2964 C C . ALA A 1 356 ? -3.257 -34.341 52.772 1.00 27.33 356 ALA A C 1
ATOM 2965 O O . ALA A 1 356 ? -4.186 -34.412 53.592 1.00 34.55 356 ALA A O 1
ATOM 2967 N N . PRO A 1 357 ? -2.028 -33.871 53.106 1.00 29.71 357 PRO A N 1
ATOM 2968 C CA . PRO A 1 357 ? -1.803 -33.451 54.490 1.00 30.80 357 PRO A CA 1
ATOM 2969 C C . PRO A 1 357 ? -2.571 -32.175 54.882 1.00 31.82 357 PRO A C 1
ATOM 2970 O O . PRO A 1 357 ? -2.921 -31.989 56.054 1.00 29.70 357 PRO A O 1
ATOM 2974 N N . TRP A 1 358 ? -2.843 -31.321 53.899 1.00 32.67 358 TRP A N 1
ATOM 2975 C CA . TRP A 1 358 ? -3.626 -30.092 54.116 1.00 31.07 358 TRP A CA 1
ATOM 2976 C C . TRP A 1 358 ? -5.124 -30.411 54.332 1.00 23.25 358 TRP A C 1
ATOM 2977 O O . TRP A 1 358 ? -5.748 -29.956 55.298 1.00 27.90 358 TRP A O 1
ATOM 2988 N N . PHE A 1 359 ? -5.691 -31.219 53.450 1.00 23.75 359 PHE A N 1
ATOM 2989 C CA . PHE A 1 359 ? -7.048 -31.732 53.627 1.00 25.40 359 PHE A CA 1
ATOM 2990 C C . PHE A 1 359 ? -7.297 -32.457 54.974 1.00 31.01 359 PHE A C 1
ATOM 2991 O O . PHE A 1 359 ? -8.333 -32.235 55.626 1.00 27.95 359 PHE A O 1
ATOM 2999 N N . GLN A 1 360 ? -6.340 -33.305 55.382 1.00 35.51 360 GLN A N 1
ATOM 3000 C CA A GLN A 1 360 ? -6.395 -34.010 56.671 0.50 31.49 360 GLN A CA 1
ATOM 3001 C CA B GLN A 1 360 ? -6.420 -34.002 56.661 0.50 30.76 360 GLN A CA 1
ATOM 3002 C C . GLN A 1 360 ? -6.410 -33.003 57.817 1.00 30.25 360 GLN A C 1
ATOM 3003 O O . GLN A 1 360 ? -7.238 -33.105 58.731 1.00 33.73 360 GLN A O 1
ATOM 3014 N N . SER A 1 361 ? -5.488 -32.034 57.760 1.00 28.60 361 SER A N 1
ATOM 3015 C CA . SER A 1 361 ? -5.420 -30.928 58.723 1.00 29.70 361 SER A CA 1
ATOM 3016 C C . SER A 1 361 ? -6.771 -30.220 58.863 1.00 30.31 361 SER A C 1
ATOM 3017 O O . SER A 1 361 ? -7.258 -30.020 59.975 1.00 32.85 361 SER A O 1
ATOM 3020 N N . LEU A 1 362 ? -7.375 -29.846 57.734 1.00 35.44 362 LEU A N 1
ATOM 3021 C CA . LEU A 1 362 ? -8.670 -29.163 57.751 1.00 27.77 362 LEU A CA 1
ATOM 3022 C C . LEU A 1 362 ? -9.765 -30.048 58.337 1.00 30.56 362 LEU A C 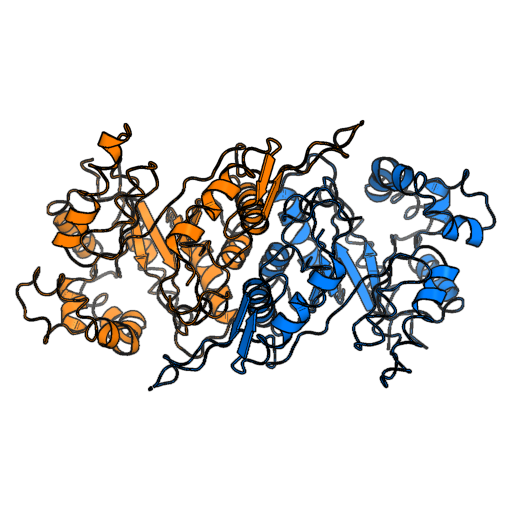1
ATOM 3023 O O . LEU A 1 362 ? -10.595 -29.559 59.119 1.00 29.75 362 LEU A O 1
ATOM 3028 N N . GLU A 1 363 ? -9.762 -31.340 57.980 1.00 30.45 363 GLU A N 1
ATOM 3029 C CA A GLU A 1 363 ? -10.687 -32.274 58.614 0.70 29.78 363 GLU A CA 1
ATOM 3030 C CA B GLU A 1 363 ? -10.643 -32.341 58.612 0.30 30.84 363 GLU A CA 1
ATOM 3031 C C . GLU A 1 363 ? -10.509 -32.327 60.135 1.00 31.00 363 GLU A C 1
ATOM 3032 O O . GLU A 1 363 ? -11.502 -32.355 60.862 1.00 31.42 363 GLU A O 1
ATOM 3043 N N . LEU A 1 364 ? -9.264 -32.312 60.609 1.00 34.64 364 LEU A N 1
ATOM 3044 C CA . LEU A 1 364 ? -8.992 -32.376 62.044 1.00 37.16 364 LEU A CA 1
ATOM 3045 C C . LEU A 1 364 ? -9.486 -31.132 62.783 1.00 41.94 364 LEU A C 1
ATOM 3046 O O . LEU A 1 364 ? -10.123 -31.240 63.838 1.00 33.07 364 LEU A O 1
ATOM 3051 N N . ILE A 1 365 ? -9.206 -29.962 62.207 1.00 32.03 365 ILE A N 1
ATOM 3052 C CA . ILE A 1 365 ? -9.636 -28.683 62.765 1.00 29.00 365 ILE A CA 1
ATOM 3053 C C . ILE A 1 365 ? -11.162 -28.631 62.857 1.00 32.98 365 ILE A C 1
ATOM 3054 O O . ILE A 1 365 ? -11.721 -28.341 63.920 1.00 37.53 365 ILE A O 1
ATOM 3059 N N . SER A 1 366 ? -11.828 -28.962 61.756 1.00 34.57 366 SER A N 1
ATOM 3060 C CA . SER A 1 366 ? -13.279 -28.817 61.638 1.00 35.60 366 SER A CA 1
ATOM 3061 C C . SER A 1 366 ? -14.068 -29.836 62.472 1.00 39.92 366 SER A C 1
ATOM 3062 O O . SER A 1 366 ? -15.081 -29.475 63.089 1.00 32.39 366 SER A O 1
ATOM 3065 N N . LYS A 1 367 ? -13.599 -31.091 62.476 1.00 40.85 367 LYS A N 1
ATOM 3066 C CA A LYS A 1 367 ? -14.288 -32.191 63.162 0.50 41.88 367 LYS A CA 1
ATOM 3067 C CA B LYS A 1 367 ? -14.289 -32.192 63.161 0.50 42.87 367 LYS A CA 1
ATOM 3068 C C . LYS A 1 367 ? -13.810 -32.461 64.597 1.00 43.88 367 LYS A C 1
ATOM 3069 O O . LYS A 1 367 ? -14.614 -32.815 65.460 1.00 45.91 367 LYS A O 1
ATOM 3080 N N . GLU A 1 368 ? -12.508 -32.305 64.849 1.00 48.06 368 GLU A N 1
ATOM 3081 C CA A GLU A 1 368 ? -11.913 -32.680 66.141 0.60 50.30 368 GLU A CA 1
ATOM 3082 C CA B GLU A 1 368 ? -11.932 -32.678 66.146 0.40 49.84 368 GLU A CA 1
ATOM 3083 C C . GLU A 1 368 ? -11.536 -31.504 67.038 1.00 53.79 368 GLU A C 1
ATOM 3084 O O . GLU A 1 368 ? -11.563 -31.621 68.261 1.00 61.85 368 GLU A O 1
ATOM 3095 N N . VAL A 1 369 ? -11.171 -30.372 66.441 1.00 45.07 369 VAL A N 1
ATOM 3096 C CA . VAL A 1 369 ? -10.747 -29.228 67.251 1.00 40.75 369 VAL A CA 1
ATOM 3097 C C . VAL A 1 369 ? -11.905 -28.280 67.572 1.00 47.73 369 VAL A C 1
ATOM 3098 O O . VAL A 1 369 ? -12.259 -28.086 68.742 1.00 45.89 369 VAL A O 1
ATOM 3102 N N . ALA A 1 370 ? -12.504 -27.706 66.530 1.00 42.80 370 ALA A N 1
ATOM 3103 C CA . ALA A 1 370 ? -13.480 -26.638 66.714 1.00 38.01 370 ALA A CA 1
ATOM 3104 C C . ALA A 1 370 ? -14.755 -27.041 67.467 1.00 35.81 370 ALA A C 1
ATOM 3105 O O . ALA A 1 370 ? -15.262 -26.238 68.250 1.00 38.71 370 ALA A O 1
ATOM 3107 N N . PRO A 1 371 ? -15.282 -28.263 67.241 1.00 36.54 371 PRO A N 1
ATOM 3108 C CA . PRO A 1 371 ? -16.474 -28.654 68.006 1.00 47.68 371 PRO A CA 1
ATOM 3109 C C . PRO A 1 371 ? -16.290 -28.597 69.532 1.00 49.59 371 PRO A C 1
ATOM 3110 O O . PRO A 1 371 ? -17.268 -28.463 70.262 1.00 51.37 371 PRO A O 1
ATOM 3114 N N . LYS A 1 372 ? -15.044 -28.671 69.992 1.00 51.43 372 LYS A N 1
ATOM 3115 C CA A LYS A 1 372 ? -14.745 -28.646 71.422 0.60 53.40 372 LYS A CA 1
ATOM 3116 C CA B LYS A 1 372 ? -14.745 -28.654 71.421 0.40 52.24 372 LYS A CA 1
ATOM 3117 C C . LYS A 1 372 ? -14.658 -27.241 71.989 1.00 54.61 372 LYS A C 1
ATOM 3118 O O . LYS A 1 372 ? -14.820 -27.046 73.187 1.00 53.86 372 LYS A O 1
ATOM 3129 N N . ILE A 1 373 ? -14.404 -26.256 71.131 1.00 51.47 373 ILE A N 1
ATOM 3130 C CA . ILE A 1 373 ? -14.302 -24.867 71.585 1.00 48.69 373 ILE A CA 1
ATOM 3131 C C . ILE A 1 373 ? -15.684 -24.218 71.594 1.00 52.99 373 ILE A C 1
ATOM 3132 O O . ILE A 1 373 ? -16.277 -23.988 70.539 1.00 50.56 373 ILE A O 1
ATOM 3137 N N . LEU A 1 374 ? -16.203 -23.945 72.788 1.00 64.04 374 LEU A N 1
ATOM 3138 C CA . LEU A 1 374 ? -17.513 -23.299 72.932 1.00 71.94 374 LEU A CA 1
ATOM 3139 C C . LEU A 1 374 ? -17.331 -21.806 73.173 1.00 71.29 374 LEU A C 1
ATOM 3140 O O . LEU A 1 374 ? -16.295 -21.378 73.688 1.00 78.50 374 LEU A O 1
ATOM 3145 N N . LEU A 1 375 ? -18.330 -21.012 72.802 1.00 75.93 375 LEU A N 1
ATOM 3146 C CA . LEU A 1 375 ? -18.229 -19.568 72.983 1.00 90.77 375 LEU A CA 1
ATOM 3147 C C . LEU A 1 375 ? -18.974 -19.067 74.225 1.00 103.24 375 LEU A C 1
ATOM 3148 O O . LEU A 1 375 ? -20.200 -19.199 74.308 1.00 102.60 375 LEU A O 1
ATOM 3153 N N . PRO A 1 376 ? -18.229 -18.489 75.193 1.00 111.35 376 PRO A N 1
ATOM 3154 C CA . PRO A 1 376 ? -18.832 -17.852 76.366 1.00 110.76 376 PRO A CA 1
ATOM 3155 C C . PRO A 1 376 ? -19.565 -16.568 75.987 1.00 98.08 376 PRO A C 1
ATOM 3156 O O . PRO A 1 376 ? -20.464 -16.135 76.705 1.00 89.83 376 PRO A O 1
ATOM 3160 N N . MET B 1 1 ? -13.148 -25.548 5.932 1.00 100.50 1 MET B N 1
ATOM 3161 C CA . MET B 1 1 ? -14.219 -26.058 5.024 1.00 91.67 1 MET B CA 1
ATOM 3162 C C . MET B 1 1 ? -15.634 -25.850 5.586 1.00 83.99 1 MET B C 1
ATOM 3163 O O . MET B 1 1 ? -16.338 -24.926 5.166 1.00 83.77 1 MET B O 1
ATOM 3168 N N . ALA B 1 2 ? -16.030 -26.691 6.545 1.00 65.54 2 ALA B N 1
ATOM 3169 C CA . ALA B 1 2 ? -17.423 -26.759 7.007 1.00 53.48 2 ALA B CA 1
ATOM 3170 C C . ALA B 1 2 ? -17.863 -25.614 7.931 1.00 49.20 2 ALA B C 1
ATOM 3171 O O . ALA B 1 2 ? -17.071 -25.073 8.707 1.00 47.42 2 ALA B O 1
ATOM 3173 N N . MET B 1 3 ? -19.137 -25.250 7.806 1.00 39.69 3 MET B N 1
ATOM 3174 C CA . MET B 1 3 ? -19.809 -24.305 8.685 1.00 34.89 3 MET B CA 1
ATOM 3175 C C . MET B 1 3 ? -19.851 -24.933 10.086 1.00 39.13 3 MET B C 1
ATOM 3176 O O . MET B 1 3 ? -20.166 -26.123 10.219 1.00 32.77 3 MET B O 1
ATOM 3181 N N . GLU B 1 4 ? -19.498 -24.158 11.120 1.00 33.55 4 GLU B N 1
ATOM 3182 C CA . GLU B 1 4 ? -19.561 -24.651 12.510 1.00 27.97 4 GLU B CA 1
ATOM 3183 C C . GLU B 1 4 ? -20.951 -24.469 13.096 1.00 27.66 4 GLU B C 1
ATOM 3184 O O . GLU B 1 4 ? -21.748 -23.665 12.604 1.00 23.13 4 GLU B O 1
ATOM 3190 N N . THR B 1 5 ? -21.235 -25.217 14.166 1.00 28.69 5 THR B N 1
ATOM 3191 C CA . THR B 1 5 ? -22.423 -25.010 14.970 1.00 23.36 5 THR B CA 1
ATOM 3192 C C . THR B 1 5 ? -22.034 -24.198 16.231 1.00 25.00 5 THR B C 1
ATOM 3193 O O . THR B 1 5 ? -20.989 -24.441 16.842 1.00 25.87 5 THR B O 1
ATOM 3197 N N . GLY B 1 6 ? -22.874 -23.237 16.599 1.00 27.74 6 GLY B N 1
ATOM 3198 C CA . GLY B 1 6 ? -22.712 -22.507 17.858 1.00 23.58 6 GLY B CA 1
ATOM 3199 C C . GLY B 1 6 ? -24.005 -22.501 18.631 1.00 28.34 6 GLY B C 1
ATOM 3200 O O . GLY B 1 6 ? -25.059 -22.890 18.106 1.00 24.20 6 GLY B O 1
ATOM 3201 N N . LEU B 1 7 ? -23.925 -22.066 19.886 1.00 19.88 7 LEU B N 1
ATOM 3202 C CA . LEU B 1 7 ? -25.095 -21.873 20.723 1.00 17.55 7 LEU B CA 1
ATOM 3203 C C . LEU B 1 7 ? -25.113 -20.399 21.142 1.00 20.34 7 LEU B C 1
ATOM 3204 O O . LEU B 1 7 ? -24.057 -19.830 21.431 1.00 19.01 7 LEU B O 1
ATOM 3209 N N . ILE B 1 8 ? -26.272 -19.751 21.078 1.00 19.11 8 ILE B N 1
ATOM 3210 C CA . ILE B 1 8 ? -26.444 -18.451 21.718 1.00 20.06 8 ILE B CA 1
ATOM 3211 C C . ILE B 1 8 ? -27.476 -18.599 22.840 1.00 21.96 8 ILE B C 1
ATOM 3212 O O . ILE B 1 8 ? -28.600 -19.054 22.623 1.00 21.05 8 ILE B O 1
ATOM 3217 N N . PHE B 1 9 ? -27.040 -18.269 24.052 1.00 18.34 9 PHE B N 1
ATOM 3218 C CA . PHE B 1 9 ? -27.830 -18.383 25.272 1.00 19.17 9 PHE B CA 1
ATOM 3219 C C . PHE B 1 9 ? -28.183 -16.950 25.706 1.00 22.28 9 PHE B C 1
ATOM 3220 O O . PHE B 1 9 ? -27.418 -16.289 26.428 1.00 20.81 9 PHE B O 1
ATOM 3228 N N . HIS B 1 10 ? -29.325 -16.454 25.238 1.00 20.43 10 HIS B N 1
ATOM 3229 C CA . HIS B 1 10 ? -29.782 -15.115 25.615 1.00 20.12 10 HIS B CA 1
ATOM 3230 C C . HIS B 1 10 ? -29.913 -14.793 27.104 1.00 21.22 10 HIS B C 1
ATOM 3231 O O . HIS B 1 10 ? -29.523 -13.683 27.494 1.00 24.82 10 HIS B O 1
ATOM 3238 N N . PRO B 1 11 ? -30.476 -15.683 27.931 1.00 19.12 11 PRO B N 1
ATOM 3239 C CA . PRO B 1 11 ? -31.259 -16.858 27.521 1.00 20.89 11 PRO B CA 1
ATOM 3240 C C . PRO B 1 11 ? -32.713 -16.447 27.261 1.00 24.27 11 PRO B C 1
ATOM 3241 O O . PRO B 1 11 ? -33.018 -15.247 27.283 1.00 21.63 11 PRO B O 1
ATOM 3245 N N . TYR B 1 12 ? -33.591 -17.431 27.009 1.00 20.10 12 TYR B N 1
ATOM 3246 C CA . TYR B 1 12 ? -35.036 -17.199 27.046 1.00 18.88 12 TYR B CA 1
ATOM 3247 C C . TYR B 1 12 ? -35.635 -18.201 28.061 1.00 19.83 12 TYR B C 1
ATOM 3248 O O . TYR B 1 12 ? -36.066 -19.289 27.681 1.00 21.02 12 TYR B O 1
ATOM 3257 N N . MET B 1 13 ? -35.588 -17.837 29.341 1.00 17.99 13 MET B N 1
ATOM 3258 C CA A MET B 1 13 ? -36.085 -18.692 30.415 0.70 19.43 13 MET B CA 1
ATOM 3259 C CA B MET B 1 13 ? -36.083 -18.677 30.433 0.30 20.47 13 MET B CA 1
ATOM 3260 C C . MET B 1 13 ? -37.523 -18.290 30.729 1.00 20.79 13 MET B C 1
ATOM 3261 O O . MET B 1 13 ? -37.822 -17.101 30.853 1.00 20.60 13 MET B O 1
ATOM 3270 N N . ARG B 1 14 ? -38.419 -19.273 30.880 1.00 24.30 14 ARG B N 1
ATOM 3271 C CA A ARG B 1 14 ? -39.800 -18.937 31.241 0.55 22.48 14 ARG B CA 1
ATOM 3272 C CA B ARG B 1 14 ? -39.815 -18.997 31.294 0.45 22.75 14 ARG B CA 1
ATOM 3273 C C . ARG B 1 14 ? -39.891 -18.105 32.527 1.00 21.72 14 ARG B C 1
ATOM 3274 O O . ARG B 1 14 ? -39.173 -18.342 33.509 1.00 23.19 14 ARG B O 1
ATOM 3289 N N . PRO B 1 15 ? -40.774 -17.076 32.519 1.00 24.40 15 PRO B N 1
ATOM 3290 C CA . PRO B 1 15 ? -40.947 -16.281 33.718 1.00 23.84 15 PRO B CA 1
ATOM 3291 C C . PRO B 1 15 ? -41.262 -17.181 34.896 1.00 26.69 15 PRO B C 1
ATOM 3292 O O . PRO B 1 15 ? -42.064 -18.105 34.759 1.00 26.85 15 PRO B O 1
ATOM 3296 N N . GLY B 1 16 ? -40.617 -16.935 36.032 1.00 23.98 16 GLY B N 1
ATOM 3297 C CA . GLY B 1 16 ? -40.785 -17.818 37.189 1.00 26.64 16 GLY B CA 1
ATOM 3298 C C . GLY B 1 16 ? -39.584 -18.716 37.474 1.00 27.92 16 GLY B C 1
ATOM 3299 O O . GLY B 1 16 ? -39.416 -19.193 38.596 1.00 26.84 16 GLY B O 1
ATOM 3300 N N . ARG B 1 17 ? -38.750 -18.954 36.467 1.00 24.75 17 ARG B N 1
ATOM 3301 C CA . ARG B 1 17 ? -37.470 -19.665 36.678 1.00 23.30 17 ARG B CA 1
ATOM 3302 C C . ARG B 1 17 ? -36.605 -18.976 37.747 1.00 21.58 17 ARG B C 1
ATOM 3303 O O . ARG B 1 17 ? -36.501 -17.747 37.778 1.00 21.99 17 ARG B O 1
ATOM 3311 N N . SER B 1 18 ? -36.019 -19.751 38.656 1.00 21.17 18 SER B N 1
ATOM 3312 C CA . SER B 1 18 ? -35.117 -19.171 39.641 1.00 17.64 18 SER B CA 1
ATOM 3313 C C . SER B 1 18 ? -33.725 -18.905 39.002 1.00 14.41 18 SER B C 1
ATOM 3314 O O . SER B 1 18 ? -33.422 -19.416 37.929 1.00 16.22 18 SER B O 1
ATOM 3317 N N . ALA B 1 19 ? -32.913 -18.108 39.680 1.00 15.81 19 ALA B N 1
ATOM 3318 C CA . ALA B 1 19 ? -31.509 -17.913 39.322 1.00 15.97 19 ALA B CA 1
ATOM 3319 C C . ALA B 1 19 ? -30.752 -19.249 39.351 1.00 19.16 19 ALA B C 1
ATOM 3320 O O . ALA B 1 19 ? -30.046 -19.579 38.396 1.00 16.69 19 ALA B O 1
ATOM 3322 N N . ARG B 1 20 ? -30.918 -20.051 40.417 1.00 18.02 20 ARG B N 1
ATOM 3323 C CA . ARG B 1 20 ? -30.246 -21.359 40.432 1.00 18.15 20 ARG B CA 1
ATOM 3324 C C . ARG B 1 20 ? -30.602 -22.262 39.255 1.00 17.43 20 ARG B C 1
ATOM 3325 O O . ARG B 1 20 ? -29.713 -22.889 38.642 1.00 18.01 20 ARG B O 1
ATOM 3333 N N . GLN B 1 21 ? -31.892 -22.338 38.908 1.00 19.80 21 GLN B N 1
ATOM 3334 C CA . GLN B 1 21 ? -32.314 -23.142 37.757 1.00 19.70 21 GLN B CA 1
ATOM 3335 C C . GLN B 1 21 ? -31.687 -22.649 36.443 1.00 18.10 21 GLN B C 1
ATOM 3336 O O . GLN B 1 21 ? -31.307 -23.433 35.581 1.00 18.29 21 GLN B O 1
ATOM 3342 N N . THR B 1 22 ? -31.656 -21.334 36.266 1.00 16.99 22 THR B N 1
ATOM 3343 C CA . THR B 1 22 ? -31.144 -20.740 35.035 1.00 15.81 22 THR B CA 1
ATOM 3344 C C . THR B 1 22 ? -29.658 -21.066 34.919 1.00 13.49 22 THR B C 1
ATOM 3345 O O . THR B 1 22 ? -29.182 -21.438 33.853 1.00 16.14 22 THR B O 1
ATOM 3349 N N . PHE B 1 23 ? -28.952 -20.919 36.030 1.00 15.50 23 PHE B N 1
ATOM 3350 C CA . PHE B 1 23 ? -27.495 -21.147 36.080 1.00 15.10 23 PHE B CA 1
ATOM 3351 C C . PHE B 1 23 ? -27.185 -22.613 35.806 1.00 16.58 23 PHE B C 1
ATOM 3352 O O . PHE B 1 23 ? -26.332 -22.927 34.982 1.00 14.78 23 PHE B O 1
ATOM 3360 N N . ASP B 1 24 ? -27.924 -23.506 36.479 1.00 17.43 24 ASP B N 1
ATOM 3361 C CA . ASP B 1 24 ? -27.886 -24.954 36.204 1.00 19.99 24 ASP B CA 1
ATOM 3362 C C . ASP B 1 24 ? -28.132 -25.286 34.729 1.00 16.51 24 ASP B C 1
ATOM 3363 O O . ASP B 1 24 ? -27.354 -26.035 34.132 1.00 16.13 24 ASP B O 1
ATOM 3368 N N . TRP B 1 25 ? -29.186 -24.718 34.127 1.00 16.25 25 TRP B N 1
ATOM 3369 C CA . TRP B 1 25 ? -29.449 -24.936 32.699 1.00 16.40 25 TRP B CA 1
ATOM 3370 C C . TRP B 1 25 ? -28.300 -24.425 31.822 1.00 19.47 25 TRP B C 1
ATOM 3371 O O . TRP B 1 25 ? -27.921 -25.069 30.841 1.00 18.89 25 TRP B O 1
ATOM 3382 N N . GLY B 1 26 ? -27.726 -23.272 32.181 1.00 16.38 26 GLY B N 1
ATOM 3383 C CA . GLY B 1 26 ? -26.553 -22.802 31.459 1.00 17.17 26 GLY B CA 1
ATOM 3384 C C . GLY B 1 26 ? -25.353 -23.735 31.481 1.00 12.75 26 GLY B C 1
ATOM 3385 O O . GLY B 1 26 ? -24.741 -23.970 30.453 1.00 14.57 26 GLY B O 1
ATOM 3386 N N . ILE B 1 27 ? -25.003 -24.251 32.652 1.00 15.72 27 ILE B N 1
ATOM 3387 C CA . ILE B 1 27 ? -23.821 -25.132 32.775 1.00 15.92 27 ILE B CA 1
ATOM 3388 C C . ILE B 1 27 ? -24.081 -26.455 32.041 1.00 19.80 27 ILE B C 1
ATOM 3389 O O . ILE B 1 27 ? -23.223 -26.926 31.279 1.00 19.61 27 ILE B O 1
ATOM 3394 N N . LYS B 1 28 ? -25.258 -27.049 32.264 1.00 18.09 28 LYS B N 1
ATOM 3395 C CA . LYS B 1 28 ? -25.639 -28.277 31.506 1.00 18.95 28 LYS B CA 1
ATOM 3396 C C . LYS B 1 28 ? -25.620 -28.056 29.995 1.00 16.89 28 LYS B C 1
ATOM 3397 O O . LYS B 1 28 ? -25.143 -28.912 29.236 1.00 20.90 28 LYS B O 1
ATOM 3403 N N . SER B 1 29 ? -26.099 -26.903 29.535 1.00 17.82 29 SER B N 1
ATOM 3404 C CA . SER B 1 29 ? -26.019 -26.566 28.115 1.00 16.30 29 SER B CA 1
ATOM 3405 C C . SER B 1 29 ? -24.582 -26.464 27.598 1.00 19.28 29 SER B C 1
ATOM 3406 O O . SER B 1 29 ? -24.268 -26.953 26.506 1.00 18.82 29 SER B O 1
ATOM 3409 N N . ALA B 1 30 ? -23.710 -25.825 28.382 1.00 18.15 30 ALA B N 1
ATOM 3410 C CA . ALA B 1 30 ? -22.279 -25.718 28.023 1.00 17.27 30 ALA B CA 1
ATOM 3411 C C . ALA B 1 30 ? -21.624 -27.108 27.919 1.00 16.53 30 ALA B C 1
ATOM 3412 O O . ALA B 1 30 ? -20.894 -27.404 26.970 1.00 19.07 30 ALA B O 1
ATOM 3414 N N . VAL B 1 31 ? -21.875 -27.948 28.917 1.00 18.21 31 VAL B N 1
ATOM 3415 C CA . VAL B 1 31 ? -21.290 -29.282 28.970 1.00 19.66 31 VAL B CA 1
ATOM 3416 C C . VAL B 1 31 ? -21.820 -30.134 27.809 1.00 21.18 31 VAL B C 1
ATOM 3417 O O . VAL B 1 31 ? -21.032 -30.801 27.128 1.00 20.09 31 VAL B O 1
ATOM 3421 N N . GLN B 1 32 ? -23.131 -30.084 27.558 1.00 20.54 32 GLN B N 1
ATOM 3422 C CA . GLN B 1 32 ? -23.714 -30.909 26.478 1.00 23.91 32 GLN B CA 1
ATOM 3423 C C . GLN B 1 32 ? -23.216 -30.440 25.119 1.00 22.36 32 GLN B C 1
ATOM 3424 O O . GLN B 1 32 ? -22.889 -31.248 24.257 1.00 26.16 32 GLN B O 1
ATOM 3430 N N . ALA B 1 33 ? -23.150 -29.127 24.932 1.00 23.17 33 ALA B N 1
ATOM 3431 C CA . ALA B 1 33 ? -22.684 -28.560 23.658 1.00 20.51 33 ALA B CA 1
ATOM 3432 C C . ALA B 1 33 ? -21.237 -28.936 23.372 1.00 22.16 33 ALA B C 1
ATOM 3433 O O . ALA B 1 33 ? -20.900 -29.322 22.254 1.00 24.16 33 ALA B O 1
ATOM 3435 N N . ASP B 1 34 ? -20.380 -28.826 24.390 1.00 21.02 34 ASP B N 1
ATOM 3436 C CA . ASP B 1 34 ? -18.998 -29.241 24.286 1.00 23.00 34 ASP B CA 1
ATOM 3437 C C . ASP B 1 34 ? -18.962 -30.735 23.864 1.00 25.28 34 ASP B C 1
ATOM 3438 O O . ASP B 1 34 ? -18.175 -31.115 23.004 1.00 24.18 34 ASP B O 1
ATOM 3443 N N . SER B 1 35 ? -19.846 -31.552 24.444 1.00 26.47 35 SER B N 1
ATOM 3444 C CA . SER B 1 35 ? -19.808 -33.005 24.244 1.00 26.51 35 SER B CA 1
ATOM 3445 C C . SER B 1 35 ? -20.169 -33.442 22.811 1.00 29.08 35 SER B C 1
ATOM 3446 O O . SER B 1 35 ? -19.703 -34.484 22.350 1.00 31.35 35 SER B O 1
ATOM 3449 N N . VAL B 1 36 ? -20.979 -32.646 22.118 1.00 25.46 36 VAL B N 1
ATOM 3450 C CA . VAL B 1 36 ? -21.362 -32.945 20.726 1.00 25.69 36 VAL B CA 1
ATOM 3451 C C . VAL B 1 36 ? -20.614 -32.097 19.693 1.00 28.55 36 VAL B C 1
ATOM 3452 O O . VAL B 1 36 ? -21.037 -32.002 18.547 1.00 28.80 36 VAL B O 1
ATOM 3456 N N . GLY B 1 37 ? -19.528 -31.450 20.121 1.00 26.25 37 GLY B N 1
ATOM 3457 C CA . GLY B 1 37 ? -18.626 -30.720 19.208 1.00 24.91 37 GLY B CA 1
ATOM 3458 C C . GLY B 1 37 ? -19.093 -29.358 18.723 1.00 27.07 37 GLY B C 1
ATOM 3459 O O . GLY B 1 37 ? -18.630 -28.884 17.691 1.00 28.58 37 GLY B O 1
ATOM 3460 N N . ILE B 1 38 ? -20.021 -28.731 19.445 1.00 24.14 38 ILE B N 1
ATOM 3461 C CA . ILE B 1 38 ? -20.437 -27.353 19.157 1.00 22.99 38 ILE B CA 1
ATOM 3462 C C . ILE B 1 38 ? -19.230 -26.428 19.419 1.00 24.32 38 ILE B C 1
ATOM 3463 O O . ILE B 1 38 ? -18.523 -26.613 20.412 1.00 21.09 38 ILE B O 1
ATOM 3468 N N . ASP B 1 39 ? -18.981 -25.479 18.508 1.00 21.72 39 ASP B N 1
ATOM 3469 C CA . ASP B 1 39 ? -17.710 -24.752 18.495 1.00 23.46 39 ASP B CA 1
ATOM 3470 C C . ASP B 1 39 ? -17.628 -23.656 19.577 1.00 20.37 39 ASP B C 1
ATOM 3471 O O . ASP B 1 39 ? -16.559 -23.401 20.137 1.00 22.78 39 ASP B O 1
ATOM 3476 N N . SER B 1 40 ? -18.752 -23.003 19.827 1.00 19.88 40 SER B N 1
ATOM 3477 C CA . SER B 1 40 ? -18.784 -21.813 20.683 1.00 22.39 40 SER B CA 1
ATOM 3478 C C . SER B 1 40 ? -20.123 -21.664 21.376 1.00 22.00 40 SER B C 1
ATOM 3479 O O . SER B 1 40 ? -21.160 -22.095 20.846 1.00 17.15 40 SER B O 1
ATOM 3482 N N . MET B 1 41 ? -20.093 -21.049 22.564 1.00 18.73 41 MET B N 1
ATOM 3483 C CA . MET B 1 41 ? -21.305 -20.667 23.272 1.00 17.15 41 MET B CA 1
ATOM 3484 C C . MET B 1 41 ? -21.227 -19.175 23.617 1.00 20.77 41 MET B C 1
ATOM 3485 O O . MET B 1 41 ? -20.322 -18.761 24.351 1.00 17.69 41 MET B O 1
ATOM 3490 N N . MET B 1 42 ? -22.142 -18.390 23.037 1.00 16.83 42 MET B N 1
ATOM 3491 C CA . MET B 1 42 ? -22.348 -16.980 23.355 1.00 19.81 42 MET B CA 1
ATOM 3492 C C . MET B 1 42 ? -23.402 -16.820 24.456 1.00 18.84 42 MET B C 1
ATOM 3493 O O . MET B 1 42 ? -24.426 -17.528 24.472 1.00 18.19 42 MET B O 1
ATOM 3498 N N . ILE B 1 43 ? -23.144 -15.911 25.394 1.00 14.61 43 ILE B N 1
ATOM 3499 C CA . ILE B 1 43 ? -24.049 -15.719 26.535 1.00 15.28 43 ILE B CA 1
ATOM 3500 C C . ILE B 1 43 ? -24.290 -14.243 26.696 1.00 16.99 43 ILE B C 1
ATOM 3501 O O . ILE B 1 43 ? -23.333 -13.464 26.870 1.00 14.92 43 ILE B O 1
ATOM 3506 N N . SER B 1 44 ? -25.558 -13.856 26.645 1.00 14.55 44 SER B N 1
ATOM 3507 C CA A SER B 1 44 ? -25.929 -12.450 26.673 0.50 17.42 44 SER B CA 1
ATOM 3508 C CA B SER B 1 44 ? -25.909 -12.436 26.675 0.50 17.05 44 SER B CA 1
ATOM 3509 C C . SER B 1 44 ? -25.998 -11.855 28.089 1.00 16.50 44 SER B C 1
ATOM 3510 O O . SER B 1 44 ? -25.930 -12.578 29.078 1.00 14.71 44 SER B O 1
ATOM 3515 N N . GLU B 1 45 ? -26.160 -10.534 28.157 1.00 14.11 45 GLU B N 1
ATOM 3516 C CA . GLU B 1 45 ? -26.141 -9.782 29.402 1.00 15.21 45 GLU B CA 1
ATOM 3517 C C . GLU B 1 45 ? -27.290 -8.782 29.471 1.00 15.88 45 GLU B C 1
ATOM 3518 O O . GLU B 1 45 ? -27.395 -7.905 28.600 1.00 16.63 45 GLU B O 1
ATOM 3524 N N . HIS B 1 46 ? -28.145 -8.910 30.492 1.00 14.00 46 HIS B N 1
ATOM 3525 C CA . HIS B 1 46 ? -29.257 -7.978 30.736 1.00 14.91 46 HIS B CA 1
ATOM 3526 C C . HIS B 1 46 ? -29.479 -7.879 32.230 1.00 15.39 46 HIS B C 1
ATOM 3527 O O . HIS B 1 46 ? -29.500 -8.898 32.929 1.00 15.71 46 HIS B O 1
ATOM 3534 N N . ALA B 1 47 ? -29.681 -6.663 32.705 1.00 15.71 47 ALA B N 1
ATOM 3535 C CA . ALA B 1 47 ? -29.961 -6.393 34.109 1.00 18.18 47 ALA B CA 1
ATOM 3536 C C . ALA B 1 47 ? -31.430 -6.100 34.380 1.00 18.06 47 ALA B C 1
ATOM 3537 O O . ALA B 1 47 ? -31.834 -6.067 35.526 1.00 15.93 47 ALA B O 1
ATOM 3539 N N . SER B 1 48 ? -32.220 -5.843 33.345 1.00 17.48 48 SER B N 1
ATOM 3540 C CA . SER B 1 48 ? -33.598 -5.404 33.596 1.00 18.77 48 SER B CA 1
ATOM 3541 C C . SER B 1 48 ? -34.717 -6.267 32.999 1.00 22.31 48 SER B C 1
ATOM 3542 O O . SER B 1 48 ? -35.899 -5.945 33.171 1.00 22.50 48 SER B O 1
ATOM 3545 N N . GLN B 1 49 ? -34.356 -7.347 32.308 1.00 19.15 49 GLN B N 1
ATOM 3546 C CA . GLN B 1 49 ? -35.329 -8.178 31.570 1.00 22.21 49 GLN B CA 1
ATOM 3547 C C . GLN B 1 49 ? -35.733 -9.453 32.320 1.00 21.85 49 GLN B C 1
ATOM 3548 O O . GLN B 1 49 ? -34.961 -9.958 33.124 1.00 27.49 49 GLN B O 1
ATOM 3554 N N . ILE B 1 50 ? -36.917 -9.990 32.023 1.00 22.16 50 ILE B N 1
ATOM 3555 C CA . ILE B 1 50 ? -37.411 -11.243 32.645 1.00 22.70 50 ILE B CA 1
ATOM 3556 C C . ILE B 1 50 ? -36.953 -12.526 31.941 1.00 20.73 50 ILE B C 1
ATOM 3557 O O . ILE B 1 50 ? -36.364 -13.411 32.582 1.00 19.84 50 ILE B O 1
ATOM 3562 N N . TRP B 1 51 ? -37.218 -12.634 30.644 1.00 20.46 51 TRP B N 1
ATOM 3563 C CA . TRP B 1 51 ? -36.845 -13.824 29.883 1.00 20.60 51 TRP B CA 1
ATOM 3564 C C . TRP B 1 51 ? -35.324 -13.927 29.744 1.00 18.80 51 TRP B C 1
ATOM 3565 O O . TRP B 1 51 ? -34.763 -15.013 29.851 1.00 18.35 51 TRP B O 1
ATOM 3576 N N . GLU B 1 52 ? -34.673 -12.793 29.477 1.00 18.38 52 GLU B N 1
ATOM 3577 C CA . GLU B 1 52 ? -33.232 -12.748 29.266 1.00 17.58 52 GLU B CA 1
ATOM 3578 C C . GLU B 1 52 ? -32.656 -12.374 30.618 1.00 18.13 52 GLU B C 1
ATOM 3579 O O . GLU B 1 52 ? -32.440 -11.208 30.913 1.00 17.53 52 GLU B O 1
ATOM 3585 N N . ASN B 1 53 ? -32.469 -13.377 31.467 1.00 18.84 53 ASN B N 1
ATOM 3586 C CA . ASN B 1 53 ? -32.288 -13.141 32.898 1.00 15.92 53 ASN B CA 1
ATOM 3587 C C . ASN B 1 53 ? -30.862 -13.435 33.398 1.00 15.88 53 ASN B C 1
ATOM 3588 O O . ASN B 1 53 ? -30.676 -13.929 34.516 1.00 16.75 53 ASN B O 1
ATOM 3593 N N . ILE B 1 54 ? -29.852 -13.128 32.581 1.00 15.18 54 ILE B N 1
ATOM 3594 C CA . ILE B 1 54 ? -28.471 -13.290 33.031 1.00 13.07 54 ILE B CA 1
ATOM 3595 C C . ILE B 1 54 ? -27.748 -11.909 33.004 1.00 12.82 54 ILE B C 1
ATOM 3596 O O . ILE B 1 54 ? -27.459 -11.390 31.915 1.00 12.31 54 ILE B O 1
ATOM 3601 N N . PRO B 1 55 ? -27.482 -11.320 34.188 1.00 12.67 55 PRO B N 1
ATOM 3602 C CA . PRO B 1 55 ? -26.853 -9.989 34.233 1.00 11.61 55 PRO B CA 1
ATOM 3603 C C . PRO B 1 55 ? -25.323 -10.068 34.228 1.00 13.80 55 PRO B C 1
ATOM 3604 O O . PRO B 1 55 ? -24.654 -9.016 34.142 1.00 12.36 55 PRO B O 1
ATOM 3608 N N . ASN B 1 56 ? -24.770 -11.294 34.368 1.00 11.35 56 ASN B N 1
ATOM 3609 C CA . ASN B 1 56 ? -23.328 -11.498 34.434 1.00 12.43 56 ASN B CA 1
ATOM 3610 C C . ASN B 1 56 ? -22.922 -12.783 33.692 1.00 12.57 56 ASN B C 1
ATOM 3611 O O . ASN B 1 56 ? -22.676 -13.817 34.339 1.00 14.76 56 ASN B O 1
ATOM 3616 N N . PRO B 1 57 ? -22.870 -12.731 32.342 1.00 13.45 57 PRO B N 1
ATOM 3617 C CA . PRO B 1 57 ? -22.518 -13.912 31.560 1.00 13.19 57 PRO B CA 1
ATOM 3618 C C . PRO B 1 57 ? -21.181 -14.506 31.968 1.00 12.73 57 PRO B C 1
ATOM 3619 O O . PRO B 1 57 ? -20.998 -15.710 31.879 1.00 12.04 57 PRO B O 1
ATOM 3623 N N . GLU B 1 58 ? -20.252 -13.672 32.446 1.00 11.03 58 GLU B N 1
ATOM 3624 C CA . GLU B 1 58 ? -18.943 -14.182 32.877 1.00 10.95 58 GLU B CA 1
ATOM 3625 C C . GLU B 1 58 ? -19.006 -15.194 34.042 1.00 10.85 58 GLU B C 1
ATOM 3626 O O . GLU B 1 58 ? -18.101 -16.039 34.176 1.00 10.66 58 GLU B O 1
ATOM 3632 N N . LEU B 1 59 ? -20.026 -15.106 34.910 1.00 12.25 59 LEU B N 1
ATOM 3633 C CA . LEU B 1 59 ? -20.168 -16.079 36.016 1.00 13.12 59 LEU B CA 1
ATOM 3634 C C . LEU B 1 59 ? -20.458 -17.475 35.462 1.00 11.29 59 LEU B C 1
ATOM 3635 O O . LEU B 1 59 ? -19.907 -18.484 35.932 1.00 11.08 59 LEU B O 1
ATOM 3640 N N . LEU B 1 60 ? -21.344 -17.529 34.475 1.00 11.19 60 LEU B N 1
ATOM 3641 C CA . LEU B 1 60 ? -21.658 -18.803 33.821 1.00 12.51 60 LEU B CA 1
ATOM 3642 C C . LEU B 1 60 ? -20.454 -19.368 33.042 1.00 13.58 60 LEU B C 1
ATOM 3643 O O . LEU B 1 60 ? -20.175 -20.552 33.103 1.00 12.40 60 LEU B O 1
ATOM 3648 N N . ILE B 1 61 ? -19.754 -18.506 32.304 1.00 12.26 61 ILE B N 1
ATOM 3649 C CA . ILE B 1 61 ? -18.561 -18.918 31.545 1.00 13.82 61 ILE B CA 1
ATOM 3650 C C . ILE B 1 61 ? -17.523 -19.535 32.473 1.00 13.43 61 ILE B C 1
ATOM 3651 O O . ILE B 1 61 ? -16.998 -20.604 32.183 1.00 15.08 61 ILE B O 1
ATOM 3656 N N . ALA B 1 62 ? -17.237 -18.843 33.584 1.00 12.39 62 ALA B N 1
ATOM 3657 C CA . ALA B 1 62 ? -16.341 -19.306 34.640 1.00 14.18 62 ALA B CA 1
ATOM 3658 C C . ALA B 1 62 ? -16.760 -20.655 35.248 1.00 14.52 62 ALA B C 1
ATOM 3659 O O . ALA B 1 62 ? -15.924 -21.546 35.425 1.00 13.42 62 ALA B O 1
ATOM 3661 N N . ALA B 1 63 ? -18.050 -20.798 35.532 1.00 13.22 63 ALA B N 1
ATOM 3662 C CA . ALA B 1 63 ? -18.610 -22.045 36.101 1.00 15.38 63 ALA B CA 1
ATOM 3663 C C . ALA B 1 63 ? -18.513 -23.240 35.142 1.00 17.22 63 ALA B C 1
ATOM 3664 O O . ALA B 1 63 ? -18.436 -24.382 35.582 1.00 19.66 63 ALA B O 1
ATOM 3666 N N . ALA B 1 64 ? -18.526 -22.980 33.841 1.00 18.27 64 ALA B N 1
ATOM 3667 C CA . ALA B 1 64 ? -18.443 -24.041 32.844 1.00 19.64 64 ALA B CA 1
ATOM 3668 C C . ALA B 1 64 ? -17.029 -24.280 32.311 1.00 20.05 64 ALA B C 1
ATOM 3669 O O . ALA B 1 64 ? -16.815 -25.224 31.549 1.00 19.30 64 ALA B O 1
ATOM 3671 N N . ALA B 1 65 ? -16.082 -23.408 32.676 1.00 16.61 65 ALA B N 1
ATOM 3672 C CA . ALA B 1 65 ? -14.737 -23.400 32.091 1.00 17.24 65 ALA B CA 1
ATOM 3673 C C . ALA B 1 65 ? -13.988 -24.719 32.303 1.00 16.31 65 ALA B C 1
ATOM 3674 O O . ALA B 1 65 ? -13.477 -25.291 31.363 1.00 20.24 65 ALA B O 1
ATOM 3676 N N . LEU B 1 66 ? -13.909 -25.199 33.538 1.00 16.93 66 LEU B N 1
ATOM 3677 C CA . LEU B 1 66 ? -13.120 -26.402 33.768 1.00 20.64 66 LEU B CA 1
ATOM 3678 C C . LEU B 1 66 ? -13.960 -27.685 33.577 1.00 24.09 66 LEU B C 1
ATOM 3679 O O . LEU B 1 66 ? -13.442 -28.768 33.722 1.00 27.18 66 LEU B O 1
ATOM 3684 N N . GLN B 1 67 ? -15.242 -27.520 33.243 1.00 23.67 67 GLN B N 1
ATOM 3685 C CA A GLN B 1 67 ? -16.138 -28.649 32.970 0.50 24.79 67 GLN B CA 1
ATOM 3686 C CA B GLN B 1 67 ? -16.180 -28.615 32.972 0.50 24.70 67 GLN B CA 1
ATOM 3687 C C . GLN B 1 67 ? -16.234 -28.939 31.475 1.00 26.25 67 GLN B C 1
ATOM 3688 O O . GLN B 1 67 ? -16.984 -29.817 31.056 1.00 23.31 67 GLN B O 1
ATOM 3699 N N . THR B 1 68 ? -15.487 -28.191 30.672 1.00 19.91 68 THR B N 1
ATOM 3700 C CA . THR B 1 68 ? -15.511 -28.338 29.222 1.00 20.73 68 THR B CA 1
ATOM 3701 C C . THR B 1 68 ? -14.080 -28.396 28.702 1.00 23.34 68 THR B C 1
ATOM 3702 O O . THR B 1 68 ? -13.158 -27.909 29.358 1.00 22.08 68 THR B O 1
ATOM 3706 N N . LYS B 1 69 ? -13.908 -28.986 27.519 1.00 22.19 69 LYS B N 1
ATOM 3707 C CA A LYS B 1 69 ? -12.585 -29.271 26.951 0.60 23.36 69 LYS B CA 1
ATOM 3708 C CA B LYS B 1 69 ? -12.579 -29.246 26.972 0.40 23.99 69 LYS B CA 1
ATOM 3709 C C . LYS B 1 69 ? -12.253 -28.381 25.743 1.00 23.73 69 LYS B C 1
ATOM 3710 O O . LYS B 1 69 ? -11.153 -27.858 25.629 1.00 24.62 69 LYS B O 1
ATOM 3721 N N . ASN B 1 70 ? -13.215 -28.225 24.838 1.00 21.21 70 ASN B N 1
ATOM 3722 C CA . ASN B 1 70 ? -12.978 -27.602 23.536 1.00 21.95 70 ASN B CA 1
ATOM 3723 C C . ASN B 1 70 ? -13.803 -26.370 23.217 1.00 21.42 70 ASN B C 1
ATOM 3724 O O . ASN B 1 70 ? -13.343 -25.494 22.479 1.00 21.59 70 ASN B O 1
ATOM 3729 N N . ILE B 1 71 ? -15.032 -26.306 23.732 1.00 20.25 71 ILE B N 1
ATOM 3730 C CA . ILE B 1 71 ? -15.940 -25.217 23.329 1.00 17.77 71 ILE B CA 1
ATOM 3731 C C . ILE B 1 71 ? -15.345 -23.856 23.745 1.00 19.42 71 ILE B C 1
ATOM 3732 O O . ILE B 1 71 ? -14.658 -23.759 24.778 1.00 20.93 71 ILE B O 1
ATOM 3737 N N . LYS B 1 72 ? -15.571 -22.841 22.911 1.00 18.05 72 LYS B N 1
ATOM 3738 C CA . LYS B 1 72 ? -15.131 -21.482 23.180 1.00 20.92 72 LYS B CA 1
ATOM 3739 C C . LYS B 1 72 ? -16.310 -20.692 23.741 1.00 21.13 72 LYS B C 1
ATOM 3740 O O . LYS B 1 72 ? -17.456 -20.908 23.319 1.00 19.20 72 LYS B O 1
ATOM 3746 N N . PHE B 1 73 ? -16.035 -19.765 24.665 1.00 15.54 73 PHE B N 1
ATOM 3747 C CA . PHE B 1 73 ? -17.104 -18.945 25.257 1.00 17.79 73 PHE B CA 1
ATOM 3748 C C . PHE B 1 73 ? -16.985 -17.468 24.883 1.00 18.19 73 PHE B C 1
ATOM 3749 O O . PHE B 1 73 ? -15.875 -16.957 24.707 1.00 17.74 73 PHE B O 1
ATOM 3757 N N . ALA B 1 74 ? -18.117 -16.771 24.796 1.00 16.29 74 ALA B N 1
ATOM 3758 C CA . ALA B 1 74 ? -18.094 -15.317 24.572 1.00 16.55 74 ALA B CA 1
ATOM 3759 C C . ALA B 1 74 ? -19.258 -14.622 25.243 1.00 18.15 74 ALA B C 1
ATOM 3760 O O . ALA B 1 74 ? -20.402 -15.021 25.056 1.00 18.11 74 ALA B O 1
ATOM 3762 N N . PRO B 1 75 ? -18.981 -13.572 26.039 1.00 15.54 75 PRO B N 1
ATOM 3763 C CA . PRO B 1 75 ? -20.092 -12.724 26.416 1.00 13.70 75 PRO B CA 1
ATOM 3764 C C . PRO B 1 75 ? -20.580 -12.013 25.162 1.00 16.14 75 PRO B C 1
ATOM 3765 O O . PRO B 1 75 ? -19.750 -11.540 24.376 1.00 18.79 75 PRO B O 1
ATOM 3769 N N . MET B 1 76 ? -21.900 -11.932 24.977 1.00 17.50 76 MET B N 1
ATOM 3770 C CA A MET B 1 76 ? -22.482 -11.374 23.760 0.60 17.92 76 MET B CA 1
ATOM 3771 C CA B MET B 1 76 ? -22.468 -11.359 23.757 0.40 17.83 76 MET B CA 1
ATOM 3772 C C . MET B 1 76 ? -23.734 -10.579 24.105 1.00 17.83 76 MET B C 1
ATOM 3773 O O . MET B 1 76 ? -24.865 -11.032 23.864 1.00 21.15 76 MET B O 1
ATOM 3782 N N . ALA B 1 77 ? -23.562 -9.382 24.660 1.00 17.40 77 ALA B N 1
ATOM 3783 C CA . ALA B 1 77 ? -22.263 -8.691 24.785 1.00 19.87 77 ALA B CA 1
ATOM 3784 C C . ALA B 1 77 ? -22.072 -8.104 26.167 1.00 15.03 77 ALA B C 1
ATOM 3785 O O . ALA B 1 77 ? -23.051 -7.701 26.796 1.00 15.85 77 ALA B O 1
ATOM 3787 N N . HIS B 1 78 ? -20.817 -7.961 26.617 1.00 15.00 78 HIS B N 1
ATOM 3788 C CA . HIS B 1 78 ? -20.579 -7.066 27.761 1.00 12.67 78 HIS B CA 1
ATOM 3789 C C . HIS B 1 78 ? -21.001 -5.650 27.352 1.00 14.64 78 HIS B C 1
ATOM 3790 O O . HIS B 1 78 ? -20.584 -5.142 26.292 1.00 15.19 78 HIS B O 1
ATOM 3797 N N . LEU B 1 79 ? -21.807 -5.014 28.186 1.00 14.27 79 LEU B N 1
ATOM 3798 C CA . LEU B 1 79 ? -22.258 -3.668 27.903 1.00 15.26 79 LEU B CA 1
ATOM 3799 C C . LEU B 1 79 ? -21.274 -2.666 28.509 1.00 15.30 79 LEU B C 1
ATOM 3800 O O . LEU B 1 79 ? -21.313 -2.384 29.699 1.00 15.37 79 LEU B O 1
ATOM 3805 N N . LEU B 1 80 ? -20.366 -2.180 27.674 1.00 16.99 80 LEU B N 1
ATOM 3806 C CA . LEU B 1 80 ? -19.229 -1.361 28.150 1.00 17.17 80 LEU B CA 1
ATOM 3807 C C . LEU B 1 80 ? -19.602 -0.124 28.944 1.00 15.95 80 LEU B C 1
ATOM 3808 O O . LEU B 1 80 ? -18.862 0.243 29.864 1.00 19.84 80 LEU B O 1
ATOM 3813 N N . PRO B 1 81 ? -20.758 0.518 28.648 1.00 18.40 81 PRO B N 1
ATOM 3814 C CA . PRO B 1 81 ? -21.149 1.669 29.478 1.00 16.99 81 PRO B CA 1
ATOM 3815 C C . PRO B 1 81 ? -21.483 1.390 30.934 1.00 20.64 81 PRO B C 1
ATOM 3816 O O . PRO B 1 81 ? -21.634 2.338 31.710 1.00 17.38 81 PRO B O 1
ATOM 3820 N N . HIS B 1 82 ? -21.633 0.116 31.303 1.00 16.43 82 HIS B N 1
ATOM 3821 C CA . HIS B 1 82 ? -22.183 -0.241 32.625 1.00 16.17 82 HIS B CA 1
ATOM 3822 C C . HIS B 1 82 ? -21.103 -0.585 33.666 1.00 14.88 82 HIS B C 1
ATOM 3823 O O . HIS B 1 82 ? -21.437 -0.903 34.789 1.00 17.71 82 HIS B O 1
ATOM 3830 N N . GLN B 1 83 ? -19.820 -0.527 33.294 1.00 14.94 83 GLN B N 1
ATOM 3831 C CA A GLN B 1 83 ? -18.719 -1.074 34.114 0.50 17.07 83 GLN B CA 1
ATOM 3832 C CA B GLN B 1 83 ? -18.780 -0.946 34.232 0.50 16.28 83 GLN B CA 1
ATOM 3833 C C . GLN B 1 83 ? -17.498 -0.169 34.004 1.00 16.90 83 GLN B C 1
ATOM 3834 O O . GLN B 1 83 ? -17.270 0.401 32.934 1.00 16.31 83 GLN B O 1
ATOM 3845 N N . HIS B 1 84 ? -16.677 -0.123 35.051 1.00 15.78 84 HIS B N 1
ATOM 3846 C CA . HIS B 1 84 ? -15.369 0.518 34.951 1.00 14.80 84 HIS B CA 1
ATOM 3847 C C . HIS B 1 84 ? -14.463 -0.307 34.022 1.00 16.46 84 HIS B C 1
ATOM 3848 O O . HIS B 1 84 ? -14.287 -1.507 34.239 1.00 16.47 84 HIS B O 1
ATOM 3855 N N . PRO B 1 85 ? -13.899 0.320 32.956 1.00 14.43 85 PRO B N 1
ATOM 3856 C CA . PRO B 1 85 ? -13.136 -0.429 31.940 1.00 13.36 85 PRO B CA 1
ATOM 3857 C C . PRO B 1 85 ? -11.906 -1.127 32.474 1.00 14.70 85 PRO B C 1
ATOM 3858 O O . PRO B 1 85 ? -11.502 -2.129 31.901 1.00 14.22 85 PRO B O 1
ATOM 3862 N N . ALA B 1 86 ? -11.270 -0.602 33.531 1.00 15.69 86 ALA B N 1
ATOM 3863 C CA . ALA B 1 86 ? -10.107 -1.316 34.086 1.00 14.61 86 ALA B CA 1
ATOM 3864 C C . ALA B 1 86 ? -10.553 -2.608 34.790 1.00 12.31 86 ALA B C 1
ATOM 3865 O O . ALA B 1 86 ? -9.888 -3.636 34.675 1.00 13.84 86 ALA B O 1
ATOM 3867 N N . LYS B 1 87 ? -11.627 -2.509 35.563 1.00 11.58 87 LYS B N 1
ATOM 3868 C CA . LYS B 1 87 ? -12.205 -3.675 36.261 1.00 14.26 87 LYS B CA 1
ATOM 3869 C C . LYS B 1 87 ? -12.638 -4.707 35.235 1.00 12.09 87 LYS B C 1
ATOM 3870 O O . LYS B 1 87 ? -12.347 -5.886 35.364 1.00 12.22 87 LYS B O 1
ATOM 3876 N N . LEU B 1 88 ? -13.331 -4.249 34.204 1.00 12.60 88 LEU B N 1
ATOM 3877 C CA . LEU B 1 88 ? -13.746 -5.155 33.111 1.00 13.35 88 LEU B CA 1
ATOM 3878 C C . LEU B 1 88 ? -12.558 -5.763 32.334 1.00 13.89 88 LEU B C 1
ATOM 3879 O O . LEU B 1 88 ? -12.506 -6.964 32.099 1.00 11.98 88 LEU B O 1
ATOM 3884 N N . ALA B 1 89 ? -11.574 -4.937 31.939 1.00 13.23 89 ALA B N 1
ATOM 3885 C CA . ALA B 1 89 ? -10.387 -5.445 31.241 1.00 12.43 89 ALA B CA 1
ATOM 3886 C C . ALA B 1 89 ? -9.671 -6.546 32.025 1.00 11.42 89 ALA B C 1
ATOM 3887 O O . ALA B 1 89 ? -9.271 -7.549 31.453 1.00 13.03 89 ALA B O 1
ATOM 3889 N N . THR B 1 90 ? -9.476 -6.332 33.332 1.00 12.16 90 THR B N 1
ATOM 3890 C CA . THR B 1 90 ? -8.763 -7.291 34.187 1.00 11.90 90 THR B CA 1
ATOM 3891 C C . THR B 1 90 ? -9.524 -8.649 34.224 1.00 12.93 90 THR B C 1
ATOM 3892 O O . THR B 1 90 ? -8.904 -9.725 34.136 1.00 12.98 90 THR B O 1
ATOM 3896 N N . MET B 1 91 ? -10.847 -8.572 34.355 1.00 11.19 91 MET B N 1
ATOM 3897 C CA . MET B 1 91 ? -11.690 -9.774 34.413 1.00 11.93 91 MET B CA 1
ATOM 3898 C C . MET B 1 91 ? -11.637 -10.524 33.090 1.00 11.52 91 MET B C 1
ATOM 3899 O O . MET B 1 91 ? -11.483 -11.734 33.077 1.00 12.61 91 MET B O 1
ATOM 3904 N N . ILE B 1 92 ? -11.719 -9.775 31.991 1.00 12.00 92 ILE B N 1
ATOM 3905 C CA . ILE B 1 92 ? -11.673 -10.363 30.664 1.00 12.20 92 ILE B CA 1
ATOM 3906 C C . ILE B 1 92 ? -10.370 -11.113 30.462 1.00 13.18 92 ILE B C 1
ATOM 3907 O O . ILE B 1 92 ? -10.363 -12.273 30.013 1.00 12.97 92 ILE B O 1
ATOM 3912 N N . GLY B 1 93 ? -9.253 -10.457 30.808 1.00 12.74 93 GLY B N 1
ATOM 3913 C CA . GLY B 1 93 ? -7.951 -11.097 30.679 1.00 14.62 93 GLY B CA 1
ATOM 3914 C C . GLY B 1 93 ? -7.796 -12.341 31.524 1.00 14.28 93 GLY B C 1
ATOM 3915 O O . GLY B 1 93 ? -7.240 -13.355 31.067 1.00 14.81 93 GLY B O 1
ATOM 3916 N N . TRP B 1 94 ? -8.225 -12.262 32.782 1.00 10.35 94 TRP B N 1
ATOM 3917 C CA . TRP B 1 94 ? -8.063 -13.381 33.695 1.00 12.24 94 TRP B CA 1
ATOM 3918 C C . TRP B 1 94 ? -8.895 -14.579 33.230 1.00 11.81 94 TRP B C 1
ATOM 3919 O O . TRP B 1 94 ? -8.431 -15.725 33.252 1.00 12.56 94 TRP B O 1
ATOM 3930 N N . LEU B 1 95 ? -10.115 -14.292 32.777 1.00 11.71 95 LEU B N 1
ATOM 3931 C CA . LEU B 1 95 ? -11.031 -15.362 32.355 1.00 11.31 95 LEU B CA 1
ATOM 3932 C C . LEU B 1 95 ? -10.519 -16.011 31.078 1.00 12.89 95 LEU B C 1
ATOM 3933 O O . LEU B 1 95 ? -10.601 -17.228 30.930 1.00 13.85 95 LEU B O 1
ATOM 3938 N N . SER B 1 96 ? -10.024 -15.188 30.152 1.00 13.20 96 SER B N 1
ATOM 3939 C CA . SER B 1 96 ? -9.297 -15.683 28.984 1.00 14.05 96 SER B CA 1
ATOM 3940 C C . SER B 1 96 ? -8.154 -16.633 29.372 1.00 16.80 96 SER B C 1
ATOM 3941 O O . SER B 1 96 ? -8.013 -17.712 28.768 1.00 16.15 96 SER B O 1
ATOM 3944 N N . GLN B 1 97 ? -7.349 -16.266 30.383 1.00 13.75 97 GLN B N 1
ATOM 3945 C CA . GLN B 1 97 ? -6.283 -17.161 30.862 1.00 14.43 97 GLN B CA 1
ATOM 3946 C C . GLN B 1 97 ? -6.793 -18.470 31.443 1.00 17.80 97 GLN B C 1
ATOM 3947 O O . GLN B 1 97 ? -6.209 -19.554 31.192 1.00 16.62 97 GLN B O 1
ATOM 3953 N N . ILE B 1 98 ? -7.842 -18.383 32.267 1.00 13.80 98 ILE B N 1
ATOM 3954 C CA . ILE B 1 98 ? -8.435 -19.591 32.866 1.00 13.47 98 ILE B CA 1
ATOM 3955 C C . ILE B 1 98 ? -8.871 -20.601 31.774 1.00 14.29 98 ILE B C 1
ATOM 3956 O O . ILE B 1 98 ? -8.722 -21.815 31.940 1.00 15.48 98 ILE B O 1
ATOM 3961 N N . LEU B 1 99 ? -9.428 -20.067 30.695 1.00 12.28 99 LEU B N 1
ATOM 3962 C CA . LEU B 1 99 ? -9.949 -20.844 29.550 1.00 15.10 99 LEU B CA 1
ATOM 3963 C C . LEU B 1 99 ? -8.858 -21.243 28.546 1.00 18.97 99 LEU B C 1
ATOM 3964 O O . LEU B 1 99 ? -9.153 -21.891 27.524 1.00 20.33 99 LEU B O 1
ATOM 3969 N N . GLU B 1 100 ? -7.622 -20.813 28.818 1.00 20.15 100 GLU B N 1
ATOM 3970 C CA . GLU B 1 100 ? -6.480 -21.036 27.932 1.00 20.73 100 GLU B CA 1
ATOM 3971 C C . GLU B 1 100 ? -6.811 -20.586 26.503 1.00 23.44 100 GLU B C 1
ATOM 3972 O O . GLU B 1 100 ? -6.552 -21.293 25.529 1.00 23.38 100 GLU B O 1
ATOM 3978 N N . GLY B 1 101 ? -7.433 -19.417 26.402 1.00 22.08 101 GLY B N 1
ATOM 3979 C CA . GLY B 1 101 ? -7.783 -18.835 25.118 1.00 21.57 101 GLY B CA 1
ATOM 3980 C C . GLY B 1 101 ? -9.064 -19.306 24.439 1.00 22.79 101 GLY B C 1
ATOM 3981 O O . GLY B 1 101 ? -9.381 -18.825 23.355 1.00 20.59 101 GLY B O 1
ATOM 3982 N N . ARG B 1 102 ? -9.813 -20.224 25.054 1.00 20.72 102 ARG B N 1
ATOM 3983 C CA . ARG B 1 102 ? -11.113 -20.651 24.482 1.00 20.77 102 ARG B CA 1
ATOM 3984 C C . ARG B 1 102 ? -12.162 -19.592 24.797 1.00 21.23 102 ARG B C 1
ATOM 3985 O O . ARG B 1 102 ? -13.161 -19.860 25.491 1.00 18.13 102 ARG B O 1
ATOM 3993 N N . TYR B 1 103 ? -11.949 -18.392 24.257 1.00 18.26 103 TYR B N 1
ATOM 3994 C CA . TYR B 1 103 ? -12.669 -17.203 24.694 1.00 16.69 103 TYR B CA 1
ATOM 3995 C C . TYR B 1 103 ? -12.619 -16.200 23.562 1.00 18.58 103 TYR B C 1
ATOM 3996 O O . TYR B 1 103 ? -11.599 -16.094 22.882 1.00 21.88 103 TYR B O 1
ATOM 4005 N N . PHE B 1 104 ? -13.705 -15.469 23.357 1.00 17.28 104 PHE B N 1
ATOM 4006 C CA . PHE B 1 104 ? -13.651 -14.231 22.610 1.00 16.36 104 PHE B CA 1
ATOM 4007 C C . PHE B 1 104 ? -14.636 -13.247 23.196 1.00 17.96 104 PHE B C 1
ATOM 4008 O O . PHE B 1 104 ? -15.462 -13.609 24.035 1.00 18.65 104 PHE B O 1
ATOM 4016 N N . LEU B 1 105 ? -14.544 -11.987 22.788 1.00 17.72 105 LEU B N 1
ATOM 4017 C CA . LEU B 1 105 ? -15.231 -10.918 23.509 1.00 15.46 105 LEU B CA 1
ATOM 4018 C C . LEU B 1 105 ? -16.265 -10.137 22.705 1.00 16.12 105 LEU B C 1
ATOM 4019 O O . LEU B 1 105 ? -15.925 -9.450 21.757 1.00 18.90 105 LEU B O 1
ATOM 4024 N N . GLY B 1 106 ? -17.518 -10.172 23.151 1.00 16.79 106 GLY B N 1
ATOM 4025 C CA . GLY B 1 106 ? -18.558 -9.380 22.538 1.00 14.89 106 GLY B CA 1
ATOM 4026 C C . GLY B 1 106 ? -18.709 -8.087 23.287 1.00 16.91 106 GLY B C 1
ATOM 4027 O O . GLY B 1 106 ? -18.736 -8.094 24.516 1.00 13.06 106 GLY B O 1
ATOM 4028 N N . ILE B 1 107 ? -18.774 -6.970 22.554 1.00 14.69 107 ILE B N 1
ATOM 4029 C CA . ILE B 1 107 ? -18.969 -5.667 23.166 1.00 14.81 107 ILE B CA 1
ATOM 4030 C C . ILE B 1 107 ? -20.193 -4.991 22.599 1.00 15.47 107 ILE B C 1
ATOM 4031 O O . ILE B 1 107 ? -20.548 -5.219 21.448 1.00 20.48 107 ILE B O 1
ATOM 4036 N N . GLY B 1 108 ? -20.846 -4.167 23.406 1.00 15.01 108 GLY B N 1
ATOM 4037 C CA . GLY B 1 108 ? -22.034 -3.493 22.962 1.00 15.68 108 GLY B CA 1
ATOM 4038 C C . GLY B 1 108 ? -22.413 -2.336 23.837 1.00 19.06 108 GLY B C 1
ATOM 4039 O O . GLY B 1 108 ? -21.859 -2.155 24.930 1.00 20.55 108 GLY B O 1
ATOM 4040 N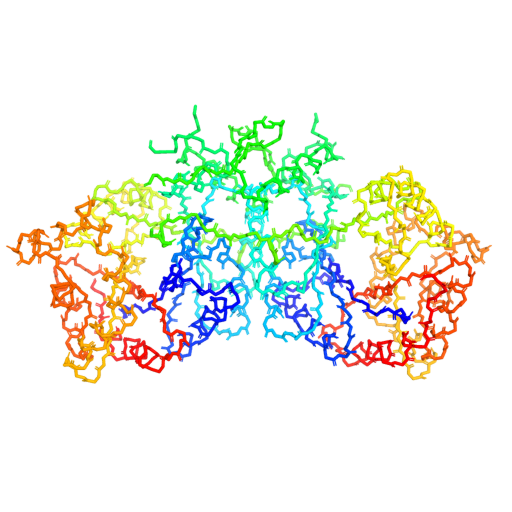 N . ALA B 1 109 ? -23.378 -1.542 23.364 1.00 17.39 109 ALA B N 1
ATOM 4041 C CA . ALA B 1 109 ? -23.816 -0.349 24.078 1.00 18.68 109 ALA B CA 1
ATOM 4042 C C . ALA B 1 109 ? -24.975 -0.601 25.019 1.00 17.40 109 ALA B C 1
ATOM 4043 O O . ALA B 1 109 ? -25.124 0.092 26.039 1.00 16.92 109 ALA B O 1
ATOM 4045 N N . GLY B 1 110 ? -25.841 -1.544 24.651 1.00 20.14 110 GLY B N 1
ATOM 4046 C CA . GLY B 1 110 ? -27.045 -1.821 25.442 1.00 20.60 110 GLY B CA 1
ATOM 4047 C C . GLY B 1 110 ? -28.306 -1.178 24.853 1.00 26.69 110 GLY B C 1
ATOM 4048 O O . GLY B 1 110 ? -28.376 0.033 24.711 1.00 25.55 110 GLY B O 1
ATOM 4049 N N . ALA B 1 111 ? -29.308 -1.995 24.546 1.00 24.34 111 ALA B N 1
ATOM 4050 C CA . ALA B 1 111 ? -30.542 -1.538 23.892 1.00 26.81 111 ALA B CA 1
ATOM 4051 C C . ALA B 1 111 ? -31.708 -1.313 24.836 1.00 24.98 111 ALA B C 1
ATOM 4052 O O . ALA B 1 111 ? -32.814 -1.033 24.377 1.00 23.70 111 ALA B O 1
ATOM 4054 N N . TYR B 1 112 ? -31.497 -1.464 26.145 1.00 19.60 112 TYR B N 1
ATOM 4055 C CA . TYR B 1 112 ? -32.597 -1.376 27.095 1.00 17.86 112 TYR B CA 1
ATOM 4056 C C . TYR B 1 112 ? -32.443 -0.162 28.012 1.00 25.47 112 TYR B C 1
ATOM 4057 O O . TYR B 1 112 ? -31.630 -0.192 28.926 1.00 23.19 112 TYR B O 1
ATOM 4066 N N . PRO B 1 113 ? -33.222 0.920 27.759 1.00 26.47 113 PRO B N 1
ATOM 4067 C CA A PRO B 1 113 ? -33.106 2.160 28.523 0.60 23.59 113 PRO B CA 1
ATOM 4068 C CA B PRO B 1 113 ? -33.126 2.168 28.520 0.40 23.72 113 PRO B CA 1
ATOM 4069 C C . PRO B 1 113 ? -33.288 2.009 30.031 1.00 20.68 113 PRO B C 1
ATOM 4070 O O . PRO B 1 113 ? -32.699 2.764 30.789 1.00 22.43 113 PRO B O 1
ATOM 4077 N N . GLN B 1 114 ? -34.093 1.043 30.470 1.00 21.22 114 GLN B N 1
ATOM 4078 C CA A GLN B 1 114 ? -34.294 0.799 31.896 0.60 21.72 114 GLN B CA 1
ATOM 4079 C CA B GLN B 1 114 ? -34.279 0.842 31.900 0.40 21.52 114 GLN B CA 1
ATOM 4080 C C . GLN B 1 114 ? -32.970 0.403 32.561 1.00 21.02 114 GLN B C 1
ATOM 4081 O O . GLN B 1 114 ? -32.689 0.793 33.687 1.00 20.85 114 GLN B O 1
ATOM 4092 N N . ALA B 1 115 ? -32.174 -0.386 31.843 1.00 22.71 115 ALA B N 1
ATOM 4093 C CA . ALA B 1 115 ? -30.881 -0.843 32.363 1.00 20.07 115 ALA B CA 1
ATOM 4094 C C . ALA B 1 115 ? -29.817 0.248 32.235 1.00 18.80 115 ALA B C 1
ATOM 4095 O O . ALA B 1 115 ? -29.027 0.444 33.168 1.00 18.09 115 ALA B O 1
ATOM 4097 N N . SER B 1 116 ? -29.813 0.994 31.118 1.00 17.34 116 SER B N 1
ATOM 4098 C CA . SER B 1 116 ? -28.917 2.177 30.981 1.00 19.99 116 SER B CA 1
ATOM 4099 C C . SER B 1 116 ? -29.105 3.126 32.171 1.00 22.20 116 SER B C 1
ATOM 4100 O O . SER B 1 116 ? -28.138 3.650 32.745 1.00 20.50 116 SER B O 1
ATOM 4103 N N . TYR B 1 117 ? -30.369 3.332 32.533 1.00 19.39 117 TYR B N 1
ATOM 4104 C CA . TYR B 1 117 ? -30.748 4.203 33.624 1.00 21.01 117 TYR B CA 1
ATOM 4105 C C . TYR B 1 117 ? -30.144 3.751 34.957 1.00 23.48 117 TYR B C 1
ATOM 4106 O O . TYR B 1 117 ? -29.630 4.575 35.723 1.00 18.68 117 TYR B O 1
ATOM 4115 N N . MET B 1 118 ? -30.269 2.452 35.253 1.00 20.83 118 MET B N 1
ATOM 4116 C CA A MET B 1 118 ? -29.660 1.881 36.450 0.40 19.05 118 MET B CA 1
ATOM 4117 C CA B MET B 1 118 ? -29.655 1.868 36.449 0.60 17.52 118 MET B CA 1
ATOM 4118 C C . MET B 1 118 ? -28.185 2.239 36.558 1.00 16.14 118 MET B C 1
ATOM 4119 O O . MET B 1 118 ? -27.684 2.493 37.648 1.00 19.90 118 MET B O 1
ATOM 4128 N N . HIS B 1 119 ? -27.494 2.236 35.426 1.00 17.81 119 HIS B N 1
ATOM 4129 C CA . HIS B 1 119 ? -26.067 2.507 35.404 1.00 19.33 119 HIS B CA 1
ATOM 4130 C C . HIS B 1 119 ? -25.721 3.992 35.186 1.00 19.66 119 HIS B C 1
ATOM 4131 O O . HIS B 1 119 ? -24.593 4.322 34.868 1.00 19.78 119 HIS B O 1
ATOM 4138 N N . GLY B 1 120 ? -26.700 4.865 35.409 1.00 20.90 120 GLY B N 1
ATOM 4139 C CA . GLY B 1 120 ? -26.478 6.317 35.400 1.00 24.10 120 GLY B CA 1
ATOM 4140 C C . GLY B 1 120 ? -26.558 7.014 34.052 1.00 26.62 120 GLY B C 1
ATOM 4141 O O . GLY B 1 120 ? -26.138 8.164 33.937 1.00 25.91 120 GLY B O 1
ATOM 4142 N N . ILE B 1 121 ? -27.085 6.328 33.035 1.00 22.29 121 ILE B N 1
ATOM 4143 C CA . ILE B 1 121 ? -27.258 6.914 31.715 1.00 23.11 121 ILE B CA 1
ATOM 4144 C C . ILE B 1 121 ? -28.738 7.164 31.436 1.00 31.41 121 ILE B C 1
ATOM 4145 O O . ILE B 1 121 ? -29.482 6.231 31.159 1.00 30.61 121 ILE B O 1
ATOM 4150 N N . ARG B 1 122 ? -29.147 8.432 31.511 1.00 35.53 122 ARG B N 1
ATOM 4151 C CA . ARG B 1 122 ? -30.559 8.828 31.338 1.00 36.65 122 ARG B CA 1
ATOM 4152 C C . ARG B 1 122 ? -30.894 9.295 29.920 1.00 38.63 122 ARG B C 1
ATOM 4153 O O . ARG B 1 122 ? -30.021 9.785 29.201 1.00 39.43 122 ARG B O 1
ATOM 4161 N N . ASN B 1 123 ? -32.162 9.136 29.536 1.00 48.51 123 ASN B N 1
ATOM 4162 C CA . ASN B 1 123 ? -32.642 9.386 28.159 1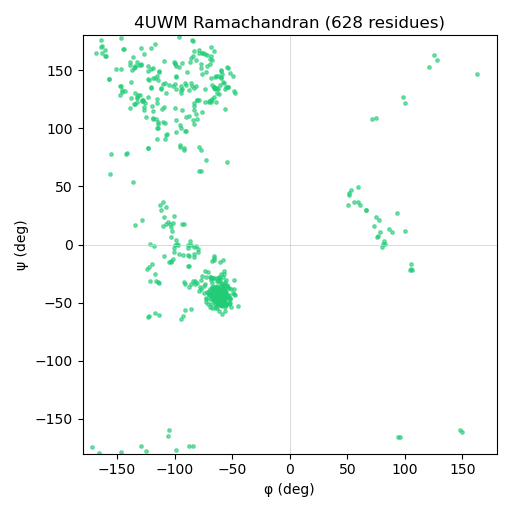.00 59.40 123 ASN B CA 1
ATOM 4163 C C . ASN B 1 123 ? -31.848 8.642 27.082 1.00 69.32 123 ASN B C 1
ATOM 4164 O O . ASN B 1 123 ? -31.454 9.238 26.072 1.00 75.75 123 ASN B O 1
ATOM 4169 N N . ALA B 1 124 ? -31.612 7.349 27.303 1.00 69.35 124 ALA B N 1
ATOM 4170 C CA . ALA B 1 124 ? -30.860 6.524 26.355 1.00 71.73 124 ALA B CA 1
ATOM 4171 C C . ALA B 1 124 ? -31.688 6.229 25.110 1.00 73.09 124 ALA B C 1
ATOM 4172 O O . ALA B 1 124 ? -32.909 6.074 25.193 1.00 67.36 124 ALA B O 1
ATOM 4174 N N . THR B 1 136 ? -27.160 14.704 28.401 1.00 87.06 136 THR B N 1
ATOM 4175 C CA . THR B 1 136 ? -27.178 13.286 28.059 1.00 78.40 136 THR B CA 1
ATOM 4176 C C . THR B 1 136 ? -25.752 12.769 27.882 1.00 70.57 136 THR B C 1
ATOM 4177 O O . THR B 1 136 ? -24.862 13.508 27.449 1.00 72.56 136 THR B O 1
ATOM 4181 N N . LYS B 1 137 ? -25.539 11.506 28.238 1.00 50.07 137 LYS B N 1
ATOM 4182 C CA . LYS B 1 137 ? -24.308 10.808 27.892 1.00 40.04 137 LYS B CA 1
ATOM 4183 C C . LYS B 1 137 ? -24.566 10.068 26.591 1.00 35.22 137 LYS B C 1
ATOM 4184 O O . LYS B 1 137 ? -25.711 9.767 26.259 1.00 37.92 137 LYS B O 1
ATOM 4190 N N . ASN B 1 138 ? -23.516 9.769 25.842 1.00 32.51 138 ASN B N 1
ATOM 4191 C CA . ASN B 1 138 ? -23.704 9.023 24.609 1.00 31.99 138 ASN B CA 1
ATOM 4192 C C . ASN B 1 138 ? -23.176 7.591 24.715 1.00 26.79 138 ASN B C 1
ATOM 4193 O O . ASN B 1 138 ? -21.977 7.392 24.869 1.00 26.06 138 ASN B O 1
ATOM 4198 N N . LEU B 1 139 ? -24.056 6.603 24.558 1.00 24.04 139 LEU B N 1
ATOM 4199 C CA . LEU B 1 139 ? -23.671 5.236 24.822 1.00 23.00 139 LEU B CA 1
ATOM 4200 C C . LEU B 1 139 ? -22.574 4.776 23.889 1.00 25.73 139 LEU B C 1
ATOM 4201 O O . LEU B 1 139 ? -21.643 4.112 24.338 1.00 23.78 139 LEU B O 1
ATOM 4206 N N . ASN B 1 140 ? -22.652 5.153 22.604 1.00 24.95 140 ASN B N 1
ATOM 4207 C CA . ASN B 1 140 ? -21.625 4.749 21.627 1.00 25.65 140 ASN B CA 1
ATOM 4208 C C . ASN B 1 140 ? -20.243 5.338 21.915 1.00 26.11 140 ASN B C 1
ATOM 4209 O O . ASN B 1 140 ? -19.215 4.674 21.686 1.00 24.75 140 ASN B O 1
ATOM 4214 N N . ASP B 1 141 ? -20.220 6.575 22.406 1.00 25.66 141 ASP B N 1
ATOM 4215 C CA . ASP B 1 141 ? -18.962 7.216 22.825 1.00 29.40 141 ASP B CA 1
ATOM 4216 C C . ASP B 1 141 ? -18.374 6.483 24.045 1.00 24.72 141 ASP B C 1
ATOM 4217 O O . ASP B 1 141 ? -17.153 6.275 24.128 1.00 24.12 141 ASP B O 1
ATOM 4222 N N . MET B 1 142 ? -19.256 6.095 24.969 1.00 23.40 142 MET B N 1
ATOM 4223 C CA . MET B 1 142 ? -18.861 5.292 26.147 1.00 23.71 142 MET B CA 1
ATOM 4224 C C . MET B 1 142 ? -18.213 3.986 25.736 1.00 20.92 142 MET B C 1
ATOM 4225 O O . MET B 1 142 ? -17.167 3.623 26.277 1.00 20.56 142 MET B O 1
ATOM 4230 N N . VAL B 1 143 ? -18.805 3.315 24.747 1.00 19.49 143 VAL B N 1
ATOM 4231 C CA . VAL B 1 143 ? -18.219 2.112 24.176 1.00 18.02 143 VAL B CA 1
ATO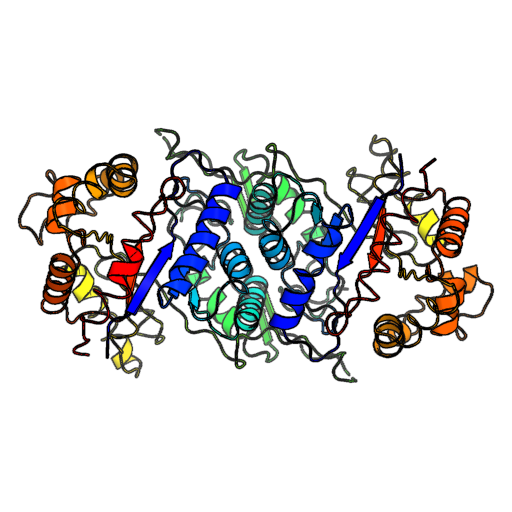M 4232 C C . VAL B 1 143 ? -16.814 2.354 23.641 1.00 21.18 143 VAL B C 1
ATOM 4233 O O . VAL B 1 143 ? -15.891 1.580 23.934 1.00 21.00 143 VAL B O 1
ATOM 4237 N N . ARG B 1 144 ? -16.655 3.411 22.833 1.00 22.39 144 ARG B N 1
ATOM 4238 C CA A ARG B 1 144 ? -15.358 3.723 22.249 0.45 22.12 144 ARG B CA 1
ATOM 4239 C CA B ARG B 1 144 ? -15.367 3.771 22.243 0.55 22.69 144 ARG B CA 1
ATOM 4240 C C . ARG B 1 144 ? -14.300 4.037 23.317 1.00 19.08 144 ARG B C 1
ATOM 4241 O O . ARG B 1 144 ? -13.173 3.555 23.230 1.00 21.75 144 ARG B O 1
ATOM 4256 N N . GLU B 1 145 ? -14.661 4.818 24.319 1.00 17.76 145 GLU B N 1
ATOM 4257 C CA . GLU B 1 145 ? -13.703 5.168 25.371 1.00 21.48 145 GLU B CA 1
ATOM 4258 C C . GLU B 1 145 ? -13.319 3.939 26.220 1.00 20.39 145 GLU B C 1
ATOM 4259 O O . GLU B 1 145 ? -12.137 3.743 26.576 1.00 17.38 145 GLU B O 1
ATOM 4265 N N . SER B 1 146 ? -14.309 3.091 26.507 1.00 21.67 146 SER B N 1
ATOM 4266 C CA . SER B 1 146 ? -14.031 1.882 27.281 1.00 14.00 146 SER B CA 1
ATOM 4267 C C . SER B 1 146 ? -13.083 0.988 26.537 1.00 16.75 146 SER B C 1
ATOM 4268 O O . SER B 1 146 ? -12.081 0.535 27.095 1.00 17.69 146 SER B O 1
ATOM 4271 N N . LEU B 1 147 ? -13.347 0.751 25.254 1.00 17.28 147 LEU B N 1
ATOM 4272 C CA . LEU B 1 147 ? -12.488 -0.143 24.488 1.00 22.89 147 LEU B CA 1
ATOM 4273 C C . LEU B 1 147 ? -11.054 0.415 24.393 1.00 21.31 147 LEU B C 1
ATOM 4274 O O . LEU B 1 147 ? -10.067 -0.333 24.523 1.00 18.96 147 LEU B O 1
ATOM 4279 N N . PHE B 1 148 ? -10.960 1.714 24.130 1.00 20.39 148 PHE B N 1
ATOM 4280 C CA . PHE B 1 148 ? -9.657 2.414 24.099 1.00 20.43 148 PHE B CA 1
ATOM 4281 C C . PHE B 1 148 ? -8.854 2.121 25.376 1.00 20.42 148 PHE B C 1
ATOM 4282 O O . PHE B 1 148 ? -7.711 1.660 25.297 1.00 18.93 148 PHE B O 1
ATOM 4290 N N . ILE B 1 149 ? -9.476 2.364 26.541 1.00 19.81 149 ILE B N 1
ATOM 4291 C CA . ILE B 1 149 ? -8.888 2.008 27.853 1.00 20.73 149 ILE B CA 1
ATOM 4292 C C . ILE B 1 149 ? -8.515 0.539 28.015 1.00 20.23 149 ILE B C 1
ATOM 4293 O O . ILE B 1 149 ? -7.385 0.233 28.415 1.00 20.07 149 ILE B O 1
ATOM 4298 N N . MET B 1 150 ? -9.450 -0.386 27.721 1.00 17.10 150 MET B N 1
ATOM 4299 C CA . MET B 1 150 ? -9.180 -1.810 27.920 1.00 18.49 150 MET B CA 1
ATOM 4300 C C . MET B 1 150 ? -7.996 -2.306 27.094 1.00 17.00 150 MET B C 1
ATOM 4301 O O . MET B 1 150 ? -7.161 -3.054 27.587 1.00 18.47 150 MET B O 1
ATOM 4306 N N . GLU B 1 151 ? -7.930 -1.886 25.830 1.00 16.70 151 GLU B N 1
ATOM 4307 C CA . GLU B 1 151 ? -6.825 -2.276 24.947 1.00 20.12 151 GLU B CA 1
ATOM 4308 C C . GLU B 1 151 ? -5.464 -1.879 25.520 1.00 17.41 151 GLU B C 1
ATOM 4309 O O . GLU B 1 151 ? -4.483 -2.633 25.402 1.00 17.66 151 GLU B O 1
ATOM 4315 N N . LYS B 1 152 ? -5.418 -0.703 26.135 1.00 18.17 152 LYS B N 1
ATOM 4316 C CA . LYS B 1 152 ? -4.176 -0.227 26.787 1.00 23.58 152 LYS B CA 1
ATOM 4317 C C . LYS B 1 152 ? -3.849 -0.945 28.087 1.00 22.89 152 LYS B C 1
ATOM 4318 O O . LYS B 1 152 ? -2.669 -1.199 28.381 1.00 20.53 152 LYS B O 1
ATOM 4324 N N . ILE B 1 153 ? -4.881 -1.333 28.849 1.00 22.82 153 ILE B N 1
ATOM 4325 C CA A ILE B 1 153 ? -4.613 -2.138 30.022 0.50 17.54 153 ILE B CA 1
ATOM 4326 C CA B ILE B 1 153 ? -4.687 -2.166 30.037 0.50 18.12 153 ILE B CA 1
ATOM 4327 C C . ILE B 1 153 ? -4.061 -3.495 29.605 1.00 19.97 153 ILE B C 1
ATOM 4328 O O . ILE B 1 153 ? -3.088 -3.952 30.191 1.00 19.35 153 ILE B O 1
ATOM 4337 N N . TRP B 1 154 ? -4.637 -4.119 28.560 1.00 17.86 154 TRP B N 1
ATOM 4338 C CA . TRP B 1 154 ? -4.124 -5.413 28.103 1.00 19.84 154 TRP B CA 1
ATOM 4339 C C . TRP B 1 154 ? -2.669 -5.372 27.625 1.00 21.66 154 TRP B C 1
ATOM 4340 O O . TRP B 1 154 ? -1.968 -6.386 27.713 1.00 24.08 154 TRP B O 1
ATOM 4351 N N . LYS B 1 155 ? -2.232 -4.216 27.120 1.00 24.08 155 LYS B N 1
ATOM 4352 C CA . LYS B 1 155 ? -0.835 -4.037 26.681 1.00 24.99 155 LYS B CA 1
ATOM 4353 C C . LYS B 1 155 ? 0.163 -3.926 27.843 1.00 23.27 155 LYS B C 1
ATOM 4354 O O . LYS B 1 155 ? 1.351 -4.196 27.660 1.00 24.29 155 LYS B O 1
ATOM 4360 N N . ARG B 1 156 ? -0.315 -3.532 29.024 1.00 20.77 156 ARG B N 1
ATOM 4361 C CA . ARG B 1 156 ? 0.522 -3.475 30.240 1.00 21.36 156 ARG B CA 1
ATOM 4362 C C . ARG B 1 156 ? 1.744 -2.526 30.073 1.00 24.09 156 ARG B C 1
ATOM 4363 O O . ARG B 1 156 ? 2.838 -2.823 30.551 1.00 24.99 156 ARG B O 1
ATOM 4371 N N . GLU B 1 157 ? 1.539 -1.432 29.352 1.00 26.28 157 GLU B N 1
ATOM 4372 C CA A GLU B 1 157 ? 2.510 -0.337 29.262 0.50 27.09 157 GLU B CA 1
ATOM 4373 C CA B GLU B 1 157 ? 2.519 -0.355 29.300 0.50 27.51 157 GLU B CA 1
ATOM 4374 C C . GLU B 1 157 ? 1.926 0.843 30.043 1.00 26.05 157 GLU B C 1
ATOM 4375 O O . GLU B 1 157 ? 0.750 1.158 29.876 1.00 26.58 157 GLU B O 1
ATOM 4386 N N . PRO B 1 158 ? 2.744 1.503 30.898 1.00 28.94 158 PRO B N 1
ATOM 4387 C CA . PRO B 1 158 ? 2.184 2.550 31.751 1.00 23.14 158 PRO B CA 1
ATOM 4388 C C . PRO B 1 158 ? 1.556 3.691 30.965 1.00 23.99 158 PRO B C 1
ATOM 4389 O O . PRO B 1 158 ? 2.038 4.058 29.893 1.00 27.77 158 PRO B O 1
ATOM 4393 N N . PHE B 1 159 ? 0.462 4.216 31.499 1.00 20.56 159 PHE B N 1
ATOM 4394 C CA . PHE B 1 159 ? -0.267 5.342 30.924 1.00 20.72 159 PHE B CA 1
ATOM 4395 C C . PHE B 1 159 ? -1.232 5.777 32.004 1.00 20.87 159 PHE B C 1
ATOM 4396 O O . PHE B 1 159 ? -1.454 5.037 32.955 1.00 21.70 159 PHE B O 1
ATOM 4404 N N . PHE B 1 160 ? -1.806 6.969 31.866 1.00 20.23 160 PHE B N 1
ATOM 4405 C CA . PHE B 1 160 ? -2.986 7.357 32.631 1.00 19.75 160 PHE B CA 1
ATOM 4406 C C . PHE B 1 160 ? -3.923 8.047 31.660 1.00 22.45 160 PHE B C 1
ATOM 4407 O O . PHE B 1 160 ? -3.477 8.614 30.657 1.00 24.24 160 PHE B O 1
ATOM 4415 N N . HIS B 1 161 ? -5.221 7.949 31.914 1.00 22.00 161 HIS B N 1
ATOM 4416 C CA . HIS B 1 161 ? -6.208 8.536 31.010 1.00 25.86 161 HIS B CA 1
ATOM 4417 C C . HIS B 1 161 ? -7.286 9.187 31.838 1.00 27.92 161 HIS B C 1
ATOM 4418 O O . HIS B 1 161 ? -7.973 8.527 32.626 1.00 24.59 161 HIS B O 1
ATOM 4425 N N . GLU B 1 162 ? -7.405 10.500 31.681 1.00 22.82 162 GLU B N 1
ATOM 4426 C CA . GLU B 1 162 ? -8.472 11.264 32.315 1.00 27.75 162 GLU B CA 1
ATOM 4427 C C . GLU B 1 162 ? -9.527 11.440 31.250 1.00 29.44 162 GLU B C 1
ATOM 4428 O O . GLU B 1 162 ? -9.410 12.323 30.411 1.00 26.55 162 GLU B O 1
ATOM 4434 N N . GLY B 1 163 ? -10.547 10.584 31.260 1.00 24.49 163 GLY B N 1
ATOM 4435 C CA . GLY B 1 163 ? -11.500 10.546 30.163 1.00 24.33 163 GLY B CA 1
ATOM 4436 C C . GLY B 1 163 ? -12.756 11.351 30.421 1.00 23.30 163 GLY B C 1
ATOM 4437 O O . GLY B 1 163 ? -12.926 11.949 31.492 1.00 21.06 163 GLY B O 1
ATOM 4438 N N . LYS B 1 164 ? -13.633 11.366 29.418 1.00 24.74 164 LYS B N 1
ATOM 4439 C CA A LYS B 1 164 ? -14.961 11.957 29.520 0.55 26.68 164 LYS B CA 1
ATOM 4440 C CA B LYS B 1 164 ? -14.946 11.987 29.574 0.45 27.50 164 LYS B CA 1
ATOM 4441 C C . LYS B 1 164 ? -15.840 11.150 30.490 1.00 28.41 164 LYS B C 1
ATOM 4442 O O . LYS B 1 164 ? -16.665 11.701 31.239 1.00 25.10 164 LYS B O 1
ATOM 4453 N N . TYR B 1 165 ? -15.664 9.824 30.466 1.00 23.31 165 TYR B N 1
ATOM 4454 C CA . TYR B 1 165 ? -16.533 8.952 31.255 1.00 21.87 165 TYR B CA 1
ATOM 4455 C C . TYR B 1 165 ? -15.836 8.227 32.387 1.00 19.78 165 TYR B C 1
ATOM 4456 O O . TYR B 1 165 ? -16.442 8.013 33.420 1.00 20.09 165 TYR B O 1
ATOM 4465 N N . TRP B 1 166 ? -14.568 7.872 32.199 1.00 19.03 166 TRP B N 1
ATOM 4466 C CA . TRP B 1 166 ? -13.807 7.215 33.261 1.00 22.41 166 TRP B CA 1
ATOM 4467 C C . TRP B 1 166 ? -12.385 7.748 33.358 1.00 18.99 166 TRP B C 1
ATOM 4468 O O . TRP B 1 166 ? -11.831 8.244 32.366 1.00 18.82 166 TRP B O 1
ATOM 4479 N N . ASP B 1 167 ? -11.798 7.583 34.550 1.00 19.46 167 ASP B N 1
ATOM 4480 C CA . ASP B 1 167 ? -10.349 7.689 34.751 1.00 19.85 167 ASP B CA 1
ATOM 4481 C C . ASP B 1 167 ? -9.743 6.296 34.933 1.00 20.12 167 ASP B C 1
ATOM 4482 O O . ASP B 1 167 ? -10.316 5.465 35.634 1.00 18.86 167 ASP B O 1
ATOM 4487 N N . ALA B 1 168 ? -8.599 6.044 34.301 1.00 15.74 168 ALA B N 1
ATOM 4488 C CA . ALA B 1 168 ? -7.968 4.713 34.366 1.00 18.49 168 ALA B CA 1
ATOM 4489 C C . ALA B 1 168 ? -6.524 4.824 33.993 1.00 21.11 168 ALA B C 1
ATOM 4490 O O . ALA B 1 168 ? -6.126 5.788 33.340 1.00 23.72 168 ALA B O 1
ATOM 4492 N N . GLY B 1 169 ? -5.742 3.811 34.346 1.00 20.13 169 GLY B N 1
ATOM 4493 C CA . GLY B 1 169 ? -4.356 3.781 33.958 1.00 19.79 169 GLY B CA 1
ATOM 4494 C C . GLY B 1 169 ? -3.740 2.421 34.150 1.00 24.16 169 GLY B C 1
ATOM 4495 O O . GLY B 1 169 ? -4.401 1.459 34.546 1.00 19.39 169 GLY B O 1
ATOM 4496 N N . TYR B 1 170 ? -2.468 2.342 33.827 1.00 18.96 170 TYR B N 1
ATOM 4497 C CA . TYR B 1 170 ? -1.675 1.186 34.156 1.00 19.97 170 TYR B CA 1
ATOM 4498 C C . TYR B 1 170 ? -0.411 1.743 34.836 1.00 25.57 170 TYR B C 1
ATOM 4499 O O . TYR B 1 170 ? 0.210 2.668 34.300 1.00 24.50 170 TYR B O 1
ATOM 4508 N N . PRO B 1 171 ? -0.052 1.220 36.026 1.00 21.77 171 PRO B N 1
ATOM 4509 C CA . PRO B 1 171 ? 1.017 1.856 36.802 1.00 24.33 171 PRO B CA 1
ATOM 4510 C C . PRO B 1 171 ? 2.414 1.422 36.381 1.00 29.07 171 PRO B C 1
ATOM 4511 O O . PRO B 1 171 ? 2.589 0.381 35.708 1.00 22.34 171 PRO B O 1
ATOM 4515 N N . GLU B 1 172 ? 3.401 2.226 36.791 1.00 29.17 172 GLU B N 1
ATOM 4516 C CA A GLU B 1 172 ? 4.805 1.844 36.648 0.50 27.61 172 GLU B CA 1
ATOM 4517 C CA B GLU B 1 172 ? 4.812 1.872 36.663 0.50 29.13 172 GLU B CA 1
ATOM 4518 C C . GLU B 1 172 ? 5.140 0.841 37.743 1.00 25.39 172 GLU B C 1
ATOM 4519 O O . GLU B 1 172 ? 4.521 0.845 38.809 1.00 24.72 172 GLU B O 1
ATOM 4530 N N . GLU B 1 173 ? 6.099 -0.040 37.476 1.00 24.92 173 GLU B N 1
ATOM 4531 C CA . GLU B 1 173 ? 6.583 -0.969 38.501 1.00 26.69 173 GLU B CA 1
ATOM 4532 C C . GLU B 1 173 ? 7.219 -0.133 39.599 1.00 36.03 173 GLU B C 1
ATOM 4533 O O . GLU B 1 173 ? 7.791 0.912 39.316 1.00 37.61 173 GLU B O 1
ATOM 4539 N N . LEU B 1 174 ? 7.083 -0.569 40.848 1.00 40.62 174 LEU B N 1
ATOM 4540 C CA . LEU B 1 174 ? 7.718 0.105 41.976 1.00 42.34 174 LEU B CA 1
ATOM 4541 C C . LEU B 1 174 ? 9.206 -0.267 41.990 1.00 50.96 174 LEU B C 1
ATOM 4542 O O . LEU B 1 174 ? 9.588 -1.306 41.452 1.00 58.98 174 LEU B O 1
ATOM 4547 N N . GLU B 1 175 ? 10.036 0.586 42.589 1.00 71.28 175 GLU B N 1
ATOM 4548 C CA . GLU B 1 175 ? 11.501 0.447 42.524 1.00 81.63 175 GLU B CA 1
ATOM 4549 C C . GLU B 1 175 ? 12.045 -0.915 42.986 1.00 87.18 175 GLU B C 1
ATOM 4550 O O . GLU B 1 175 ? 11.975 -1.272 44.164 1.00 90.55 175 GLU B O 1
ATOM 4556 N N . ASP B 1 180 ? 13.294 -9.374 42.029 1.00 90.14 180 ASP B N 1
ATOM 4557 C CA . ASP B 1 180 ? 12.396 -10.315 42.689 1.00 86.42 180 ASP B CA 1
ATOM 4558 C C . ASP B 1 180 ? 11.057 -10.373 41.954 1.00 76.90 180 ASP B C 1
ATOM 4559 O O . ASP B 1 180 ? 10.269 -9.420 42.008 1.00 71.32 180 ASP B O 1
ATOM 4564 N N . GLU B 1 181 ? 10.822 -11.498 41.276 1.00 63.36 181 GLU B N 1
ATOM 4565 C CA A GLU B 1 181 ? 9.609 -11.715 40.484 0.60 65.38 181 GLU B CA 1
ATOM 4566 C CA B GLU B 1 181 ? 9.611 -11.697 40.479 0.40 63.86 181 GLU B CA 1
ATOM 4567 C C . GLU B 1 181 ? 8.328 -11.463 41.284 1.00 60.16 181 GLU B C 1
ATOM 4568 O O . GLU B 1 181 ? 7.390 -10.838 40.786 1.00 56.15 181 GLU B O 1
ATOM 4579 N N . GLN B 1 182 ? 8.308 -11.946 42.529 1.00 51.14 182 GLN B N 1
ATOM 4580 C CA . GLN B 1 182 ? 7.122 -11.882 43.403 1.00 43.32 182 GLN B CA 1
ATOM 4581 C C . GLN B 1 182 ? 6.603 -10.484 43.731 1.00 38.23 182 GLN B C 1
ATOM 4582 O O . GLN B 1 182 ? 5.484 -10.348 44.234 1.00 37.18 182 GLN B O 1
ATOM 4588 N N . HIS B 1 183 ? 7.404 -9.451 43.469 1.00 37.46 183 HIS B N 1
ATOM 4589 C CA . HIS B 1 183 ? 7.013 -8.075 43.838 1.00 41.73 183 HIS B CA 1
ATOM 4590 C C . HIS B 1 183 ? 6.567 -7.187 42.678 1.00 38.12 183 HIS B C 1
ATOM 4591 O O . HIS B 1 183 ? 5.949 -6.142 42.904 1.00 40.20 183 HIS B O 1
ATOM 4598 N N . LYS B 1 184 ? 6.862 -7.600 41.448 1.00 32.86 184 LYS B N 1
ATOM 4599 C CA A LYS B 1 184 ? 6.400 -6.831 40.300 0.60 35.02 184 LYS B CA 1
ATOM 4600 C CA B LYS B 1 184 ? 6.421 -6.884 40.257 0.40 33.49 184 LYS B CA 1
ATOM 4601 C C . LYS B 1 184 ? 4.904 -7.033 40.037 1.00 29.46 184 LYS B C 1
ATOM 4602 O O . LYS B 1 184 ? 4.249 -7.806 40.723 1.00 24.67 184 LYS B O 1
ATOM 4613 N N . LEU B 1 185 ? 4.360 -6.317 39.061 1.00 28.01 185 LEU B N 1
ATOM 4614 C CA . LEU B 1 185 ? 2.902 -6.288 38.837 1.00 24.48 185 LEU B CA 1
ATOM 4615 C C . LEU B 1 185 ? 2.347 -7.612 38.338 1.00 22.22 185 LEU B C 1
ATOM 4616 O O . LEU B 1 185 ? 2.996 -8.278 37.543 1.00 20.82 185 LEU B O 1
ATOM 4621 N N . ALA B 1 186 ? 1.142 -7.978 38.788 1.00 18.85 186 ALA B N 1
ATOM 4622 C CA . ALA B 1 186 ? 0.415 -9.116 38.212 1.00 18.21 186 ALA B CA 1
ATOM 4623 C C . ALA B 1 186 ? 0.252 -9.001 36.691 1.00 18.52 186 ALA B C 1
ATOM 4624 O O . ALA B 1 186 ? 0.230 -7.909 36.140 1.00 18.39 186 ALA B O 1
ATOM 4626 N N . ASP B 1 187 ? 0.131 -10.141 36.025 1.00 17.27 187 ASP B N 1
ATOM 4627 C CA . ASP B 1 187 ? -0.131 -10.153 34.596 1.00 18.67 187 ASP B CA 1
ATOM 4628 C C . ASP B 1 187 ? -1.520 -10.772 34.353 1.00 16.25 187 ASP B C 1
ATOM 4629 O O . ASP B 1 187 ? -1.675 -11.985 34.392 1.00 17.92 187 ASP B O 1
ATOM 4634 N N . PHE B 1 188 ? -2.507 -9.921 34.124 1.00 15.53 188 PHE B N 1
ATOM 4635 C CA . PHE B 1 188 ? -3.864 -10.357 33.801 1.00 20.13 188 PHE B CA 1
ATOM 4636 C C . PHE B 1 188 ? -4.240 -10.005 32.360 1.00 18.33 188 PHE B C 1
ATOM 4637 O O . PHE B 1 188 ? -5.412 -9.762 32.076 1.00 16.69 188 PHE B O 1
ATOM 4645 N N . SER B 1 189 ? -3.239 -9.959 31.461 1.00 19.95 189 SER B N 1
ATOM 4646 C CA . SER B 1 189 ? -3.486 -9.762 30.023 1.00 20.23 189 SER B CA 1
ATOM 4647 C C . SER B 1 189 ? -4.171 -11.035 29.490 1.00 17.38 189 SER B C 1
ATOM 4648 O O . SER B 1 189 ? -4.017 -12.125 30.059 1.00 19.25 189 SER B O 1
ATOM 4651 N N . PRO B 1 190 ? -4.931 -10.922 28.395 1.00 18.63 190 PRO B N 1
ATOM 4652 C CA . PRO B 1 190 ? -5.606 -12.124 27.894 1.00 17.81 190 PRO B CA 1
ATOM 4653 C C . PRO B 1 190 ? -4.633 -13.165 27.330 1.00 22.60 190 PRO B C 1
ATOM 4654 O O . PRO B 1 190 ? -3.446 -12.866 27.184 1.00 22.84 190 PRO B O 1
ATOM 4658 N N . TRP B 1 191 ? -5.121 -14.374 27.037 1.00 19.39 191 TRP B N 1
ATOM 4659 C CA . TRP B 1 191 ? -4.255 -15.492 26.618 1.00 23.53 191 TRP B CA 1
ATOM 4660 C C . TRP B 1 191 ? -3.273 -15.098 25.508 1.00 20.50 191 TRP B C 1
ATOM 4661 O O . TRP B 1 191 ? -3.675 -14.484 24.528 1.00 23.57 191 TRP B O 1
ATOM 4672 N N . GLY B 1 192 ? -2.006 -15.459 25.680 1.00 27.50 192 GLY B N 1
ATOM 4673 C CA . GLY B 1 192 ? -0.942 -15.098 24.715 1.00 29.02 192 GLY B CA 1
ATOM 4674 C C . GLY B 1 192 ? -0.463 -13.655 24.809 1.00 33.27 192 GLY B C 1
ATOM 4675 O O . GLY B 1 192 ? 0.310 -13.194 23.969 1.00 29.20 192 GLY B O 1
ATOM 4676 N N . GLY B 1 193 ? -0.927 -12.932 25.827 1.00 28.93 193 GLY B N 1
ATOM 4677 C CA . GLY B 1 193 ? -0.530 -11.540 26.042 1.00 30.66 193 GLY B CA 1
ATOM 4678 C C . GLY B 1 193 ? -1.092 -10.487 25.106 1.00 31.69 193 GLY B C 1
ATOM 4679 O O . GLY B 1 193 ? -0.577 -9.368 25.057 1.00 36.99 193 GLY B O 1
ATOM 4680 N N . LYS B 1 194 ? -2.140 -10.818 24.361 1.00 30.69 194 LYS B N 1
ATOM 4681 C CA A LYS B 1 194 ? -2.756 -9.874 23.426 0.60 34.15 194 LYS B CA 1
ATOM 4682 C CA B LYS B 1 194 ? -2.753 -9.829 23.478 0.40 32.99 194 LYS B CA 1
ATOM 4683 C C . LYS B 1 194 ? -4.275 -9.799 23.605 1.00 31.91 194 LYS B C 1
ATOM 4684 O O . LYS B 1 194 ? -4.867 -10.698 24.199 1.00 24.74 194 LYS B O 1
ATOM 4695 N N . ALA B 1 195 ? -4.891 -8.740 23.076 1.00 24.86 195 ALA B N 1
ATOM 4696 C CA . ALA B 1 195 ? -6.348 -8.580 23.091 1.00 25.62 195 ALA B CA 1
ATOM 4697 C C . ALA B 1 195 ? -7.064 -9.840 22.597 1.00 24.66 195 ALA B C 1
ATOM 4698 O O . ALA B 1 195 ? -6.547 -10.537 21.740 1.00 22.85 195 ALA B O 1
ATOM 4700 N N . PRO B 1 196 ? -8.247 -10.159 23.182 1.00 24.62 196 PRO B N 1
ATOM 4701 C CA . PRO B 1 196 ? -9.029 -11.245 22.622 1.00 22.21 196 PRO B CA 1
ATOM 4702 C C . PRO B 1 196 ? -9.571 -10.819 21.260 1.00 22.85 196 PRO B C 1
ATOM 4703 O O . PRO B 1 196 ? -9.696 -9.612 21.007 1.00 20.59 196 PRO B O 1
ATOM 4707 N N . GLU B 1 197 ? -9.945 -11.791 20.425 1.00 20.14 197 GLU B N 1
ATOM 4708 C CA . GLU B 1 197 ? -10.794 -11.466 19.276 1.00 20.87 197 GLU B CA 1
ATOM 4709 C C . GLU B 1 197 ? -12.057 -10.782 19.780 1.00 23.13 197 GLU B C 1
ATOM 4710 O O . GLU B 1 197 ? -12.686 -11.236 20.755 1.00 21.83 197 GLU B O 1
ATOM 4716 N N . ILE B 1 198 ? -12.432 -9.688 19.132 1.00 17.58 198 ILE B N 1
ATOM 4717 C CA . ILE B 1 198 ? -13.590 -8.914 19.537 1.00 18.19 198 ILE B CA 1
ATOM 4718 C C . ILE B 1 198 ? -14.744 -9.078 18.535 1.00 26.56 198 ILE B C 1
ATOM 4719 O O . ILE B 1 198 ? -14.523 -9.112 17.319 1.00 24.59 198 ILE B O 1
ATOM 4724 N N . ALA B 1 199 ? -15.966 -9.204 19.060 1.00 21.59 199 ALA B N 1
ATOM 4725 C CA . ALA B 1 199 ? -17.177 -9.331 18.248 1.00 23.01 199 ALA B CA 1
ATOM 4726 C C . ALA B 1 199 ? -18.215 -8.252 18.553 1.00 21.75 199 ALA B C 1
ATOM 4727 O O . ALA B 1 199 ? -18.271 -7.725 19.660 1.00 19.26 199 ALA B O 1
ATOM 4729 N N . VAL B 1 200 ? -19.050 -7.938 17.563 1.00 22.84 200 VAL B N 1
ATOM 4730 C CA A VAL B 1 200 ? -20.188 -7.026 17.764 0.55 23.66 200 VAL B CA 1
ATOM 4731 C CA B VAL B 1 200 ? -20.157 -6.992 17.720 0.45 24.44 200 VAL B CA 1
ATOM 4732 C C . VAL B 1 200 ? -21.409 -7.587 17.045 1.00 26.97 200 VAL B C 1
ATOM 4733 O O . VAL B 1 200 ? -21.273 -8.250 16.008 1.00 29.88 200 VAL B O 1
ATOM 4740 N N . THR B 1 201 ? -22.595 -7.345 17.625 1.00 24.90 201 THR B N 1
ATOM 4741 C CA A THR B 1 201 ? -23.857 -7.782 17.021 0.50 27.51 201 THR B CA 1
ATOM 4742 C CA B THR B 1 201 ? -23.874 -7.787 17.053 0.50 27.97 201 THR B CA 1
ATOM 4743 C C . THR B 1 201 ? -24.545 -6.642 16.291 1.00 29.67 201 THR B C 1
ATOM 4744 O O . THR B 1 201 ? -24.570 -5.514 16.767 1.00 26.97 201 THR B O 1
ATOM 4751 N N . GLY B 1 202 ? -25.096 -6.952 15.117 1.00 38.00 202 GLY B N 1
ATOM 4752 C CA . GLY B 1 202 ? -25.888 -5.969 14.358 1.00 38.92 202 GLY B CA 1
ATOM 4753 C C . GLY B 1 202 ? -27.340 -6.395 14.249 1.00 42.85 202 GLY B C 1
ATOM 4754 O O . GLY B 1 202 ? -27.623 -7.594 14.096 1.00 39.11 202 GLY B O 1
ATOM 4755 N N . PHE B 1 203 ? -28.255 -5.424 14.347 1.00 53.33 203 PHE B N 1
ATOM 4756 C CA A PHE B 1 203 ? -29.669 -5.733 14.129 0.60 59.88 203 PHE B CA 1
ATOM 4757 C CA B PHE B 1 203 ? -29.703 -5.644 14.234 0.40 55.82 203 PHE B CA 1
ATOM 4758 C C . PHE B 1 203 ? -30.338 -4.957 13.006 1.00 58.83 203 PHE B C 1
ATOM 4759 O O . PHE B 1 203 ? -31.031 -5.576 12.197 1.00 56.78 203 PHE B O 1
ATOM 4774 N N . SER B 1 204 ? -30.123 -3.645 12.911 1.00 61.29 204 SER B N 1
ATOM 4775 C CA . SER B 1 204 ? -30.759 -2.848 11.860 1.00 55.66 204 SER B CA 1
ATOM 4776 C C . SER B 1 204 ? -30.221 -3.190 10.464 1.00 50.63 204 SER B C 1
ATOM 4777 O O . SER B 1 204 ? -29.153 -3.818 10.323 1.00 41.70 204 SER B O 1
ATOM 4780 N N . TYR B 1 205 ? -30.984 -2.796 9.443 1.00 50.60 205 TYR B N 1
ATOM 4781 C CA . TYR B 1 205 ? -30.669 -3.094 8.041 1.00 44.92 205 TYR B CA 1
ATOM 4782 C C . TYR B 1 205 ? -29.334 -2.465 7.641 1.00 39.57 205 TYR B C 1
ATOM 4783 O O . TYR B 1 205 ? -28.428 -3.173 7.192 1.00 43.68 205 TYR B O 1
ATOM 4792 N N . ASN B 1 206 ? -29.232 -1.143 7.803 1.00 41.78 206 ASN B N 1
ATOM 4793 C CA A ASN B 1 206 ? -27.985 -0.412 7.585 0.70 48.02 206 ASN B CA 1
ATOM 4794 C CA B ASN B 1 206 ? -27.985 -0.421 7.570 0.30 48.04 206 ASN B CA 1
ATOM 4795 C C . ASN B 1 206 ? -27.241 -0.271 8.898 1.00 49.65 206 ASN B C 1
ATOM 4796 O O . ASN B 1 206 ? -27.303 0.771 9.548 1.00 52.23 206 ASN B O 1
ATOM 4805 N N . SER B 1 207 ? -26.545 -1.334 9.284 1.00 56.57 207 SER B N 1
ATOM 4806 C CA . SER B 1 207 ? -25.932 -1.458 10.609 1.00 48.41 207 SER B CA 1
ATOM 4807 C C . SER B 1 207 ? -24.645 -0.651 10.813 1.00 38.30 207 SER B C 1
ATOM 4808 O O . SER B 1 207 ? -23.628 -0.943 10.177 1.00 39.50 207 SER B O 1
ATOM 4811 N N . PRO B 1 208 ? -24.688 0.359 11.708 1.00 39.72 208 PRO B N 1
ATOM 4812 C CA . PRO B 1 208 ? -23.462 1.015 12.168 1.00 40.57 208 PRO B CA 1
ATOM 4813 C C . PRO B 1 208 ? -22.477 0.012 12.803 1.00 36.23 208 PRO B C 1
ATOM 4814 O O . PRO B 1 208 ? -21.258 0.158 12.655 1.00 37.52 208 PRO B O 1
ATOM 4818 N N . SER B 1 209 ? -23.004 -1.006 13.481 1.00 33.64 209 SER B N 1
ATOM 4819 C CA . SER B 1 209 ? -22.149 -2.000 14.141 1.00 34.84 209 SER B CA 1
ATOM 4820 C C . SER B 1 209 ? -21.398 -2.839 13.120 1.00 28.97 209 SER B C 1
ATOM 4821 O O . SER B 1 209 ? -20.230 -3.174 13.323 1.00 27.57 209 SER B O 1
ATOM 4824 N N . MET B 1 210 ? -22.054 -3.153 11.998 1.00 30.84 210 MET B N 1
ATOM 4825 C CA . MET B 1 210 ? -21.385 -3.921 10.935 1.00 30.34 210 MET B CA 1
ATOM 4826 C C . MET B 1 210 ? -20.254 -3.123 10.315 1.00 27.07 210 MET B C 1
ATOM 4827 O O . MET B 1 210 ? -19.195 -3.696 9.999 1.00 29.96 210 MET B O 1
ATOM 4832 N N . ARG B 1 211 ? -20.487 -1.812 10.171 1.00 31.79 211 ARG B N 1
ATOM 4833 C CA A ARG B 1 211 ? -19.496 -0.866 9.638 0.60 33.28 211 ARG B CA 1
ATOM 4834 C CA B ARG B 1 211 ? -19.483 -0.880 9.636 0.40 32.31 211 ARG B CA 1
ATOM 4835 C C . ARG B 1 211 ? -18.277 -0.791 10.563 1.00 30.55 211 ARG B C 1
ATOM 4836 O O . ARG B 1 211 ? -17.133 -0.917 10.112 1.00 29.59 211 ARG B O 1
ATOM 4851 N N . LEU B 1 212 ? -18.541 -0.589 11.857 1.00 34.27 212 LEU B N 1
ATOM 4852 C CA . LEU B 1 212 ? -17.482 -0.550 12.875 1.00 29.78 212 LEU B CA 1
ATOM 4853 C C . LEU B 1 212 ? -16.663 -1.838 12.883 1.00 28.01 212 LEU B C 1
ATOM 4854 O O . LEU B 1 212 ? -15.426 -1.804 12.942 1.00 32.41 212 LEU B O 1
ATOM 4859 N N . ALA B 1 213 ? -17.353 -2.973 12.814 1.00 27.30 213 ALA B N 1
ATOM 4860 C CA . ALA B 1 213 ? -16.693 -4.270 12.835 1.00 27.72 213 ALA B CA 1
ATOM 4861 C C . ALA B 1 213 ? -15.730 -4.473 11.659 1.00 30.72 213 ALA B C 1
ATOM 4862 O O . ALA B 1 213 ? -14.589 -4.937 11.844 1.00 29.93 213 ALA B O 1
ATOM 4864 N N . GLY B 1 214 ? -16.184 -4.151 10.447 1.00 32.37 214 GLY B N 1
ATOM 4865 C CA . GLY B 1 214 ? -15.315 -4.236 9.269 1.00 27.16 214 GLY B CA 1
ATOM 4866 C C . GLY B 1 214 ? -14.111 -3.326 9.421 1.00 27.51 214 GLY B C 1
ATOM 4867 O O . GLY B 1 214 ? -12.985 -3.756 9.215 1.00 33.22 214 GLY B O 1
ATOM 4868 N N . GLU B 1 215 ? -14.370 -2.077 9.802 1.00 28.02 215 GLU B N 1
ATOM 4869 C CA A GLU B 1 215 ? -13.316 -1.075 10.038 0.60 31.05 215 GLU B CA 1
ATOM 4870 C CA B GLU B 1 215 ? -13.328 -1.072 10.029 0.40 31.10 215 GLU B CA 1
ATOM 4871 C C . GLU B 1 215 ? -12.212 -1.574 10.957 1.00 33.38 215 GLU B C 1
ATOM 4872 O O . GLU B 1 215 ? -11.024 -1.370 10.681 1.00 32.39 215 GLU B O 1
ATOM 4883 N N . ARG B 1 216 ? -12.612 -2.241 12.044 1.00 32.66 216 ARG B N 1
ATOM 4884 C CA A ARG B 1 216 ? -11.682 -2.702 13.071 0.70 29.39 216 ARG B CA 1
ATOM 4885 C CA B ARG B 1 216 ? -11.682 -2.698 13.075 0.30 30.93 216 ARG B CA 1
ATOM 4886 C C . ARG B 1 216 ? -11.308 -4.170 12.923 1.00 30.57 216 ARG B C 1
ATOM 4887 O O . ARG B 1 216 ? -10.522 -4.702 13.706 1.00 33.20 216 ARG B O 1
ATOM 4902 N N . ASN B 1 217 ? -11.864 -4.836 11.916 1.00 30.31 217 ASN B N 1
ATOM 4903 C CA . ASN B 1 217 ? -11.577 -6.263 11.716 1.00 30.11 217 ASN B CA 1
ATOM 4904 C C . ASN B 1 217 ? -12.124 -7.149 12.876 1.00 26.30 217 ASN B C 1
ATOM 4905 O O . ASN B 1 217 ? -11.572 -8.205 13.191 1.00 26.55 217 ASN B O 1
ATOM 4910 N N . PHE B 1 218 ? -13.214 -6.685 13.480 1.00 22.77 218 PHE B N 1
ATOM 4911 C CA . PHE B 1 218 ? -13.973 -7.446 14.491 1.00 25.73 218 PHE B CA 1
ATOM 4912 C C . PHE B 1 218 ? -14.783 -8.587 13.859 1.00 31.73 218 PHE B C 1
ATOM 4913 O O . PHE B 1 218 ? -15.000 -8.601 12.640 1.00 27.53 218 PHE B O 1
ATOM 4921 N N . LYS B 1 219 ? -15.235 -9.530 14.695 1.00 24.56 219 LYS B N 1
ATOM 4922 C CA . LYS B 1 219 ? -16.075 -10.643 14.258 1.00 22.16 219 LYS B CA 1
ATOM 4923 C C . LYS B 1 219 ? -17.506 -10.120 14.142 1.00 23.45 219 LYS B C 1
ATOM 4924 O O . LYS B 1 219 ? -18.030 -9.553 15.107 1.00 26.55 219 LYS B O 1
ATOM 4930 N N . PRO B 1 220 ? -18.145 -10.277 12.951 1.00 24.53 220 PRO B N 1
ATOM 4931 C CA . PRO B 1 220 ? -19.532 -9.814 12.796 1.00 24.11 220 PRO B CA 1
ATOM 4932 C C . PRO B 1 220 ? -20.543 -10.875 13.286 1.00 21.67 220 PRO B C 1
ATOM 4933 O O . PRO B 1 220 ? -20.392 -12.063 12.987 1.00 26.36 220 PRO B O 1
ATOM 4937 N N . VAL B 1 221 ? -21.557 -10.451 14.028 1.00 21.51 221 VAL B N 1
ATOM 4938 C CA . VAL B 1 221 ? -22.614 -11.368 14.488 1.00 22.97 221 VAL B CA 1
ATOM 4939 C C . VAL B 1 221 ? -23.968 -10.784 14.060 1.00 25.18 221 VAL B C 1
ATOM 4940 O O . VAL B 1 221 ? -24.288 -9.647 14.408 1.00 26.10 221 VAL B O 1
ATOM 4944 N N . SER B 1 222 ? -24.749 -11.546 13.280 1.00 26.28 222 SER B N 1
ATOM 4945 C CA . SER B 1 222 ? -26.094 -11.087 12.896 1.00 27.68 222 SER B CA 1
ATOM 4946 C C . SER B 1 222 ? -27.191 -11.979 13.459 1.00 27.05 222 SER B C 1
ATOM 4947 O O . SER B 1 222 ? -27.024 -13.193 13.568 1.00 28.01 222 SER B O 1
ATOM 4950 N N . ILE B 1 223 ? -28.307 -11.363 13.812 1.00 28.22 223 ILE B N 1
ATOM 4951 C CA . ILE B 1 223 ? -29.528 -12.087 14.165 1.00 33.38 223 ILE B CA 1
ATOM 4952 C C . ILE B 1 223 ? -30.359 -12.197 12.890 1.00 36.91 223 ILE B C 1
ATOM 4953 O O . ILE B 1 223 ? -30.786 -11.168 12.362 1.00 33.39 223 ILE B O 1
ATOM 4958 N N . PHE B 1 224 ? -30.588 -13.415 12.393 1.00 37.08 224 PHE B N 1
ATOM 4959 C CA . PHE B 1 224 ? -31.312 -13.569 11.117 1.00 43.47 224 PHE B CA 1
ATOM 4960 C C . PHE B 1 224 ? -32.690 -12.903 11.127 1.00 40.59 224 PHE B C 1
ATOM 4961 O O . PHE B 1 224 ? -33.579 -13.295 11.899 1.00 40.60 224 PHE B O 1
ATOM 4969 N N . SER B 1 225 ? -32.858 -11.899 10.266 1.00 39.37 225 SER B N 1
ATOM 4970 C CA . SER B 1 225 ? -34.129 -11.198 10.145 1.00 36.31 225 SER B CA 1
ATOM 4971 C C . SER B 1 225 ? -34.640 -11.108 8.690 1.00 38.06 225 SER B C 1
ATOM 4972 O O . SER B 1 225 ? -35.469 -10.256 8.368 1.00 40.85 225 SER B O 1
ATOM 4975 N N . GLY B 1 226 ? -34.159 -11.999 7.829 1.00 41.07 226 GLY B N 1
ATOM 4976 C CA . GLY B 1 226 ? -34.528 -11.978 6.415 1.00 44.56 226 GLY B CA 1
ATOM 4977 C C . GLY B 1 226 ? -33.319 -11.928 5.506 1.00 49.64 226 GLY B C 1
ATOM 4978 O O . GLY B 1 226 ? -32.206 -11.596 5.942 1.00 44.16 226 GLY B O 1
ATOM 4979 N N . LEU B 1 227 ? -33.542 -12.256 4.236 1.00 42.75 227 LEU B N 1
ATOM 4980 C CA . LEU B 1 227 ? -32.473 -12.336 3.246 1.00 42.98 227 LEU B CA 1
ATOM 4981 C C . LEU B 1 227 ? -31.831 -10.985 2.945 1.00 42.60 227 LEU B C 1
ATOM 4982 O O . LEU B 1 227 ? -30.607 -10.894 2.795 1.00 42.29 227 LEU B O 1
ATOM 4987 N N . ASP B 1 228 ? -32.658 -9.946 2.851 1.00 44.59 228 ASP B N 1
ATOM 4988 C CA . ASP B 1 228 ? -32.182 -8.605 2.518 1.00 49.60 228 ASP B CA 1
ATOM 4989 C C . ASP B 1 228 ? -31.202 -8.084 3.571 1.00 44.13 228 ASP B C 1
ATOM 4990 O O . ASP B 1 228 ? -30.097 -7.652 3.236 1.00 44.76 228 ASP B O 1
ATOM 4995 N N . ALA B 1 229 ? -31.606 -8.162 4.840 1.00 46.28 229 ALA B N 1
ATOM 4996 C CA . ALA B 1 229 ? -30.775 -7.699 5.955 1.00 37.37 229 ALA B CA 1
ATOM 4997 C C . ALA B 1 229 ? -29.481 -8.488 6.038 1.00 36.21 229 ALA B C 1
ATOM 4998 O O . ALA B 1 229 ? -28.424 -7.898 6.240 1.00 43.75 229 ALA B O 1
ATOM 5000 N N . LEU B 1 230 ? -29.553 -9.812 5.866 1.00 35.40 230 LEU B N 1
ATOM 5001 C CA . LEU B 1 230 ? -28.346 -10.645 5.942 1.00 37.39 230 LEU B CA 1
ATOM 5002 C C . LEU B 1 230 ? -27.324 -10.228 4.885 1.00 41.70 230 LEU B C 1
ATOM 5003 O O . LEU B 1 230 ? -26.126 -10.052 5.184 1.00 35.12 230 LEU B O 1
ATOM 5008 N N . LYS B 1 231 ? -27.805 -10.056 3.653 1.00 41.53 231 LYS B N 1
ATOM 5009 C CA . LYS B 1 231 ? -26.963 -9.590 2.555 1.00 36.96 231 LYS B CA 1
ATOM 5010 C C . LYS B 1 231 ? -26.408 -8.202 2.844 1.00 35.72 231 LYS B C 1
ATOM 5011 O O . LYS B 1 231 ? -25.221 -7.943 2.622 1.00 39.21 231 LYS B O 1
ATOM 5017 N N . ARG B 1 232 ? -27.260 -7.319 3.363 1.00 33.32 232 ARG B N 1
ATOM 5018 C CA . ARG B 1 232 ? -26.848 -5.954 3.661 1.00 38.44 232 ARG B CA 1
ATOM 5019 C C . ARG B 1 232 ? -25.747 -5.912 4.740 1.00 39.78 232 ARG B C 1
ATOM 5020 O O . ARG B 1 232 ? -24.793 -5.145 4.630 1.00 36.40 232 ARG B O 1
ATOM 5028 N N . HIS B 1 233 ? -25.884 -6.745 5.771 1.00 39.49 233 HIS B N 1
ATOM 5029 C CA . HIS B 1 233 ? -24.877 -6.830 6.844 1.00 33.26 233 HIS B CA 1
ATOM 5030 C C . HIS B 1 233 ? -23.500 -7.154 6.263 1.00 29.75 233 HIS B C 1
ATOM 5031 O O . HIS B 1 233 ? -22.516 -6.442 6.525 1.00 33.50 233 HIS B O 1
ATOM 5038 N N . TRP B 1 234 ? -23.427 -8.199 5.437 1.00 29.61 234 TRP B N 1
ATOM 5039 C CA . TRP B 1 234 ? -22.148 -8.578 4.842 1.00 31.83 234 TRP B CA 1
ATOM 5040 C C . TRP B 1 234 ? -21.623 -7.540 3.835 1.00 36.17 234 TRP B C 1
ATOM 5041 O O . TRP B 1 234 ? -20.411 -7.340 3.732 1.00 35.54 234 TRP B O 1
ATOM 5052 N N . GLU B 1 235 ? -22.534 -6.871 3.128 1.00 40.07 235 GLU B N 1
ATOM 5053 C CA A GLU B 1 235 ? -22.188 -5.786 2.209 0.70 43.56 235 GLU B CA 1
ATOM 5054 C CA B GLU B 1 235 ? -22.142 -5.803 2.206 0.30 42.64 235 GLU B CA 1
ATOM 5055 C C . GLU B 1 235 ? -21.438 -4.676 2.963 1.00 42.40 235 GLU B C 1
ATOM 5056 O O . GLU B 1 235 ? -20.309 -4.307 2.616 1.00 35.29 235 GLU B O 1
ATOM 5067 N N . VAL B 1 236 ? -22.083 -4.153 4.008 1.00 39.28 236 VAL B N 1
ATOM 5068 C CA . VAL B 1 236 ? -21.515 -3.071 4.815 1.00 38.71 236 VAL B CA 1
ATOM 5069 C C . VAL B 1 236 ? -20.200 -3.497 5.494 1.00 40.84 236 VAL B C 1
ATOM 5070 O O . VAL B 1 236 ? -19.212 -2.763 5.482 1.00 36.77 236 VAL B O 1
ATOM 5074 N N . TYR B 1 237 ? -20.185 -4.697 6.065 1.00 34.08 237 TYR B N 1
ATOM 5075 C CA . TYR B 1 237 ? -18.990 -5.193 6.746 1.00 33.77 237 TYR B CA 1
ATOM 5076 C C . TYR B 1 237 ? -17.783 -5.357 5.802 1.00 33.50 237 TYR B C 1
ATOM 5077 O O . TYR B 1 237 ? -16.666 -4.951 6.144 1.00 29.66 237 TYR B O 1
ATOM 5086 N N . SER B 1 238 ? -17.997 -5.958 4.627 1.00 33.98 238 SER B N 1
ATOM 5087 C CA A SER B 1 238 ? -16.881 -6.232 3.710 0.70 35.89 238 SER B CA 1
ATOM 5088 C CA B SER B 1 238 ? -16.902 -6.228 3.680 0.30 34.66 238 SER B CA 1
ATOM 5089 C C . SER B 1 238 ? -16.282 -4.950 3.125 1.00 31.85 238 SER B C 1
ATOM 5090 O O . SER B 1 238 ? -15.058 -4.853 2.968 1.00 33.94 238 SER B O 1
ATOM 5095 N N . GLU B 1 239 ? -17.142 -3.975 2.823 1.00 34.61 239 GLU B N 1
ATOM 5096 C CA A GLU B 1 239 ? -16.676 -2.734 2.229 0.60 40.79 239 GLU B CA 1
ATOM 5097 C CA B GLU B 1 239 ? -16.704 -2.712 2.237 0.40 40.32 239 GLU B CA 1
ATOM 5098 C C . GLU B 1 239 ? -15.881 -1.931 3.257 1.00 42.42 239 GLU B C 1
ATOM 5099 O O . GLU B 1 239 ? -14.818 -1.392 2.931 1.00 36.67 239 GLU B O 1
ATOM 5110 N N . ALA B 1 240 ? -16.371 -1.895 4.500 1.00 39.42 240 ALA B N 1
ATOM 5111 C CA . ALA B 1 240 ? -15.643 -1.252 5.605 1.00 34.76 240 ALA B CA 1
ATOM 5112 C C . ALA B 1 240 ? -14.286 -1.929 5.825 1.00 30.70 240 ALA B C 1
ATOM 5113 O O . ALA B 1 240 ? -13.253 -1.257 5.921 1.00 36.03 240 ALA B O 1
ATOM 5115 N N . ALA B 1 241 ? -14.281 -3.262 5.854 1.00 31.54 241 ALA B N 1
ATOM 5116 C CA . ALA B 1 241 ? -13.036 -4.043 5.966 1.00 29.61 241 ALA B CA 1
ATOM 5117 C C . ALA B 1 241 ? -11.990 -3.755 4.861 1.00 34.64 241 ALA B C 1
ATOM 5118 O O . ALA B 1 241 ? -10.841 -3.407 5.160 1.00 36.26 241 ALA B O 1
ATOM 5120 N N . ILE B 1 242 ? -12.382 -3.931 3.597 1.00 39.27 242 ILE B N 1
ATOM 5121 C CA . ILE B 1 242 ? -11.451 -3.734 2.467 1.00 39.25 242 ILE B CA 1
ATOM 5122 C C . ILE B 1 242 ? -10.888 -2.317 2.480 1.00 32.50 242 ILE B C 1
ATOM 5123 O O . ILE B 1 242 ? -9.687 -2.114 2.312 1.00 40.64 242 ILE B O 1
ATOM 5128 N N . GLU B 1 243 ? -11.765 -1.349 2.698 1.00 32.91 243 GLU B N 1
ATOM 5129 C CA . GLU B 1 243 ? -11.373 0.046 2.825 1.00 36.73 243 GLU B CA 1
ATOM 5130 C C . GLU B 1 243 ? -10.333 0.312 3.918 1.00 47.19 243 GLU B C 1
ATOM 5131 O O . GLU B 1 243 ? -9.395 1.087 3.714 1.00 47.48 243 GLU B O 1
ATOM 5137 N N . ALA B 1 244 ? -10.496 -0.334 5.072 1.00 44.29 244 ALA B N 1
ATOM 5138 C CA . ALA B 1 244 ? -9.550 -0.178 6.172 1.00 38.98 244 ALA B CA 1
ATOM 5139 C C . ALA B 1 244 ? -8.301 -1.016 5.961 1.00 39.73 244 ALA B C 1
ATOM 5140 O O . ALA B 1 244 ? -7.354 -0.928 6.738 1.00 47.25 244 ALA B O 1
ATOM 5142 N N . GLY B 1 245 ? -8.303 -1.850 4.924 1.00 38.41 245 GLY B N 1
ATOM 5143 C CA . GLY B 1 245 ? -7.121 -2.634 4.576 1.00 32.24 245 GLY B CA 1
ATOM 5144 C C . GLY B 1 245 ? -7.156 -4.068 5.042 1.00 37.31 245 GLY B C 1
ATOM 5145 O O . GLY B 1 245 ? -6.141 -4.761 4.990 1.00 39.42 245 GLY B O 1
ATOM 5146 N N . HIS B 1 246 ? -8.326 -4.522 5.484 1.00 39.88 246 HIS B N 1
ATOM 5147 C CA . HIS B 1 246 ? -8.484 -5.890 5.983 1.00 39.10 246 HIS B CA 1
ATOM 5148 C C . HIS B 1 246 ? -9.103 -6.800 4.911 1.00 39.59 246 HIS B C 1
ATOM 5149 O O . HIS B 1 246 ? -9.792 -6.330 3.998 1.00 39.83 246 HIS B O 1
ATOM 5156 N N . THR B 1 247 ? -8.856 -8.101 5.033 1.00 38.01 247 THR B N 1
ATOM 5157 C CA . THR B 1 247 ? -9.478 -9.092 4.161 1.00 42.83 247 THR B CA 1
ATOM 5158 C C . THR B 1 247 ? -10.670 -9.734 4.868 1.00 43.82 247 THR B C 1
ATOM 5159 O O . THR B 1 247 ? -10.477 -10.547 5.772 1.00 39.77 247 THR B O 1
ATOM 5163 N N . PRO B 1 248 ? -11.899 -9.383 4.444 1.00 42.51 248 PRO B N 1
ATOM 5164 C CA . PRO B 1 248 ? -13.124 -9.917 5.052 1.00 43.99 248 PRO B CA 1
ATOM 5165 C C . PRO B 1 248 ? -13.178 -11.431 4.871 1.00 45.41 248 PRO B C 1
ATOM 5166 O O . PRO B 1 248 ? -12.909 -11.924 3.773 1.00 43.27 248 PRO B O 1
ATOM 5170 N N . ASP B 1 249 ? -13.509 -12.147 5.944 1.00 35.99 249 ASP B N 1
ATOM 5171 C CA . ASP B 1 249 ? -13.491 -13.608 5.975 1.00 30.44 249 ASP B CA 1
ATOM 5172 C C . ASP B 1 249 ? -14.872 -14.070 6.405 1.00 34.76 249 ASP B C 1
ATOM 5173 O O . ASP B 1 249 ? -15.260 -13.884 7.558 1.00 33.89 249 ASP B O 1
ATOM 5178 N N . ARG B 1 250 ? -15.615 -14.667 5.477 1.00 35.61 250 ARG B N 1
ATOM 5179 C CA A ARG B 1 250 ? -16.991 -15.102 5.741 0.65 36.02 250 ARG B CA 1
ATOM 5180 C CA B ARG B 1 250 ? -16.988 -15.094 5.735 0.35 34.48 250 ARG B CA 1
ATOM 5181 C C . ARG B 1 250 ? -17.087 -16.119 6.866 1.00 28.98 250 ARG B C 1
ATOM 5182 O O . ARG B 1 250 ? -18.105 -16.197 7.538 1.00 32.90 250 ARG B O 1
ATOM 5197 N N . SER B 1 251 ? -16.032 -16.910 7.050 1.00 29.33 251 SER B N 1
ATOM 5198 C CA . SER B 1 251 ? -16.041 -17.960 8.065 1.00 32.75 251 SER B CA 1
ATOM 5199 C C . SER B 1 251 ? -16.104 -17.404 9.502 1.00 36.27 251 SER B C 1
ATOM 5200 O O . SER B 1 251 ? -16.403 -18.142 10.452 1.00 30.94 251 SER B O 1
ATOM 5203 N N . ARG B 1 252 ? -15.865 -16.099 9.635 1.00 29.61 252 ARG B N 1
ATOM 5204 C CA . ARG B 1 252 ? -15.937 -15.421 10.923 1.00 30.01 252 ARG B CA 1
ATOM 5205 C C . ARG B 1 252 ? -17.353 -14.937 11.199 1.00 30.03 252 ARG B C 1
ATOM 5206 O O . ARG B 1 252 ? -17.716 -14.677 12.351 1.00 28.19 252 ARG B O 1
ATOM 5214 N N . HIS B 1 253 ? -18.165 -14.839 10.146 1.00 25.88 253 HIS B N 1
ATOM 5215 C CA . HIS B 1 253 ? -19.524 -14.356 10.304 1.00 25.04 253 HIS B CA 1
ATOM 5216 C C . HIS B 1 253 ? -20.367 -15.396 11.047 1.00 25.56 253 HIS B C 1
ATOM 5217 O O . HIS B 1 253 ? -20.440 -16.559 10.635 1.00 27.77 253 HIS B O 1
ATOM 5224 N N . ALA B 1 254 ? -20.963 -14.982 12.164 1.00 28.41 254 ALA B N 1
ATOM 5225 C CA . ALA B 1 254 ? -21.884 -15.837 12.922 1.00 26.49 254 ALA B CA 1
ATOM 5226 C C . ALA B 1 254 ? -23.299 -15.317 12.726 1.00 24.18 254 ALA B C 1
ATOM 5227 O O . ALA B 1 254 ? -23.563 -14.122 12.877 1.00 24.48 254 ALA B O 1
ATOM 5229 N N . VAL B 1 255 ? -24.208 -16.225 12.388 1.00 22.82 255 VAL B N 1
ATOM 5230 C CA . VAL B 1 255 ? -25.605 -15.848 12.185 1.00 22.78 255 VAL B CA 1
ATOM 5231 C C . VAL B 1 255 ? -26.496 -16.658 13.103 1.00 21.28 255 VAL B C 1
ATOM 5232 O O . VAL B 1 255 ? -26.427 -17.890 13.113 1.00 25.83 255 VAL B O 1
ATOM 5236 N N . SER B 1 256 ? -27.337 -15.957 13.861 1.00 24.64 256 SER B N 1
ATOM 5237 C CA A SER B 1 256 ? -28.226 -16.585 14.824 0.50 26.29 256 SER B CA 1
ATOM 5238 C CA B SER B 1 256 ? -28.213 -16.632 14.810 0.50 25.88 256 SER B CA 1
ATOM 5239 C C . SER B 1 256 ? -29.567 -16.970 14.191 1.00 28.23 256 SER B C 1
ATOM 5240 O O . SER B 1 256 ? -30.200 -16.138 13.552 1.00 26.17 256 SER B O 1
ATOM 5245 N N . HIS B 1 257 ? -29.976 -18.223 14.395 1.00 26.94 257 HIS B N 1
ATOM 5246 C CA . HIS B 1 257 ? -31.242 -18.765 13.887 1.00 30.42 257 HIS B CA 1
ATOM 5247 C C . HIS B 1 257 ? -31.954 -19.559 14.972 1.00 31.53 257 HIS B C 1
ATOM 5248 O O . HIS B 1 257 ? -31.304 -20.117 15.878 1.00 29.14 257 HIS B O 1
ATOM 5255 N N . THR B 1 258 ? -33.280 -19.630 14.858 1.00 29.43 258 THR B N 1
ATOM 5256 C CA . THR B 1 258 ? -34.088 -20.592 15.604 1.00 30.10 258 THR B CA 1
ATOM 5257 C C . THR B 1 258 ? -34.028 -21.907 14.809 1.00 29.49 258 THR B C 1
ATOM 5258 O O . THR B 1 258 ? -34.403 -21.945 13.633 1.00 32.69 258 THR B O 1
ATOM 5262 N N . VAL B 1 259 ? -33.498 -22.953 15.436 1.00 28.38 259 VAL B N 1
ATOM 5263 C CA . VAL B 1 259 ? -33.196 -24.240 14.775 1.00 29.16 259 VAL B CA 1
ATOM 5264 C C . VAL B 1 259 ? -33.687 -25.403 15.649 1.00 35.13 259 VAL B C 1
ATOM 5265 O O . VAL B 1 259 ? -33.416 -25.436 16.854 1.00 27.47 259 VAL B O 1
ATOM 5269 N N . PHE B 1 260 ? -34.433 -26.343 15.060 1.00 29.15 260 PHE B N 1
ATOM 5270 C CA . PHE B 1 260 ? -34.793 -27.563 15.784 1.00 28.15 260 PHE B CA 1
ATOM 5271 C C . PHE B 1 260 ? -34.842 -28.742 14.827 1.00 33.92 260 PHE B C 1
ATOM 5272 O O . PHE B 1 260 ? -35.447 -28.668 13.750 1.00 32.42 260 PHE B O 1
ATOM 5280 N N . CYS B 1 261 ? -34.210 -29.826 15.252 1.00 32.14 261 CYS B N 1
ATOM 5281 C CA A CYS B 1 261 ? -34.071 -31.022 14.448 0.50 35.11 261 CYS B CA 1
ATOM 5282 C CA B CYS B 1 261 ? -34.108 -31.036 14.441 0.50 34.88 261 CYS B CA 1
ATOM 5283 C C . CYS B 1 261 ? -34.649 -32.254 15.162 1.00 37.35 261 CYS B C 1
ATOM 5284 O O . CYS B 1 261 ? -34.500 -32.395 16.378 1.00 34.76 261 CYS B O 1
ATOM 5289 N N . ALA B 1 262 ? -35.297 -33.135 14.397 1.00 39.28 262 ALA B N 1
ATOM 5290 C CA . ALA B 1 262 ? -35.779 -34.428 14.896 1.00 33.80 262 ALA B CA 1
ATOM 5291 C C . ALA B 1 262 ? -35.689 -35.452 13.752 1.00 40.77 262 ALA B C 1
ATOM 5292 O O . ALA B 1 262 ? -35.284 -35.094 12.643 1.00 38.27 262 ALA B O 1
ATOM 5294 N N . ASP B 1 263 ? -36.044 -36.714 14.005 1.00 42.95 263 ASP B N 1
ATOM 5295 C CA A ASP B 1 263 ? -35.926 -37.765 12.981 0.50 43.00 263 ASP B CA 1
ATOM 5296 C CA B ASP B 1 263 ? -35.925 -37.762 12.977 0.50 43.96 263 ASP B CA 1
ATOM 5297 C C . ASP B 1 263 ? -36.771 -37.478 11.732 1.00 37.14 263 ASP B C 1
ATOM 5298 O O . ASP B 1 263 ? -36.344 -37.752 10.623 1.00 43.92 263 ASP B O 1
ATOM 5307 N N . THR B 1 264 ? -37.960 -36.911 11.924 1.00 37.13 264 THR B N 1
ATOM 5308 C CA . THR B 1 264 ? -38.844 -36.543 10.814 1.00 40.12 264 THR B CA 1
ATOM 5309 C C . THR B 1 264 ? -39.322 -35.095 10.925 1.00 44.27 264 THR B C 1
ATOM 5310 O O . THR B 1 264 ? -39.405 -34.553 12.034 1.00 45.11 264 THR B O 1
ATOM 5314 N N . ASP B 1 265 ? -39.666 -34.501 9.776 1.00 41.41 265 ASP B N 1
ATOM 5315 C CA . ASP B 1 265 ? -40.228 -33.147 9.695 1.00 42.62 265 ASP B CA 1
ATOM 5316 C C . ASP B 1 265 ? -41.477 -32.971 10.547 1.00 44.09 265 ASP B C 1
ATOM 5317 O O . ASP B 1 265 ? -41.673 -31.936 11.189 1.00 41.00 265 ASP B O 1
ATOM 5322 N N . LYS B 1 266 ? -42.332 -33.985 10.543 1.00 42.63 266 LYS B N 1
ATOM 5323 C CA . LYS B 1 266 ? -43.583 -33.913 11.271 1.00 41.48 266 LYS B CA 1
ATOM 5324 C C . LYS B 1 266 ? -43.357 -33.811 12.777 1.00 35.20 266 LYS B C 1
ATOM 5325 O O . LYS B 1 266 ? -44.054 -33.056 13.443 1.00 35.36 266 LYS B O 1
ATOM 5331 N N . GLU B 1 267 ? -42.421 -34.589 13.318 1.00 34.60 267 GLU B N 1
ATOM 5332 C CA A GLU B 1 267 ? -42.137 -34.559 14.764 0.60 35.93 267 GLU B CA 1
ATOM 5333 C CA B GLU B 1 267 ? -42.155 -34.540 14.754 0.40 37.35 267 GLU B CA 1
ATOM 5334 C C . GLU B 1 267 ? -41.400 -33.267 15.158 1.00 35.23 267 GLU B C 1
ATOM 5335 O O . GLU B 1 267 ? -41.644 -32.708 16.225 1.00 39.26 267 GLU B O 1
ATOM 5346 N N . ALA B 1 268 ? -40.509 -32.798 14.284 1.00 35.29 268 ALA B N 1
ATOM 5347 C CA . ALA B 1 268 ? -39.774 -31.555 14.527 1.00 36.30 268 ALA B CA 1
ATOM 5348 C C . ALA B 1 268 ? -40.742 -30.382 14.606 1.00 43.52 268 ALA B C 1
ATOM 5349 O O . ALA B 1 268 ? -40.722 -29.632 15.583 1.00 41.89 268 ALA B O 1
ATOM 5351 N N . LYS B 1 269 ? -41.617 -30.248 13.604 1.00 38.67 269 LYS B N 1
ATOM 5352 C CA . LYS B 1 269 ? -42.606 -29.168 13.598 1.00 31.28 269 LYS B CA 1
ATOM 5353 C C . LYS B 1 269 ? -43.514 -29.226 14.824 1.00 33.92 269 LYS B C 1
ATOM 5354 O O . LYS B 1 269 ? -43.775 -28.192 15.440 1.00 42.95 269 LYS B O 1
ATOM 5360 N N . ARG B 1 270 ? -43.979 -30.429 15.174 1.00 36.64 270 ARG B N 1
ATOM 5361 C CA A ARG B 1 270 ? -44.856 -30.632 16.328 0.70 37.96 270 ARG B CA 1
ATOM 5362 C CA B ARG B 1 270 ? -44.859 -30.617 16.327 0.30 36.90 270 ARG B CA 1
ATOM 5363 C C . ARG B 1 270 ? -44.184 -30.197 17.642 1.00 33.53 270 ARG B C 1
ATOM 5364 O O . ARG B 1 270 ? -44.794 -29.515 18.472 1.00 37.12 270 ARG B O 1
ATOM 5379 N N . LEU B 1 271 ? -42.937 -30.618 17.826 1.00 34.66 271 LEU B N 1
ATOM 5380 C CA . LEU B 1 271 ? -42.165 -30.310 19.039 1.00 34.54 271 LEU B CA 1
ATOM 5381 C C . LEU B 1 271 ? -41.917 -28.803 19.179 1.00 33.09 271 LEU B C 1
ATOM 5382 O O . LEU B 1 271 ? -42.004 -28.262 20.277 1.00 33.27 271 LEU B O 1
ATOM 5387 N N . VAL B 1 272 ? -41.646 -28.148 18.052 1.00 31.92 272 VAL B N 1
ATOM 5388 C CA . VAL B 1 272 ? -41.543 -26.688 17.990 1.00 37.38 272 VAL B CA 1
ATOM 5389 C C . VAL B 1 272 ? -42.873 -26.000 18.286 1.00 36.53 272 VAL B C 1
ATOM 5390 O O . VAL B 1 272 ? -42.955 -25.171 19.187 1.00 32.01 272 VAL B O 1
ATOM 5394 N N . MET B 1 273 ? -43.924 -26.368 17.551 1.00 36.50 273 MET B N 1
ATOM 5395 C CA . MET B 1 273 ? -45.235 -25.739 17.708 1.00 33.35 273 MET B CA 1
ATOM 5396 C C . MET B 1 273 ? -45.802 -25.871 19.104 1.00 29.82 273 MET B C 1
ATOM 5397 O O . MET B 1 273 ? -46.415 -24.936 19.605 1.00 32.01 273 MET B O 1
ATOM 5402 N N . GLU B 1 274 ? -45.610 -27.037 19.721 1.00 35.14 274 GLU B N 1
ATOM 5403 C CA . GLU B 1 274 ? -46.259 -27.363 20.992 1.00 35.45 274 GLU B CA 1
ATOM 5404 C C . GLU B 1 274 ? -45.367 -27.212 22.232 1.00 36.63 274 GLU B C 1
ATOM 5405 O O . GLU B 1 274 ? -45.878 -27.233 23.353 1.00 33.72 274 GLU B O 1
ATOM 5411 N N . GLY B 1 275 ? -44.055 -27.063 22.043 1.00 34.51 275 GLY B N 1
ATOM 5412 C CA . GLY B 1 275 ? -43.133 -26.984 23.188 1.00 31.64 275 GLY B CA 1
ATOM 5413 C C . GLY B 1 275 ? -42.581 -25.593 23.506 1.00 33.40 275 GLY B C 1
ATOM 5414 O O . GLY B 1 275 ? -43.142 -24.577 23.082 1.00 30.03 275 GLY B O 1
ATOM 5415 N N . PRO B 1 276 ? -41.452 -25.543 24.245 1.00 34.01 276 PRO B N 1
ATOM 5416 C CA . PRO B 1 276 ? -40.794 -24.302 24.696 1.00 24.82 276 PRO B CA 1
ATOM 5417 C C . PRO B 1 276 ? -40.590 -23.207 23.631 1.00 23.13 276 PRO B C 1
ATOM 5418 O O . PRO B 1 276 ? -40.822 -22.033 23.925 1.00 27.16 276 PRO B O 1
ATOM 5422 N N . ILE B 1 277 ? -40.156 -23.582 22.431 1.00 24.63 277 ILE B N 1
ATOM 5423 C CA . ILE B 1 277 ? -39.906 -22.621 21.372 1.00 26.96 277 ILE B CA 1
ATOM 5424 C C . ILE B 1 277 ? -41.194 -21.909 20.949 1.00 31.54 277 ILE B C 1
ATOM 5425 O O . ILE B 1 277 ? -41.263 -20.683 20.955 1.00 26.35 277 ILE B O 1
ATOM 5430 N N . GLY B 1 278 ? -42.233 -22.673 20.621 1.00 34.20 278 GLY B N 1
ATOM 5431 C CA . GLY B 1 278 ? -43.512 -22.066 20.257 1.00 25.50 278 GLY B CA 1
ATOM 5432 C C . GLY B 1 278 ? -44.102 -21.256 21.382 1.00 24.02 278 GLY B C 1
ATOM 5433 O O . GLY B 1 278 ? -44.666 -20.175 21.134 1.00 29.66 278 GLY B O 1
ATOM 5434 N N . TYR B 1 279 ? -43.955 -21.750 22.618 1.00 22.87 279 TYR B N 1
ATOM 5435 C CA . TYR B 1 279 ? -44.441 -21.037 23.802 1.00 26.02 279 TYR B CA 1
ATOM 5436 C C . TYR B 1 279 ? -43.789 -19.646 23.959 1.00 26.05 279 TYR B C 1
ATOM 5437 O O . TYR B 1 279 ? -44.473 -18.651 24.217 1.00 29.84 279 TYR B O 1
ATOM 5446 N N . CYS B 1 280 ? -42.468 -19.588 23.813 1.00 29.31 280 CYS B N 1
ATOM 5447 C CA . CYS B 1 280 ? -41.740 -18.316 23.916 1.00 23.76 280 CYS B CA 1
ATOM 5448 C C . CYS B 1 280 ? -42.193 -17.348 22.811 1.00 23.66 280 CYS B C 1
ATOM 5449 O O . CYS B 1 280 ? -42.531 -16.200 23.077 1.00 27.22 280 CYS B O 1
ATOM 5452 N N . PHE B 1 281 ? -42.208 -17.827 21.577 1.00 24.99 281 PHE B N 1
ATOM 5453 C CA . PHE B 1 281 ? -42.629 -16.997 20.444 1.00 28.91 281 PHE B CA 1
ATOM 5454 C C . PHE B 1 281 ? -44.055 -16.471 20.589 1.00 30.15 281 PHE B C 1
ATOM 5455 O O . PHE B 1 281 ? -44.294 -15.284 20.407 1.00 32.30 281 PHE B O 1
ATOM 5463 N N . GLU B 1 282 ? -44.982 -17.350 20.970 1.00 35.88 282 GLU B N 1
ATOM 5464 C CA . GLU B 1 282 ? -46.393 -16.995 21.100 1.00 33.81 282 GLU B CA 1
ATOM 5465 C C . GLU B 1 282 ? -46.624 -16.030 22.244 1.00 35.73 282 GLU B C 1
ATOM 5466 O O . GLU B 1 282 ? -47.367 -15.056 22.096 1.00 31.53 282 GLU B O 1
ATOM 5472 N N . ARG B 1 283 ? -46.000 -16.298 23.392 1.00 31.07 283 ARG B N 1
ATOM 5473 C CA . ARG B 1 283 ? -46.273 -15.497 24.575 1.00 30.78 283 ARG B CA 1
ATOM 5474 C C . ARG B 1 283 ? -45.473 -14.202 24.601 1.00 33.97 283 ARG B C 1
ATOM 5475 O O . ARG B 1 283 ? -45.951 -13.199 25.141 1.00 34.64 283 ARG B O 1
ATOM 5483 N N . TYR B 1 284 ? -44.271 -14.220 24.022 1.00 28.97 284 TYR B N 1
ATOM 5484 C CA . TYR B 1 284 ? -43.306 -13.134 24.266 1.00 28.12 284 TYR B CA 1
ATOM 5485 C C . TYR B 1 284 ? -42.840 -12.431 22.998 1.00 26.54 284 TYR B C 1
ATOM 5486 O O . TYR B 1 284 ? -43.085 -11.238 22.825 1.00 34.45 284 TYR B O 1
ATOM 5495 N N . LEU B 1 285 ? -42.184 -13.177 22.114 1.00 26.61 285 LEU B N 1
ATOM 5496 C CA . LEU B 1 285 ? -41.481 -12.596 20.978 1.00 26.57 285 LEU B CA 1
ATOM 5497 C C . LEU B 1 285 ? -42.376 -12.048 19.855 1.00 33.81 285 LEU B C 1
ATOM 5498 O O . LEU B 1 285 ? -42.135 -10.931 19.357 1.00 31.92 285 LEU B O 1
ATOM 5503 N N . ILE B 1 286 ? -43.389 -12.826 19.454 1.00 32.18 286 ILE B N 1
ATOM 5504 C CA . ILE B 1 286 ? -44.272 -12.408 18.347 1.00 34.65 286 ILE B CA 1
ATOM 5505 C C . ILE B 1 286 ? -44.959 -11.066 18.630 1.00 30.37 286 ILE B C 1
ATOM 5506 O O . ILE B 1 286 ? -44.849 -10.162 17.807 1.00 37.65 286 ILE B O 1
ATOM 5511 N N . PRO B 1 287 ? -45.630 -10.912 19.791 1.00 34.30 287 PRO B N 1
ATOM 5512 C CA . PRO B 1 287 ? -46.240 -9.608 20.085 1.00 33.91 287 PRO B CA 1
ATOM 5513 C C . PRO B 1 287 ? -45.264 -8.429 19.999 1.00 41.60 287 PRO B C 1
ATOM 5514 O O . PRO B 1 287 ? -45.642 -7.352 19.518 1.00 38.60 287 PRO B O 1
ATOM 5518 N N . ILE B 1 288 ? -44.019 -8.637 20.437 1.00 39.61 288 ILE B N 1
ATOM 5519 C CA . ILE B 1 288 ? -43.002 -7.588 20.375 1.00 38.53 288 ILE B CA 1
ATOM 5520 C C . ILE B 1 288 ? -42.576 -7.331 18.937 1.00 35.00 288 ILE B C 1
ATOM 5521 O O . ILE B 1 288 ? -42.578 -6.189 18.485 1.00 44.79 288 ILE B O 1
ATOM 5526 N N . TRP B 1 289 ? -42.221 -8.398 18.228 1.00 37.81 289 TRP B N 1
ATOM 5527 C CA . TRP B 1 289 ? -41.816 -8.315 16.835 1.00 36.89 289 TRP B CA 1
ATOM 5528 C C . TRP B 1 289 ? -42.909 -7.672 15.980 1.00 44.27 289 TRP B C 1
ATOM 5529 O O . TRP B 1 289 ? -42.608 -6.854 15.108 1.00 46.39 289 TRP B O 1
ATOM 5540 N N . ARG B 1 290 ? -44.168 -8.027 16.239 1.00 48.53 290 ARG B N 1
ATOM 5541 C CA A ARG B 1 290 ? -45.296 -7.446 15.508 0.40 48.11 290 ARG B CA 1
ATOM 5542 C CA B ARG B 1 290 ? -45.289 -7.439 15.502 0.60 49.14 290 ARG B CA 1
ATOM 5543 C C . ARG B 1 290 ? -45.430 -5.950 15.810 1.00 49.12 290 ARG B C 1
ATOM 5544 O O . ARG B 1 290 ? -45.594 -5.138 14.899 1.00 55.00 290 ARG B O 1
ATOM 5559 N N . ARG B 1 291 ? -45.349 -5.589 17.090 1.00 48.64 291 ARG B N 1
ATOM 5560 C CA . ARG B 1 291 ? -45.486 -4.192 17.501 1.00 46.55 291 ARG B CA 1
ATOM 5561 C C . ARG B 1 291 ? -44.425 -3.286 16.883 1.00 48.84 291 ARG B C 1
ATOM 5562 O O . ARG B 1 291 ? -44.685 -2.111 16.636 1.00 57.24 291 ARG B O 1
ATOM 5570 N N . PHE B 1 292 ? -43.240 -3.832 16.629 1.00 46.71 292 PHE B N 1
ATOM 5571 C CA . PHE B 1 292 ? -42.138 -3.050 16.073 1.00 47.45 292 PHE B CA 1
ATOM 5572 C C . PHE B 1 292 ? -41.819 -3.442 14.636 1.00 42.36 292 PHE B C 1
ATOM 5573 O O . PHE B 1 292 ? -40.751 -3.122 14.122 1.00 42.56 292 PHE B O 1
ATOM 5581 N N . GLY B 1 293 ? -42.748 -4.152 14.003 1.00 50.02 293 GLY B N 1
ATOM 5582 C CA . GLY B 1 293 ? -42.638 -4.525 12.591 1.00 49.73 293 GLY B CA 1
ATOM 5583 C C . GLY B 1 293 ? -41.386 -5.289 12.214 1.00 48.26 293 GLY B C 1
ATOM 5584 O O . GLY B 1 293 ? -40.852 -5.108 11.123 1.00 43.36 293 GLY B O 1
ATOM 5585 N N . MET B 1 294 ? -40.930 -6.163 13.109 1.00 46.81 294 MET B N 1
ATOM 5586 C CA . MET B 1 294 ? -39.663 -6.877 12.922 1.00 41.52 294 MET B CA 1
ATOM 5587 C C . MET B 1 294 ? -39.777 -8.164 12.097 1.00 45.10 294 MET B C 1
ATOM 5588 O O . MET B 1 294 ? -38.780 -8.850 11.851 1.00 43.36 294 MET B O 1
ATOM 5593 N N . MET B 1 295 ? -40.991 -8.484 11.665 1.00 48.64 295 MET B N 1
ATOM 5594 C CA . MET B 1 295 ? -41.201 -9.614 10.768 1.00 44.93 295 MET B CA 1
ATOM 5595 C C . MET B 1 295 ? -41.454 -9.168 9.319 1.00 44.45 295 MET B C 1
ATOM 5596 O O . MET B 1 295 ? -41.939 -9.948 8.506 1.00 50.38 295 MET B O 1
ATOM 5601 N N . ASP B 1 296 ? -41.107 -7.920 8.999 1.00 48.04 296 ASP B N 1
ATOM 5602 C CA . ASP B 1 296 ? -41.283 -7.384 7.639 1.00 45.88 296 ASP B CA 1
ATOM 5603 C C . ASP B 1 296 ? -40.327 -8.012 6.627 1.00 44.71 296 ASP B C 1
ATOM 5604 O O . ASP B 1 296 ? -40.709 -8.290 5.490 1.00 55.52 296 ASP B O 1
ATOM 5609 N N . GLY B 1 297 ? -39.085 -8.230 7.042 1.00 41.56 297 GLY B N 1
ATOM 5610 C CA . GLY B 1 297 ? -38.116 -8.959 6.234 1.00 36.52 297 GLY B CA 1
ATOM 5611 C C . GLY B 1 297 ? -38.578 -10.375 5.926 1.00 43.14 297 GLY B C 1
ATOM 5612 O O . GLY B 1 297 ? -38.440 -10.839 4.795 1.00 45.42 297 GLY B O 1
ATOM 5613 N N . TYR B 1 298 ? -39.128 -11.059 6.932 1.00 45.93 298 TYR B N 1
ATOM 5614 C CA . TYR B 1 298 ? -39.649 -12.415 6.754 1.00 48.11 298 TYR B CA 1
ATOM 5615 C C . TYR B 1 298 ? -40.845 -12.416 5.792 1.00 45.87 298 TYR B C 1
ATOM 5616 O O . TYR B 1 298 ? -40.949 -13.283 4.921 1.00 44.45 298 TYR B O 1
ATOM 5625 N N . ALA B 1 299 ? -41.733 -11.439 5.975 1.00 47.14 299 ALA B N 1
ATOM 5626 C CA . ALA B 1 299 ? -42.941 -11.278 5.164 1.00 51.97 299 ALA B CA 1
ATOM 5627 C C . ALA B 1 299 ? -42.611 -11.030 3.694 1.00 56.05 299 ALA B C 1
ATOM 5628 O O . ALA B 1 299 ? -43.176 -11.687 2.814 1.00 60.30 299 ALA B O 1
ATOM 5630 N N . LYS B 1 300 ? -41.696 -10.091 3.442 1.00 55.42 300 LYS B N 1
ATOM 5631 C CA A LYS B 1 300 ? -41.248 -9.795 2.087 0.60 54.85 300 LYS B CA 1
ATOM 5632 C CA B LYS B 1 300 ? -41.249 -9.796 2.085 0.40 56.38 300 LYS B CA 1
ATOM 5633 C C . LYS B 1 300 ? -40.686 -11.049 1.419 1.00 58.64 300 LYS B C 1
ATOM 5634 O O . LYS B 1 300 ? -41.084 -11.395 0.308 1.00 63.48 300 LYS B O 1
ATOM 5645 N N . ASP B 1 301 ? -39.767 -11.728 2.106 1.00 58.14 301 ASP B N 1
ATOM 5646 C CA . ASP B 1 301 ? -39.132 -12.949 1.587 1.00 54.22 301 ASP B CA 1
ATOM 5647 C C . ASP B 1 301 ? -40.132 -14.018 1.130 1.00 51.13 301 ASP B C 1
ATOM 5648 O O . ASP B 1 301 ? -39.889 -14.715 0.146 1.00 56.35 301 ASP B O 1
ATOM 5653 N N . ALA B 1 302 ? -41.237 -14.149 1.863 1.00 57.16 302 ALA B N 1
ATOM 5654 C CA . ALA B 1 302 ? -42.235 -15.190 1.618 1.00 55.95 302 ALA B CA 1
ATOM 5655 C C . ALA B 1 302 ? -43.456 -14.669 0.857 1.00 58.80 302 ALA B C 1
ATOM 5656 O O . ALA B 1 302 ? -44.375 -15.431 0.546 1.00 62.80 302 ALA B O 1
ATOM 5658 N N . GLY B 1 303 ? -43.469 -13.368 0.582 1.00 57.46 303 GLY B N 1
ATOM 5659 C CA . GLY B 1 303 ? -44.513 -12.755 -0.228 1.00 58.50 303 GLY B CA 1
ATOM 5660 C C . GLY B 1 303 ? -45.813 -12.450 0.490 1.00 65.40 303 GLY B C 1
ATOM 5661 O O . GLY B 1 303 ? -46.735 -11.894 -0.111 1.00 72.10 303 GLY B O 1
ATOM 5662 N N . ILE B 1 304 ? -45.899 -12.804 1.770 1.00 59.64 304 ILE B N 1
ATOM 5663 C CA . ILE B 1 304 ? -47.110 -12.537 2.548 1.00 55.89 304 ILE B CA 1
ATOM 5664 C C . ILE B 1 304 ? -47.136 -11.121 3.131 1.00 52.92 304 ILE B C 1
ATOM 5665 O O . ILE B 1 304 ? -46.174 -10.363 3.000 1.00 60.09 304 ILE B O 1
ATOM 5670 N N . ASP B 1 305 ? -48.255 -10.788 3.766 1.00 51.08 305 ASP B N 1
ATOM 5671 C CA . ASP B 1 305 ? -48.470 -9.516 4.435 1.00 61.67 305 ASP B CA 1
ATOM 5672 C C . ASP B 1 305 ? -48.117 -9.682 5.914 1.00 61.90 305 ASP B C 1
ATOM 5673 O O . ASP B 1 305 ? -48.589 -10.628 6.556 1.00 61.82 305 ASP B O 1
ATOM 5678 N N . PRO B 1 306 ? -47.297 -8.761 6.463 1.00 55.15 306 PRO B N 1
ATOM 5679 C CA . PRO B 1 306 ? -46.839 -8.850 7.852 1.00 52.09 306 PRO B CA 1
ATOM 5680 C C . PRO B 1 306 ? -47.944 -9.106 8.875 1.00 56.33 306 PRO B C 1
ATOM 5681 O O . PRO B 1 306 ? -47.685 -9.762 9.885 1.00 50.37 306 PRO B O 1
ATOM 5685 N N . VAL B 1 307 ? -49.163 -8.624 8.615 1.00 55.43 307 VAL B N 1
ATOM 5686 C CA . VAL B 1 307 ? -50.302 -8.899 9.514 1.00 58.06 307 VAL B CA 1
ATOM 5687 C C . VAL B 1 307 ? -50.577 -10.397 9.721 1.00 54.35 307 VAL B C 1
ATOM 5688 O O . VAL B 1 307 ? -51.137 -10.796 10.750 1.00 53.99 307 VAL B O 1
ATOM 5692 N N . ASP B 1 308 ? -50.169 -11.215 8.751 1.00 50.82 308 ASP B N 1
ATOM 5693 C CA . ASP B 1 308 ? -50.396 -12.664 8.781 1.00 60.77 308 ASP B CA 1
ATOM 5694 C C . ASP B 1 308 ? -49.157 -13.459 9.202 1.00 61.35 308 ASP B C 1
ATOM 5695 O O . ASP B 1 308 ? -49.061 -14.664 8.944 1.00 60.26 308 ASP B O 1
ATOM 5700 N N . ALA B 1 309 ? -48.204 -12.779 9.834 1.00 65.92 309 ALA B N 1
ATOM 5701 C CA . ALA B 1 309 ? -47.020 -13.441 10.371 1.00 53.05 309 ALA B CA 1
ATOM 5702 C C . ALA B 1 309 ? -47.355 -14.021 11.741 1.00 52.40 309 ALA B C 1
ATOM 5703 O O . ALA B 1 309 ? -47.474 -13.290 12.732 1.00 51.67 309 ALA B O 1
ATOM 5705 N N . ASP B 1 310 ? -47.542 -15.337 11.777 1.00 50.79 310 ASP B N 1
ATOM 5706 C CA . ASP B 1 310 ? -47.871 -16.039 13.015 1.00 44.61 310 ASP B CA 1
ATOM 5707 C C . ASP B 1 310 ? -46.866 -17.167 13.281 1.00 38.71 310 ASP B C 1
ATOM 5708 O O . ASP B 1 310 ? -45.916 -17.357 12.509 1.00 36.44 310 ASP B O 1
ATOM 5713 N N . LEU B 1 311 ? -47.080 -17.921 14.359 1.00 38.04 311 LEU B N 1
ATOM 5714 C CA . LEU B 1 311 ? -46.133 -18.968 14.750 1.00 37.85 311 LEU B CA 1
ATOM 5715 C C . LEU B 1 311 ? -45.911 -19.979 13.634 1.00 43.02 311 LEU B C 1
ATOM 5716 O O . LEU B 1 311 ? -44.765 -20.256 13.253 1.00 40.60 311 LEU B O 1
ATOM 5721 N N . GLU B 1 312 ? -47.009 -20.510 13.093 1.00 46.45 312 GLU B N 1
ATOM 5722 C CA . GLU B 1 312 ? -46.923 -21.501 12.021 1.00 39.63 312 GLU B CA 1
ATOM 5723 C C . GLU B 1 312 ? -46.221 -20.954 10.783 1.00 32.20 312 GLU B C 1
ATOM 5724 O O . GLU B 1 312 ? -45.474 -21.677 10.119 1.00 39.20 312 GLU B O 1
ATOM 5730 N N . PHE B 1 313 ? -46.457 -19.686 10.462 1.00 34.22 313 PHE B N 1
ATOM 5731 C CA . PHE B 1 313 ? -45.745 -19.064 9.347 1.00 37.55 313 PHE B CA 1
ATOM 5732 C C . PHE B 1 313 ? -44.231 -19.093 9.590 1.00 43.08 313 PHE B C 1
ATOM 5733 O O . PHE B 1 313 ? -43.464 -19.494 8.718 1.00 41.66 313 PHE B O 1
ATOM 5741 N N . LEU B 1 314 ? -43.813 -18.685 10.787 1.00 44.38 314 LEU B N 1
ATOM 5742 C CA . LEU B 1 314 ? -42.396 -18.701 11.153 1.00 36.60 314 LEU B CA 1
ATOM 5743 C C . LEU B 1 314 ? -41.842 -20.120 11.091 1.00 34.48 314 LEU B C 1
ATOM 5744 O O . LEU B 1 314 ? -40.783 -20.357 10.509 1.00 33.59 314 LEU B O 1
ATOM 5749 N N . VAL B 1 315 ? -42.584 -21.072 11.651 1.00 37.21 315 VAL B N 1
ATOM 5750 C CA . VAL B 1 315 ? -42.116 -22.454 11.719 1.00 37.60 315 VAL B CA 1
ATOM 5751 C C . VAL B 1 315 ? -41.926 -23.031 10.322 1.00 41.59 315 VAL B C 1
ATOM 5752 O O . VAL B 1 315 ? -40.976 -23.773 10.088 1.00 38.47 315 VAL B O 1
ATOM 5756 N N . ASP B 1 316 ? -42.814 -22.661 9.393 1.00 45.75 316 ASP B N 1
ATOM 5757 C CA . ASP B 1 316 ? -42.794 -23.207 8.032 1.00 45.90 316 ASP B CA 1
ATOM 5758 C C . ASP B 1 316 ? -41.831 -22.501 7.092 1.00 47.79 316 ASP B C 1
ATOM 5759 O O . ASP B 1 316 ? -41.283 -23.133 6.194 1.00 45.96 316 ASP B O 1
ATOM 5764 N N . ASN B 1 317 ? -41.616 -21.201 7.301 1.00 42.43 317 ASN B N 1
ATOM 5765 C CA . ASN B 1 317 ? -40.852 -20.386 6.343 1.00 41.58 317 ASN B CA 1
ATOM 5766 C C . ASN B 1 317 ? -39.578 -19.723 6.865 1.00 45.50 317 ASN B C 1
ATOM 5767 O O . ASN B 1 317 ? -38.752 -19.271 6.076 1.00 44.56 317 ASN B O 1
ATOM 5772 N N . VAL B 1 318 ? -39.432 -19.632 8.186 1.00 44.59 318 VAL B N 1
ATOM 5773 C CA . VAL B 1 318 ? -38.311 -18.891 8.766 1.00 39.10 318 VAL B CA 1
ATOM 5774 C C . VAL B 1 318 ? -37.400 -19.809 9.576 1.00 39.70 318 VAL B C 1
ATOM 5775 O O . VAL B 1 318 ? -36.227 -19.948 9.262 1.00 37.91 318 VAL B O 1
ATOM 5779 N N . PHE B 1 319 ? -37.946 -20.461 10.594 1.00 40.43 319 PHE B N 1
ATOM 5780 C CA . PHE B 1 319 ? -37.139 -21.313 11.447 1.00 33.00 319 PHE B CA 1
ATOM 5781 C C . PHE B 1 319 ? -36.496 -22.430 10.633 1.00 39.70 319 PHE B C 1
ATOM 5782 O O . PHE B 1 319 ? -37.036 -22.869 9.621 1.00 37.99 319 PHE B O 1
ATOM 5790 N N . LEU B 1 320 ? -35.329 -22.879 11.067 1.00 34.50 320 LEU B N 1
ATOM 5791 C CA . LEU B 1 320 ? -34.674 -23.989 10.422 1.00 30.69 320 LEU B CA 1
ATOM 5792 C C . LEU B 1 320 ? -35.126 -25.256 11.138 1.00 40.23 320 LEU B C 1
ATOM 5793 O O . LEU B 1 320 ? -34.444 -25.746 12.043 1.00 31.36 320 LEU B O 1
ATOM 5798 N N . VAL B 1 321 ? -36.295 -25.760 10.733 1.00 33.15 321 VAL B N 1
ATOM 5799 C CA . VAL B 1 321 ? -36.950 -26.889 11.409 1.00 35.60 321 VAL B CA 1
ATOM 5800 C C . VAL B 1 321 ? -37.202 -28.052 10.430 1.00 45.32 321 VAL B C 1
ATOM 5801 O O . VAL B 1 321 ? -37.520 -27.839 9.255 1.00 37.76 321 VAL B O 1
ATOM 5805 N N . GLY B 1 322 ? -37.032 -29.277 10.914 1.00 45.42 322 GLY B N 1
ATOM 5806 C CA . GLY B 1 322 ? -37.315 -30.461 10.116 1.00 43.91 322 GLY B CA 1
ATOM 5807 C C . GLY B 1 322 ? -36.435 -31.623 10.499 1.00 49.17 322 GLY B C 1
ATOM 5808 O O . GLY B 1 322 ? -35.865 -31.652 11.597 1.00 43.76 322 GLY B O 1
ATOM 5809 N N . SER B 1 323 ? -36.344 -32.593 9.592 1.00 44.11 323 SER B N 1
ATOM 5810 C CA . SER B 1 323 ? -35.407 -33.699 9.719 1.00 41.38 323 SER B CA 1
ATOM 5811 C C . SER B 1 323 ? -34.029 -33.147 9.375 1.00 36.25 323 SER B C 1
ATOM 5812 O O . SER B 1 323 ? -33.933 -32.069 8.791 1.00 37.48 323 SER B O 1
ATOM 5815 N N . PRO B 1 324 ? -32.958 -33.886 9.712 1.00 34.54 324 PRO B N 1
ATOM 5816 C CA . PRO B 1 324 ? -31.644 -33.409 9.318 1.00 35.85 324 PRO B CA 1
ATOM 5817 C C . PRO B 1 324 ? -31.552 -33.058 7.834 1.00 41.09 324 PRO B C 1
ATOM 5818 O O . PRO B 1 324 ? -30.905 -32.073 7.482 1.00 41.82 324 PRO B O 1
ATOM 5822 N N . ASP B 1 325 ? -32.201 -33.847 6.976 1.00 47.28 325 ASP B N 1
ATOM 5823 C CA . ASP B 1 325 ? -32.142 -33.619 5.535 1.00 37.52 325 ASP B CA 1
ATOM 5824 C C . ASP B 1 325 ? -32.849 -32.344 5.144 1.00 33.79 325 ASP B C 1
ATOM 5825 O O . ASP B 1 325 ? -32.327 -31.551 4.348 1.00 41.58 325 ASP B O 1
ATOM 5830 N N . THR B 1 326 ? -34.040 -32.146 5.702 1.00 35.66 326 THR B N 1
ATOM 5831 C CA . THR B 1 326 ? -34.804 -30.924 5.463 1.00 41.91 326 THR B CA 1
ATOM 5832 C C . THR B 1 326 ? -34.032 -29.688 5.934 1.00 46.63 326 THR B C 1
ATOM 5833 O O . THR B 1 326 ? -33.982 -28.680 5.229 1.00 44.22 326 THR B O 1
ATOM 5837 N N . VAL B 1 327 ? -33.445 -29.770 7.130 1.00 41.22 327 VAL B N 1
ATOM 5838 C CA . VAL B 1 327 ? -32.659 -28.646 7.672 1.00 43.83 327 VAL B CA 1
ATOM 5839 C C . VAL B 1 327 ? -31.395 -28.404 6.824 1.00 35.84 327 VAL B C 1
ATOM 5840 O O . VAL B 1 327 ? -31.090 -27.255 6.482 1.00 37.53 327 VAL B O 1
ATOM 5844 N N . THR B 1 328 ? -30.692 -29.481 6.457 1.00 38.01 328 THR B N 1
ATOM 5845 C CA . THR B 1 328 ? -29.514 -29.380 5.582 1.00 37.30 328 THR B CA 1
ATOM 5846 C C . THR B 1 328 ? -29.840 -28.679 4.260 1.00 39.83 328 THR B C 1
ATOM 5847 O O . THR B 1 328 ? -29.068 -27.841 3.784 1.00 38.65 328 THR B O 1
ATOM 5851 N N . GLU B 1 329 ? -30.990 -29.023 3.683 1.00 47.74 329 GLU B N 1
ATOM 5852 C CA . GLU B 1 329 ? -31.439 -28.430 2.424 1.00 47.34 329 GLU B CA 1
ATOM 5853 C C . GLU B 1 329 ? -31.746 -26.944 2.584 1.00 41.64 329 GLU B C 1
ATOM 5854 O O . GLU B 1 329 ? -31.307 -26.141 1.769 1.00 39.19 329 GLU B O 1
ATOM 5860 N N . LYS B 1 330 ? -32.490 -26.595 3.638 1.00 40.54 330 LYS B N 1
ATOM 5861 C CA . LYS B 1 330 ? -32.872 -25.203 3.923 1.00 41.89 330 LYS B CA 1
ATOM 5862 C C . LYS B 1 330 ? -31.655 -24.286 4.121 1.00 46.72 330 LYS B C 1
ATOM 5863 O O . LYS B 1 330 ? -31.644 -23.134 3.666 1.00 47.81 330 LYS B O 1
ATOM 5869 N N . ILE B 1 331 ? -30.629 -24.811 4.784 1.00 42.44 331 ILE B N 1
ATOM 5870 C CA . ILE B 1 331 ? -29.373 -24.080 4.971 1.00 41.32 331 ILE B CA 1
ATOM 5871 C C . ILE B 1 331 ? -28.652 -23.920 3.631 1.00 38.48 331 ILE B C 1
ATOM 5872 O O . ILE B 1 331 ? -28.151 -22.836 3.311 1.00 36.53 331 ILE B O 1
ATOM 5877 N N . ASN B 1 332 ? -28.623 -24.986 2.833 1.00 44.58 332 ASN B N 1
ATOM 5878 C CA . ASN B 1 332 ? -28.024 -24.910 1.493 1.00 43.72 332 ASN B CA 1
ATOM 5879 C C . ASN B 1 332 ? -28.682 -23.837 0.621 1.00 38.71 332 ASN B C 1
ATOM 5880 O O . ASN B 1 332 ? -27.991 -23.101 -0.084 1.00 40.75 332 ASN B O 1
ATOM 5885 N N . ALA B 1 333 ? -30.007 -23.732 0.712 1.00 40.80 333 ALA B N 1
ATOM 5886 C CA . ALA B 1 333 ? -30.771 -22.709 -0.010 1.00 43.57 333 ALA B CA 1
ATOM 5887 C C . ALA B 1 333 ? -30.379 -21.293 0.400 1.00 49.73 333 ALA B C 1
ATOM 5888 O O . ALA B 1 333 ? -30.090 -20.442 -0.458 1.00 48.21 333 ALA B O 1
ATOM 5890 N N . LEU B 1 334 ? -30.380 -21.042 1.712 1.00 46.67 334 LEU B N 1
ATOM 5891 C CA . LEU B 1 334 ? -29.947 -19.755 2.268 1.00 40.75 334 LEU B CA 1
ATOM 5892 C C . LEU B 1 334 ? -28.533 -19.402 1.840 1.00 32.79 334 LEU B C 1
ATOM 5893 O O . LEU B 1 334 ? -28.247 -18.249 1.508 1.00 42.87 334 LEU B O 1
ATOM 5898 N N . PHE B 1 335 ? -27.650 -20.399 1.849 1.00 32.16 335 PHE B N 1
ATOM 5899 C CA . PHE B 1 335 ? -26.272 -20.220 1.391 1.00 33.39 335 PHE B CA 1
ATOM 5900 C C . PHE B 1 335 ? -26.203 -19.770 -0.082 1.00 44.95 335 PHE B C 1
ATOM 5901 O O . PHE B 1 335 ? -25.376 -18.927 -0.422 1.00 40.69 335 PHE B O 1
ATOM 5909 N N . GLU B 1 336 ? -27.071 -20.343 -0.933 1.00 47.32 336 GLU B N 1
ATOM 5910 C CA A GLU B 1 336 ? -27.139 -19.975 -2.351 0.60 47.33 336 GLU B CA 1
ATOM 5911 C CA B GLU B 1 336 ? -27.154 -19.984 -2.354 0.40 47.34 336 GLU B CA 1
ATOM 5912 C C . GLU B 1 336 ? -27.606 -18.539 -2.508 1.00 42.83 336 GLU B C 1
ATOM 5913 O O . GLU B 1 336 ? -27.062 -17.792 -3.314 1.00 52.73 336 GLU B O 1
ATOM 5924 N N . ALA B 1 337 ? -28.609 -18.163 -1.721 1.00 38.75 337 ALA B N 1
ATOM 5925 C CA . ALA B 1 337 ? -29.182 -16.832 -1.760 1.00 35.76 337 ALA B CA 1
ATOM 5926 C C . ALA B 1 337 ? -28.285 -15.752 -1.149 1.00 53.27 337 ALA B C 1
ATOM 5927 O O . ALA B 1 337 ? -28.366 -14.583 -1.547 1.00 57.37 337 ALA B O 1
ATOM 5929 N N . THR B 1 338 ? -27.437 -16.126 -0.186 1.00 49.12 338 THR B N 1
ATOM 5930 C CA . THR B 1 338 ? -26.666 -15.113 0.557 1.00 44.78 338 THR B CA 1
ATOM 5931 C C . THR B 1 338 ? -25.149 -15.187 0.411 1.00 40.69 338 THR B C 1
ATOM 5932 O O . THR B 1 338 ? -24.471 -14.183 0.586 1.00 43.94 338 THR B O 1
ATOM 5936 N N . GLY B 1 339 ? -24.616 -16.366 0.112 1.00 40.92 339 GLY B N 1
ATOM 5937 C CA . GLY B 1 339 ? -23.170 -16.586 0.165 1.00 37.49 339 GLY B CA 1
ATOM 5938 C C . GLY B 1 339 ? -22.742 -17.397 1.386 1.00 38.21 339 GLY B C 1
ATOM 5939 O O . GLY B 1 339 ? -21.636 -17.930 1.421 1.00 44.47 339 GLY B O 1
ATOM 5940 N N . GLY B 1 340 ? -23.621 -17.493 2.382 1.00 34.49 340 GLY B N 1
ATOM 5941 C CA . GLY B 1 340 ? -23.344 -18.287 3.587 1.00 45.94 340 GLY B CA 1
ATOM 5942 C C . GLY B 1 340 ? -22.778 -17.513 4.772 1.00 39.61 340 GLY B C 1
ATOM 5943 O O . GLY B 1 340 ? -22.836 -16.282 4.803 1.00 41.56 340 GLY B O 1
ATOM 5944 N N . TRP B 1 341 ? -22.252 -18.258 5.748 1.00 40.60 341 TRP B N 1
ATOM 5945 C CA . TRP B 1 341 ? -21.657 -17.720 6.988 1.00 31.20 341 TRP B CA 1
ATOM 5946 C C . TRP B 1 341 ? -20.806 -18.823 7.623 1.00 33.47 341 TRP B C 1
ATOM 5947 O O . TRP B 1 341 ? -20.854 -19.972 7.185 1.00 34.02 341 TRP B O 1
ATOM 5958 N N . GLY B 1 342 ? -20.032 -18.476 8.655 1.00 27.80 342 GLY B N 1
ATOM 5959 C CA . GLY B 1 342 ? -19.109 -19.408 9.274 1.00 29.33 342 GLY B CA 1
ATOM 5960 C C . GLY B 1 342 ? -19.687 -20.262 10.392 1.00 26.86 342 GLY B C 1
ATOM 5961 O O . GLY B 1 342 ? -19.298 -21.425 10.542 1.00 26.98 342 GLY B O 1
ATOM 5962 N N . THR B 1 343 ? -20.584 -19.675 11.188 1.00 29.13 343 THR B N 1
ATOM 5963 C CA . THR B 1 343 ? -21.184 -20.375 12.323 1.00 25.98 343 THR B CA 1
ATOM 5964 C C . THR B 1 343 ? -22.678 -20.189 12.350 1.00 22.95 343 THR B C 1
ATOM 5965 O O . THR B 1 343 ? -23.189 -19.059 12.326 1.00 25.61 343 THR B O 1
ATOM 5969 N N . LEU B 1 344 ? -23.379 -21.316 12.407 1.00 26.53 344 LEU B N 1
ATOM 5970 C CA . LEU B 1 344 ? -24.813 -21.313 12.637 1.00 28.77 344 LEU B CA 1
ATOM 5971 C C . LEU B 1 344 ? -25.022 -21.236 14.149 1.00 25.05 344 LEU B C 1
ATOM 5972 O O . LEU B 1 344 ? -24.782 -22.212 14.876 1.00 24.84 344 LEU B O 1
ATOM 5977 N N . GLN B 1 345 ? -25.459 -20.073 14.618 1.00 25.66 345 GLN B N 1
ATOM 5978 C CA . GLN B 1 345 ? -25.565 -19.860 16.051 1.00 24.66 345 GLN B CA 1
ATOM 5979 C C . GLN B 1 345 ? -26.978 -20.174 16.464 1.00 21.31 345 GLN B C 1
ATOM 5980 O O . GLN B 1 345 ? -27.884 -19.368 16.290 1.00 23.83 345 GLN B O 1
ATOM 5986 N N . VAL B 1 346 ? -27.153 -21.367 17.016 1.00 24.75 346 VAL B N 1
ATOM 5987 C CA . VAL B 1 346 ? -28.460 -21.854 17.450 1.00 22.61 346 VAL B CA 1
ATOM 5988 C C . VAL B 1 346 ? -28.950 -21.173 18.746 1.00 24.03 346 VAL B C 1
ATOM 5989 O O . VAL B 1 346 ? -28.284 -21.234 19.780 1.00 22.90 346 VAL B O 1
ATOM 5993 N N . GLU B 1 347 ? -30.124 -20.547 18.680 1.00 22.09 347 GLU B N 1
ATOM 5994 C CA . GLU B 1 347 ? -30.770 -19.929 19.838 1.00 24.78 347 GLU B CA 1
ATOM 5995 C C . GLU B 1 347 ? -31.247 -20.976 20.850 1.00 29.44 347 GLU B C 1
ATOM 5996 O O . GLU B 1 347 ? -32.019 -21.879 20.501 1.00 27.16 347 GLU B O 1
ATOM 6002 N N . ALA B 1 348 ? -30.771 -20.863 22.093 1.00 23.30 348 ALA B N 1
ATOM 6003 C CA . ALA B 1 348 ? -31.142 -21.789 23.142 1.00 26.90 348 ALA B CA 1
ATOM 6004 C C . ALA B 1 348 ? -32.489 -21.426 23.749 1.00 27.37 348 ALA B C 1
ATOM 6005 O O . ALA B 1 348 ? -32.800 -20.244 24.004 1.00 29.57 348 ALA B O 1
ATOM 6007 N N . HIS B 1 349 ? -33.309 -22.452 23.963 1.00 24.04 349 HIS B N 1
ATOM 6008 C CA . HIS B 1 349 ? -34.593 -22.232 24.565 1.00 18.61 349 HIS B CA 1
ATOM 6009 C C . HIS B 1 349 ? -34.736 -23.013 25.874 1.00 18.98 349 HIS B C 1
ATOM 6010 O O . HIS B 1 349 ? -33.879 -23.830 26.241 1.00 22.24 349 HIS B O 1
ATOM 6017 N N . ASP B 1 350 ? -35.784 -22.702 26.614 1.00 19.19 350 ASP B N 1
ATOM 6018 C CA . ASP B 1 350 ? -35.976 -23.268 27.925 1.00 20.21 350 ASP B CA 1
ATOM 6019 C C . ASP B 1 350 ? -36.485 -24.724 27.859 1.00 27.81 350 ASP B C 1
ATOM 6020 O O . ASP B 1 350 ? -37.687 -24.972 28.015 1.00 22.96 350 ASP B O 1
ATOM 6025 N N . TYR B 1 351 ? -35.549 -25.650 27.642 1.00 22.36 351 TYR B N 1
ATOM 6026 C CA . TYR B 1 351 ? -35.773 -27.086 27.809 1.00 26.90 351 TYR B CA 1
ATOM 6027 C C . TYR B 1 351 ? -35.235 -27.685 29.114 1.00 27.04 351 TYR B C 1
ATOM 6028 O O . TYR B 1 351 ? -34.969 -28.894 29.199 1.00 25.26 351 TYR B O 1
ATOM 6037 N N . TYR B 1 352 ? -35.099 -26.854 30.135 1.00 22.40 352 TYR B N 1
ATOM 6038 C CA . TYR B 1 352 ? -34.572 -27.304 31.405 1.00 24.35 352 TYR B CA 1
ATOM 6039 C C . TYR B 1 352 ? -35.372 -28.483 31.984 1.00 24.06 352 TYR B C 1
ATOM 6040 O O . TYR B 1 352 ? -34.792 -29.361 32.623 1.00 25.18 352 TYR B O 1
ATOM 6049 N N . ASP B 1 353 ? -36.686 -28.468 31.760 1.00 30.64 353 ASP B N 1
ATOM 6050 C CA . ASP B 1 353 ? -37.589 -29.499 32.285 1.00 28.86 353 ASP B CA 1
ATOM 6051 C C . ASP B 1 353 ? -37.746 -30.697 31.349 1.00 31.07 353 ASP B C 1
ATOM 6052 O O . ASP B 1 353 ? -38.428 -31.658 31.695 1.00 36.63 353 ASP B O 1
ATOM 6057 N N . ASP B 1 354 ? -37.116 -30.651 30.180 1.00 24.85 354 ASP B N 1
ATOM 6058 C CA . ASP B 1 354 ? -37.323 -31.660 29.163 1.00 26.90 354 ASP B CA 1
ATOM 6059 C C . ASP B 1 354 ? -36.122 -31.708 28.235 1.00 23.03 354 ASP B C 1
ATOM 6060 O O . ASP B 1 354 ? -36.239 -31.489 27.031 1.00 25.34 354 ASP B O 1
ATOM 6065 N N . PRO B 1 355 ? -34.945 -32.016 28.799 1.00 26.95 355 PRO B N 1
ATOM 6066 C CA . PRO B 1 355 ? -33.687 -31.891 28.050 1.00 26.29 355 PRO B CA 1
ATOM 6067 C C . PRO B 1 355 ? -33.533 -32.778 26.818 1.00 27.69 355 PRO B C 1
ATOM 6068 O O . PRO B 1 355 ? -32.927 -32.348 25.833 1.00 25.95 355 PRO B O 1
ATOM 6072 N N . ALA B 1 356 ? -34.058 -34.008 26.867 1.00 25.83 356 ALA B N 1
ATOM 6073 C CA . ALA B 1 356 ? -33.713 -35.014 25.845 1.00 26.64 356 ALA B CA 1
ATOM 6074 C C . ALA B 1 356 ? -33.959 -34.635 24.364 1.00 25.58 356 ALA B C 1
ATOM 6075 O O . ALA B 1 356 ? -33.049 -34.784 23.554 1.00 28.08 356 ALA B O 1
ATOM 6077 N N . PRO B 1 357 ? -35.170 -34.164 23.997 1.00 27.03 357 PRO B N 1
ATOM 6078 C CA . PRO B 1 357 ? -35.358 -33.836 22.577 1.00 27.45 357 PRO B CA 1
ATOM 6079 C C . PRO B 1 357 ? -34.552 -32.623 22.113 1.00 30.06 357 PRO B C 1
ATOM 6080 O O . PRO B 1 357 ? -34.202 -32.538 20.932 1.00 29.52 357 PRO B O 1
ATOM 6084 N N . TRP B 1 358 ? -34.285 -31.697 23.037 1.00 28.38 358 TRP B N 1
ATOM 6085 C CA . TRP B 1 358 ? -33.430 -30.542 22.754 1.00 27.09 358 TRP B CA 1
ATOM 6086 C C . TRP B 1 358 ? -31.968 -30.954 22.536 1.00 22.60 358 TRP B C 1
ATOM 6087 O O . TRP B 1 358 ? -31.349 -30.603 21.518 1.00 22.62 358 TRP B O 1
ATOM 6098 N N . PHE B 1 359 ? -31.429 -31.730 23.466 1.00 25.61 359 PHE B N 1
ATOM 6099 C CA . PHE B 1 359 ? -30.073 -32.275 23.299 1.00 27.00 359 PHE B CA 1
ATOM 6100 C C . PHE B 1 359 ? -29.916 -33.148 22.040 1.00 30.68 359 PHE B C 1
ATOM 6101 O O . PHE B 1 359 ? -28.906 -33.035 21.328 1.00 25.85 359 PHE B O 1
ATOM 6109 N N . GLN B 1 360 ? -30.909 -34.004 21.749 1.00 30.50 360 GLN B N 1
ATOM 6110 C CA A GLN B 1 360 ? -30.896 -34.807 20.519 0.65 27.78 360 GLN B CA 1
ATOM 6111 C CA B GLN B 1 360 ? -30.870 -34.799 20.510 0.35 28.69 360 GLN B CA 1
ATOM 6112 C C . GLN B 1 360 ? -30.889 -33.901 19.285 1.00 24.50 360 GLN B C 1
ATOM 6113 O O . GLN B 1 360 ? -30.144 -34.141 18.338 1.00 30.74 360 GLN B O 1
ATOM 6124 N N . SER B 1 361 ? -31.712 -32.850 19.313 1.00 23.28 361 SER B N 1
ATOM 6125 C CA . SER B 1 361 ? -31.737 -31.852 18.228 1.00 25.91 361 SER B CA 1
ATOM 6126 C C . SER B 1 361 ? -30.358 -31.220 17.972 1.00 28.95 361 SER B C 1
ATOM 6127 O O . SER B 1 361 ? -29.873 -31.196 16.837 1.00 29.80 361 SER B O 1
ATOM 6130 N N . LEU B 1 362 ? -29.733 -30.706 19.035 1.00 28.41 362 LEU B N 1
ATOM 6131 C CA . LEU B 1 362 ? -28.386 -30.103 18.934 1.00 23.40 362 LEU B CA 1
ATOM 6132 C C . LEU B 1 362 ? -27.355 -31.092 18.424 1.00 22.59 362 LEU B C 1
ATOM 6133 O O . LEU B 1 362 ? -26.512 -30.743 17.595 1.00 26.03 362 LEU B O 1
ATOM 6138 N N . GLU B 1 363 ? -27.436 -32.329 18.904 1.00 22.84 363 GLU B N 1
ATOM 6139 C CA . GLU B 1 363 ? -26.542 -33.389 18.439 1.00 28.19 363 GLU B CA 1
ATOM 6140 C C . GLU B 1 363 ? -26.731 -33.644 16.946 1.00 30.15 363 GLU B C 1
ATOM 6141 O O . GLU B 1 363 ? -25.754 -33.795 16.223 1.00 29.10 363 GLU B O 1
ATOM 6147 N N . LEU B 1 364 ? -27.984 -33.687 16.494 1.00 28.35 364 LEU B N 1
ATOM 6148 C CA . LEU B 1 364 ? -28.251 -33.849 15.065 1.00 32.90 364 LEU B CA 1
ATOM 6149 C C . LEU B 1 364 ? -27.690 -32.677 14.243 1.00 31.15 364 LEU B C 1
ATOM 6150 O O . LEU B 1 364 ? -27.097 -32.889 13.193 1.00 32.02 364 LEU B O 1
ATOM 6155 N N . ILE B 1 365 ? -27.867 -31.446 14.722 1.00 32.62 365 ILE B N 1
ATOM 6156 C CA . ILE B 1 365 ? -27.331 -30.271 14.009 1.00 26.74 365 ILE B CA 1
ATOM 6157 C C . ILE B 1 365 ? -25.817 -30.324 13.904 1.00 30.71 365 ILE B C 1
ATOM 6158 O O . ILE B 1 365 ? -25.254 -30.171 12.817 1.00 37.99 365 ILE B O 1
ATOM 6163 N N . SER B 1 366 ? -25.159 -30.562 15.034 1.00 33.39 366 SER B N 1
ATOM 6164 C CA . SER B 1 366 ? -23.703 -30.505 15.103 1.00 34.03 366 SER B CA 1
ATOM 6165 C C . SER B 1 366 ? -23.004 -31.643 14.347 1.00 36.35 366 SER B C 1
ATOM 6166 O O . SER B 1 366 ? -21.966 -31.419 13.719 1.00 31.43 366 SER B O 1
ATOM 6169 N N . LYS B 1 367 ? -23.579 -32.849 14.406 1.00 36.14 367 LYS B N 1
ATOM 6170 C CA A LYS B 1 367 ? -22.922 -34.039 13.861 0.60 34.89 367 LYS B CA 1
ATOM 6171 C CA B LYS B 1 367 ? -22.940 -34.058 13.871 0.40 35.75 367 LYS B CA 1
ATOM 6172 C C . LYS B 1 367 ? -23.432 -34.466 12.477 1.00 33.24 367 LYS B C 1
ATOM 6173 O O . LYS B 1 367 ? -22.654 -34.969 11.668 1.00 37.09 367 LYS B O 1
ATOM 6184 N N . GLU B 1 368 ? -24.721 -34.258 12.208 1.00 37.26 368 GLU B N 1
ATOM 6185 C CA A GLU B 1 368 ? -25.336 -34.706 10.952 0.55 42.02 368 GLU B CA 1
ATOM 6186 C CA B GLU B 1 368 ? -25.339 -34.703 10.952 0.45 42.76 368 GLU B CA 1
ATOM 6187 C C . GLU B 1 368 ? -25.658 -33.580 9.963 1.00 45.04 368 GLU B C 1
ATOM 6188 O O . GLU B 1 368 ? -25.672 -33.807 8.757 1.00 53.09 368 GLU B O 1
ATOM 6199 N N . VAL B 1 369 ? -25.921 -32.368 10.458 1.00 37.87 369 VAL B N 1
ATOM 6200 C CA . VAL B 1 369 ? -26.300 -31.274 9.541 1.00 38.26 369 VAL B CA 1
ATOM 6201 C C . VAL B 1 369 ? -25.111 -30.415 9.118 1.00 42.58 369 VAL B C 1
ATOM 6202 O O . VAL B 1 369 ? -24.746 -30.380 7.943 1.00 39.85 369 VAL B O 1
ATOM 6206 N N . ALA B 1 370 ? -24.511 -29.733 10.091 1.00 38.96 370 ALA B N 1
ATOM 6207 C CA . ALA B 1 370 ? -23.461 -28.753 9.834 1.00 37.15 370 ALA B CA 1
ATOM 6208 C C . ALA B 1 370 ? -22.242 -29.277 9.044 1.00 31.42 370 ALA B C 1
ATOM 6209 O O . ALA B 1 370 ? -21.739 -28.565 8.180 1.00 37.99 370 ALA B O 1
ATOM 6211 N N . PRO B 1 371 ? -21.761 -30.508 9.331 1.00 35.91 371 PRO B N 1
ATOM 6212 C CA . PRO B 1 371 ? -20.608 -31.002 8.557 1.00 45.01 371 PRO B CA 1
ATOM 6213 C C . PRO B 1 371 ? -20.849 -31.108 7.038 1.00 45.31 371 PRO B C 1
ATOM 6214 O O . PRO B 1 371 ? -19.891 -31.016 6.279 1.00 53.84 371 PRO B O 1
ATOM 6218 N N . LYS B 1 372 ? -22.112 -31.267 6.624 1.00 50.21 372 LYS B N 1
ATOM 6219 C CA A LYS B 1 372 ? -22.495 -31.327 5.202 0.60 47.54 372 LYS B CA 1
ATOM 6220 C CA B LYS B 1 372 ? -22.476 -31.333 5.202 0.40 46.97 372 LYS B CA 1
ATOM 6221 C C . LYS B 1 372 ? -22.499 -29.957 4.527 1.00 49.71 372 LYS B C 1
ATOM 6222 O O . LYS B 1 372 ? -22.372 -29.859 3.305 1.00 48.15 372 LYS B O 1
ATOM 6233 N N . ILE B 1 373 ? -22.665 -28.899 5.320 1.00 50.72 373 ILE B N 1
ATOM 6234 C CA . ILE B 1 373 ? -22.713 -27.531 4.793 1.00 48.96 373 ILE B CA 1
ATOM 6235 C C . ILE B 1 373 ? -21.299 -26.996 4.600 1.00 53.14 373 ILE B C 1
ATOM 6236 O O . ILE B 1 373 ? -20.547 -26.832 5.565 1.00 57.31 373 ILE B O 1
ATOM 6241 N N . LEU B 1 374 ? -20.939 -26.729 3.351 1.00 59.81 374 LEU B N 1
ATOM 6242 C CA . LEU B 1 374 ? -19.595 -26.259 3.029 1.00 73.99 374 LEU B CA 1
ATOM 6243 C C . LEU B 1 374 ? -19.620 -24.801 2.585 1.00 78.03 374 LEU B C 1
ATOM 6244 O O . LEU B 1 374 ? -20.505 -24.387 1.834 1.00 78.77 374 LEU B O 1
ATOM 6249 N N . LEU B 1 375 ? -18.645 -24.031 3.058 1.00 88.82 375 LEU B N 1
ATOM 6250 C CA . LEU B 1 375 ? -18.505 -22.629 2.672 1.00 96.15 375 LEU B CA 1
ATOM 6251 C C . LEU B 1 375 ? -17.985 -22.458 1.248 1.00 106.30 375 LEU B C 1
ATOM 6252 O O . LEU B 1 375 ? -17.026 -23.130 0.860 1.00 109.79 375 LEU B O 1
ATOM 6257 N N . PRO B 1 376 ? -18.621 -21.564 0.462 1.00 114.49 376 PRO B N 1
ATOM 6258 C CA . PRO B 1 376 ? -18.036 -21.171 -0.824 1.00 118.12 376 PRO B CA 1
ATOM 6259 C C . PRO B 1 376 ? -16.885 -20.180 -0.622 1.00 116.73 376 PRO B C 1
ATOM 6260 O O . PRO B 1 376 ? -15.937 -20.159 -1.412 1.00 108.44 376 PRO B O 1
ATOM 6264 N N . LYS B 1 377 ? -16.982 -19.378 0.439 1.00 118.79 377 LYS B N 1
ATOM 6265 C CA . LYS B 1 377 ? -15.961 -18.399 0.800 1.00 109.61 377 LYS B CA 1
ATOM 6266 C C . LYS B 1 377 ? -15.595 -18.559 2.273 1.00 106.89 377 LYS B C 1
ATOM 6267 O O . LYS B 1 377 ? -14.573 -19.155 2.614 1.00 101.31 377 LYS B O 1
#

CATH classification: 3.20.20.30

Nearest PDB structures (foldseek):
  4uwm-assembly1_A  TM=1.003E+00  e=1.278E-76  Pseudomonas putida
  4uwm-assembly1_B  TM=1.002E+00  e=4.132E-73  Pseudomonas putida
  5aec-assembly1_B  TM=9.997E-01  e=3.052E-71  Pseudomonas putida
  5aec-assembly1_A  TM=9.973E-01  e=9.211E-71  Pseudomonas putida
  1xkj-assembly1_A  TM=7.676E-01  e=1.845E-17  Vibrio harveyi

Foldseek 3Di:
DFFAAAAEPLPQAPAPDDPVLSLVVLLVVLLLCLVLRHAEYEQEADDPDGRSPHNDVLVSLQVNQVSHDHHAYEHQADQQLQDQLLVVLLSQLQSLVSNLNSYAYEYDQDDDQVRVVVRPPPPACVDDSVVSRVVSVVQSQQSLQQDFDWDDDPRDTDTHDDQPVPPVRGDDHSHHNPSHHGQYEYEAEDQQGPRLLVCLQVVHQYEYEDQALNSLQSSVVNNCVSNVVNPHHDDQLSYEYEFAEFADAWQVVQLVCCCVHQNVVCCQPPVVVVCLVVVSNVNVCVRVVHDSVPDDDVSCSPRPGLTTYLVSSLVVQVVSCVSRQHHRYHHHHDGHCSPPCVRVSVRSSCCRPPRRRVHDHD/DFFAAAAEPLPQAPQPDDPVLSLVVLLVVLLLCLVLRHAEYEQEADDPDRRSPHNCVLVSLQVNQVSHDHHAYEHQADQQLQDALLVVLLSQLQSLVSNLNSYAHEYDQDDDQVRCVVSPPHPCVPPSVVSRVVSVVQSQQSLQQDWDWDDDPRDTDTHDDFPPPPVRGDDRSRHNPSHHGQYEYEAEDQQGPRLLVCLLVVHQYEYEDQALNSLQSSCVNSCVSNVVNPHHDDQLSYEYEAAEFADQWQVVFLVCCCPHQNVVCCQPPVVVVCLVVVSNVNVCVRVVHDSVPDHSVSCSPRPHLTTHLVSSLVVQVVSCVSRQHHNYHHHHDTPCSVPCVSVSVGSSCCRPPRRRVHDGPD

Sequence (724 aa):
MAMETGLIFHPYMRRPGRSARQTFDWGIKKSAVQADSSVGIDSMMISSEHASQIWENIPNPELLIAAAALQQTKKNIKFAPMMAHLLPHQQHPAKLATMIGWLSQIILEGRYFLGIGAGAYPPQQASYMMHGIRRNAGTKNLNDMVRRESLFIMEKIIWKREEPFFHEGKKYWDAGYPEEELEDEEQHKKLADFSPWGGKKAPEIAVVTTGFFSYNNSPSMRRLAGEERRNFKPVSIIFSGLDALKRHWEEVYSSEEAAIIEAGHTTPDRRSRHAVSSHTVFCCADDTDKKEEAKRRLVMMEGPIGYCFERYLIPIWRRRFGMMDGYAKDAGIDPVVDDADLEFLVDNVFLVGSPDTVTEKINALFEEATGGWGTLQVEAHDYYDDPAPWFQQSLEELISKKEEVAPKKILLPMAMETGLIFHPYMMRRPGRSARQTFDWGIKSAVQADSVGIDSMMISSEHASQIWENIPNPELLIAAAALQQTKKNIKFAPMMAHLLPHQQHPAKLATMIGWLSQILEGRYFLGIGAGAYPPQQASYMMHGIRNATKNLNDMVRRESLFIMEKIIWKREEPFFHEGKKYWDAGYPEEELEDEEQHKKLADFSPWGGKKAPEIAVVTTGFFSYNNSPSMRRLAGEERRNFKPVSIFSGLDALKRHWEEVYSSEEAAIEAGHTPDRRSRHAVSSHTVFCCADDTDKEEAKRRLVMEGPIGYCFERYLIPIWRRRFGMMDGYAKKDAGIDPVDADLEFLVDNVFLVGSPDTVTEKINALFEEATGGWGTLQVEAHDYYDDPAPWFQQSLELISKKEEVAPKKILLPK

Organism: Pseudomonas putida (NCBI:txid303)

Secondary structure (DSSP, 8-state):
-BPEEEEEE---PPTT--HHHHHHHHHHHHHHHHHTT--EEEE---SS-SSS--S-HHHHHHHHHTT-SS-EEEES-EEGGGS-HHHHHHHHHHHHHHTTT-B-EEEE--S-HHHHHHTT--S-----HHHHHHHHHHHHHHHHHT--EEEE-SS-EEEEPPPP--GGGSPP--PPGGGSPPPEEEEE-SSS-HHHHHHHHHTPEEEEE---HHHHHHHHHHHHHHHHHHT----GGG-EEEE-EEE-SSHHHHHHHHHHSHHHHHIIIIIHHHHHHTTTTHHHHHHHTS-GGG--HHHHHHHTSEEESHHHHHHHHHHHHHHH---SEEEEEP---TT--HHHHHHHHHIIIIIGGG-B--/-BPEEEEEE---PPTT--HHHHHHHHHHHHHHHHHTT--EEEE---SS-SSS--S-HHHHHHHHHTT-SS-EEEES-EEGGGS-HHHHHHHHHHHHHHTTT-B-EEEE--S-HHHHHHTT-------HHHHHHHHHHHHHHHHHT--EEEE-SS-EEEEPPPP--GGGS----PPGGGSPPPEEEEE-SSS-HHHHHHHHHTPEEEEE---HHHHHHHHHHHHHHHHHHT----GGG-EEEE-EEE-SSHHHHHHHHHHSHHHHHIIIIIHHHHHHTTTTHHHHHHHT--GGG--HHHHHHHTSEEESHHHHHHHHHHHHHHH---SEEEEEP---TT-HHHHHHHHHHIIIIIGGG-B---

B-factor: mean 34.09, std 16.48, range [8.62, 141.13]